Protein AF-A0AAD5LAJ0-F1 (afdb_monomer)

Nearest PDB structures (foldseek):
  7jn3-assembly1_E  TM=5.117E-01  e=6.929E-05  Rous sarcoma virus (strain Schmidt-Ruppin A)
  7q5b-assembly1_D  TM=3.889E-01  e=2.611E-02  Saccharomyces cerevisiae S288C
  2jpi-assembly1_A  TM=5.721E-01  e=4.671E-01  Pseudomonas aeruginosa
  4o0p-assembly1_B  TM=2.926E-01  e=5.808E-01  Deinococcus radiodurans R1 = ATCC 13939 = DSM 20539
  8c7g-assembly1_C  TM=1.826E-01  e=2.144E+00  Drosophila melanogaster

Mean predicted aligned error: 20.93 Å

Structure (mmCIF, N/CA/C/O backbone):
data_AF-A0AAD5LAJ0-F1
#
_entry.id   AF-A0AAD5LAJ0-F1
#
loop_
_atom_site.group_PDB
_atom_site.id
_atom_site.type_symbol
_atom_site.label_atom_id
_atom_site.label_alt_id
_atom_site.label_comp_id
_atom_site.label_asym_id
_atom_site.label_entity_id
_atom_site.label_seq_id
_atom_site.pdbx_PDB_ins_code
_atom_site.Cartn_x
_atom_site.Cartn_y
_atom_site.Cartn_z
_atom_site.occupancy
_atom_site.B_iso_or_equiv
_atom_site.auth_seq_id
_atom_site.auth_comp_id
_atom_site.auth_asym_id
_atom_site.auth_atom_id
_atom_site.pdbx_PDB_model_num
ATOM 1 N N . MET A 1 1 ? -58.783 -52.628 36.958 1.00 34.97 1 MET A N 1
ATOM 2 C CA . MET A 1 1 ? -58.853 -51.197 36.588 1.00 34.97 1 MET A CA 1
ATOM 3 C C . MET A 1 1 ? -57.786 -50.912 35.539 1.00 34.97 1 MET A C 1
ATOM 5 O O . MET A 1 1 ? -56.620 -50.759 35.867 1.00 34.97 1 MET A O 1
ATOM 9 N N . THR A 1 2 ? -58.171 -50.949 34.266 1.00 35.19 2 THR A N 1
ATOM 10 C CA . THR A 1 2 ? -57.314 -50.695 33.100 1.00 35.19 2 THR A CA 1
ATOM 11 C C . THR A 1 2 ? -56.980 -49.207 32.997 1.00 35.19 2 THR A C 1
ATOM 13 O O . THR A 1 2 ? -57.873 -48.382 32.792 1.00 35.19 2 THR A O 1
ATOM 16 N N . SER A 1 3 ? -55.699 -48.862 33.144 1.00 34.69 3 SER A N 1
ATOM 17 C CA . SER A 1 3 ? -55.188 -47.512 32.890 1.00 34.69 3 SER A CA 1
ATOM 18 C C . SER A 1 3 ? -55.395 -47.173 31.412 1.00 34.69 3 SER A C 1
ATOM 20 O O . SER A 1 3 ? -54.756 -47.748 30.533 1.00 34.69 3 SER A O 1
ATOM 22 N N . LYS A 1 4 ? -56.358 -46.289 31.131 1.00 41.12 4 LYS A N 1
ATOM 23 C CA . LYS A 1 4 ? -56.623 -45.746 29.796 1.00 41.12 4 LYS A CA 1
ATOM 24 C C . LYS A 1 4 ? -55.345 -45.081 29.272 1.00 41.12 4 LYS A C 1
ATOM 26 O O . LYS A 1 4 ? -54.860 -44.137 29.894 1.00 41.12 4 LYS A O 1
ATOM 31 N N . ASN A 1 5 ? -54.846 -45.525 28.116 1.00 48.22 5 ASN A N 1
ATOM 32 C CA . ASN A 1 5 ? -53.863 -44.779 27.328 1.00 48.22 5 ASN A CA 1
ATOM 33 C C . ASN A 1 5 ? -54.462 -43.396 27.028 1.00 48.22 5 ASN A C 1
ATOM 35 O O . ASN A 1 5 ? -55.350 -43.263 26.189 1.00 48.22 5 ASN A O 1
ATOM 39 N N . LYS A 1 6 ? -54.043 -42.372 27.780 1.00 55.28 6 LYS A N 1
ATOM 40 C CA . LYS A 1 6 ? -54.433 -40.982 27.534 1.00 55.28 6 LYS A CA 1
ATOM 41 C C . LYS A 1 6 ? -53.866 -40.583 26.176 1.00 55.28 6 LYS A C 1
ATOM 43 O O . LYS A 1 6 ? -52.659 -40.404 26.043 1.00 55.28 6 LYS A O 1
ATOM 48 N N . THR A 1 7 ? -54.732 -40.438 25.184 1.00 62.56 7 THR A N 1
ATOM 49 C CA . THR A 1 7 ? -54.365 -39.880 23.886 1.00 62.56 7 THR A CA 1
ATOM 50 C C . THR A 1 7 ? -53.931 -38.426 24.092 1.00 62.56 7 THR A C 1
ATOM 52 O O . THR A 1 7 ? -54.738 -37.589 24.502 1.00 62.56 7 THR A O 1
ATOM 55 N N . LEU A 1 8 ? -52.646 -38.125 23.884 1.00 76.25 8 LEU A N 1
ATOM 56 C CA . LEU A 1 8 ? -52.121 -36.766 24.026 1.00 76.25 8 LEU A CA 1
ATOM 57 C C . LEU A 1 8 ? -52.516 -35.951 22.789 1.00 76.25 8 LEU A C 1
ATOM 59 O O . LEU A 1 8 ? -52.096 -36.262 21.674 1.00 76.25 8 LEU A O 1
ATOM 63 N N . VAL A 1 9 ? -53.323 -34.911 22.995 1.00 77.50 9 VAL A N 1
ATOM 64 C CA . VAL A 1 9 ? -53.726 -33.961 21.951 1.00 77.50 9 VAL A CA 1
ATOM 65 C C . VAL A 1 9 ? -52.908 -32.683 22.113 1.00 77.50 9 VAL A C 1
ATOM 67 O O . VAL A 1 9 ? -52.998 -32.010 23.138 1.00 77.50 9 VAL A O 1
ATOM 70 N N . ILE A 1 10 ? -52.106 -32.353 21.104 1.00 76.56 10 ILE A N 1
ATOM 71 C CA . ILE A 1 10 ? -51.251 -31.166 21.055 1.00 76.56 10 ILE A CA 1
ATOM 72 C C . ILE A 1 10 ? -51.985 -30.088 20.260 1.00 76.56 10 ILE A C 1
ATOM 74 O O . ILE A 1 10 ? -52.262 -30.273 19.076 1.00 76.56 10 ILE A O 1
ATOM 78 N N . LYS A 1 11 ? -52.293 -28.954 20.892 1.00 77.81 11 LYS A N 1
ATOM 79 C CA . LYS A 1 11 ? -52.810 -27.772 20.190 1.00 77.81 11 LYS A CA 1
ATOM 80 C C . LYS A 1 11 ? -51.637 -26.940 19.679 1.00 77.81 11 LYS A C 1
ATOM 82 O O . LYS A 1 11 ? -50.791 -26.541 20.474 1.00 77.81 11 LYS A O 1
ATOM 87 N N . VAL A 1 12 ? -51.581 -26.689 18.373 1.00 76.06 12 VAL A N 1
ATOM 88 C CA . VAL A 1 12 ? -50.591 -25.781 17.771 1.00 76.06 12 VAL A CA 1
ATOM 89 C C . VAL A 1 12 ? -51.131 -24.351 17.720 1.00 76.06 12 VAL A C 1
ATOM 91 O O . VAL A 1 12 ? -52.342 -24.141 17.780 1.00 76.06 12 VAL A O 1
ATOM 94 N N . ALA A 1 13 ? -50.237 -23.367 17.594 1.00 71.31 13 ALA A N 1
ATOM 95 C CA . ALA A 1 13 ? -50.582 -21.942 17.598 1.00 71.31 13 ALA A CA 1
ATOM 96 C C . ALA A 1 13 ? -51.608 -21.546 16.512 1.00 71.31 13 ALA A C 1
ATOM 98 O O . ALA A 1 13 ? -52.404 -20.642 16.726 1.00 71.31 13 ALA A O 1
ATOM 99 N N . GLU A 1 14 ? -51.661 -22.277 15.394 1.00 74.31 14 GLU A N 1
ATOM 100 C CA . GLU A 1 14 ? -52.659 -22.106 14.322 1.00 74.31 14 GLU A CA 1
ATOM 101 C C . GLU A 1 14 ? -54.072 -22.624 14.686 1.00 74.31 14 GLU A C 1
ATOM 103 O O . GLU A 1 14 ? -54.943 -22.719 13.825 1.00 74.31 14 GLU A O 1
ATOM 108 N N . GLY A 1 15 ? -54.311 -23.049 15.932 1.00 73.25 15 GLY A N 1
ATOM 109 C CA . GLY A 1 15 ? -55.600 -23.581 16.397 1.00 73.25 15 GLY A CA 1
ATOM 110 C C . GLY A 1 15 ? -55.885 -25.034 15.994 1.00 73.25 15 GLY A C 1
ATOM 111 O O . GLY A 1 15 ? -56.878 -25.619 16.432 1.00 73.25 15 GLY A O 1
ATOM 112 N N . ARG A 1 16 ? -55.005 -25.659 15.204 1.00 78.50 16 ARG A N 1
ATOM 113 C CA . ARG A 1 16 ? -55.097 -27.081 14.837 1.00 78.50 16 ARG A CA 1
ATOM 114 C C . ARG A 1 16 ? -54.719 -27.977 16.022 1.00 78.50 16 ARG A C 1
ATOM 116 O O . ARG A 1 16 ? -53.900 -27.614 16.865 1.00 78.50 16 ARG A O 1
ATOM 123 N N . SER A 1 17 ? -55.314 -29.167 16.084 1.00 78.94 17 SER A N 1
ATOM 124 C CA . SER A 1 17 ? -55.014 -30.181 17.102 1.00 78.94 17 SER A CA 1
ATOM 125 C C . SER A 1 17 ? -54.385 -31.408 16.448 1.00 78.94 17 SER A C 1
ATOM 127 O O . SER A 1 17 ? -54.963 -31.972 15.522 1.00 78.94 17 SER A O 1
ATOM 129 N N . VAL A 1 18 ? -53.211 -31.819 16.924 1.00 80.00 18 VAL A N 1
ATOM 130 C CA . VAL A 1 18 ? -52.478 -32.993 16.435 1.00 80.00 18 VAL A CA 1
ATOM 131 C C . VAL A 1 18 ? -52.456 -34.057 17.525 1.00 80.00 18 VAL A C 1
ATOM 133 O O . VAL A 1 18 ? -52.201 -33.761 18.691 1.00 80.00 18 VAL A O 1
ATOM 136 N N . VAL A 1 19 ? -52.747 -35.303 17.160 1.00 80.56 19 VAL A N 1
ATOM 137 C CA . VAL A 1 19 ? -52.863 -36.418 18.106 1.00 80.56 19 VAL A CA 1
ATOM 138 C C . VAL A 1 19 ? -51.583 -37.251 18.079 1.00 80.56 19 VAL A C 1
ATOM 140 O O . VAL A 1 19 ? -51.163 -37.702 17.013 1.00 80.56 19 VAL A O 1
ATOM 143 N N . ALA A 1 20 ? -50.971 -37.476 19.243 1.00 81.12 20 ALA A N 1
ATOM 144 C CA . ALA A 1 20 ? -49.870 -38.427 19.372 1.00 81.12 20 ALA A CA 1
ATOM 145 C C . ALA A 1 20 ? -50.382 -39.854 19.135 1.00 81.12 20 ALA A C 1
ATOM 147 O O . ALA A 1 20 ? -51.321 -40.290 19.805 1.00 81.12 20 ALA A O 1
ATOM 148 N N . ARG A 1 21 ? -49.780 -40.571 18.178 1.00 79.44 21 ARG A N 1
ATOM 149 C CA . ARG A 1 21 ? -50.217 -41.923 17.796 1.00 79.44 21 ARG A CA 1
ATOM 150 C C . ARG A 1 21 ? -49.697 -42.988 18.745 1.00 79.44 21 ARG A C 1
ATOM 152 O O . ARG A 1 21 ? -50.443 -43.882 19.126 1.00 79.44 21 ARG A O 1
ATOM 159 N N . GLU A 1 22 ? -48.429 -42.884 19.120 1.00 81.69 22 GLU A N 1
ATOM 160 C CA . GLU A 1 22 ? -47.735 -43.913 19.889 1.00 81.69 22 GLU A CA 1
ATOM 161 C C . GLU A 1 22 ? -46.836 -43.280 20.949 1.00 81.69 22 GLU A C 1
ATOM 163 O O . GLU A 1 22 ? -46.460 -42.108 20.855 1.00 81.69 22 GLU A O 1
ATOM 168 N N . LYS A 1 23 ? -46.500 -44.067 21.972 1.00 83.94 23 LYS A N 1
ATOM 169 C CA . LYS A 1 23 ? -45.533 -43.708 23.005 1.00 83.94 23 LYS A CA 1
ATOM 170 C C . LYS A 1 23 ? -44.474 -44.802 23.066 1.00 83.94 23 LYS A C 1
ATOM 172 O O . LYS A 1 23 ? -44.827 -45.972 23.180 1.00 83.94 23 LYS A O 1
ATOM 177 N N . GLY A 1 24 ? -43.204 -44.427 22.995 1.00 83.94 24 GLY A N 1
ATOM 178 C CA . GLY A 1 24 ? -42.106 -45.382 22.883 1.00 83.94 24 GLY A CA 1
ATOM 179 C C . GLY A 1 24 ? -40.776 -44.840 23.388 1.00 83.94 24 GLY A C 1
ATOM 180 O O . GLY A 1 24 ? -40.731 -43.910 24.197 1.00 83.94 24 GLY A O 1
ATOM 181 N N . GLN A 1 25 ? -39.701 -45.455 22.906 1.00 83.50 25 GLN A N 1
ATOM 182 C CA . GLN A 1 25 ? -38.318 -45.088 23.185 1.00 83.50 25 GLN A CA 1
ATOM 183 C C . GLN A 1 25 ? -37.665 -44.578 21.895 1.00 83.50 25 GLN A C 1
ATOM 185 O O . GLN A 1 25 ? -37.886 -45.149 20.827 1.00 83.50 25 GLN A O 1
ATOM 190 N N . ILE A 1 26 ? -36.858 -43.520 21.988 1.00 83.88 26 ILE A N 1
ATOM 191 C CA . ILE A 1 26 ? -36.059 -43.016 20.863 1.00 83.88 26 ILE A CA 1
ATOM 192 C C . ILE A 1 26 ? -34.581 -42.985 21.231 1.00 83.88 26 ILE A C 1
ATOM 194 O O . ILE A 1 26 ? -34.198 -42.555 22.320 1.00 83.88 26 ILE A O 1
ATOM 198 N N . LYS A 1 27 ? -33.748 -43.430 20.292 1.00 83.75 27 LYS A N 1
ATOM 199 C CA . LYS A 1 27 ? -32.296 -43.314 20.363 1.00 83.75 27 LYS A CA 1
ATOM 200 C C . LYS A 1 27 ? -31.859 -42.123 19.517 1.00 83.75 27 LYS A C 1
ATOM 202 O O . LYS A 1 27 ? -32.131 -42.092 18.322 1.00 83.75 27 LYS A O 1
ATOM 207 N N . ILE A 1 28 ? -31.185 -41.158 20.134 1.00 80.12 28 ILE A N 1
ATOM 208 C CA . ILE A 1 28 ? -30.676 -39.958 19.466 1.00 80.12 28 ILE A CA 1
ATOM 209 C C . ILE A 1 28 ? -29.155 -40.053 19.394 1.00 80.12 28 ILE A C 1
ATOM 211 O O . ILE A 1 28 ? -28.488 -40.241 20.411 1.00 80.12 28 ILE A O 1
ATOM 215 N N . GLN A 1 29 ? -28.619 -39.918 18.184 1.00 79.81 29 GLN A N 1
ATOM 216 C CA . GLN A 1 29 ? -27.185 -39.939 17.905 1.00 79.81 29 GLN A CA 1
ATOM 217 C C . GLN A 1 29 ? -26.669 -38.509 17.736 1.00 79.81 29 GLN A C 1
ATOM 219 O O . GLN A 1 29 ? -26.621 -37.994 16.619 1.00 79.81 29 GLN A O 1
ATOM 224 N N . ALA A 1 30 ? -26.335 -37.840 18.840 1.00 74.56 30 ALA A N 1
ATOM 225 C CA . ALA A 1 30 ? -25.866 -36.457 18.808 1.00 74.56 30 ALA A CA 1
ATOM 226 C C . ALA A 1 30 ? -24.375 -36.358 18.492 1.00 74.56 30 ALA A C 1
ATOM 228 O O . ALA A 1 30 ? -23.563 -37.159 18.955 1.00 74.56 30 ALA A O 1
ATOM 229 N N . LEU A 1 31 ? -24.015 -35.334 17.728 1.00 66.69 31 LEU A N 1
ATOM 230 C CA . LEU A 1 31 ? -22.635 -34.988 17.437 1.00 66.69 31 LEU A CA 1
ATOM 231 C C . LEU A 1 31 ? -22.074 -34.086 18.528 1.00 66.69 31 LEU A C 1
ATOM 233 O O . LEU A 1 31 ? -22.664 -33.070 18.885 1.00 66.69 31 LEU A O 1
ATOM 237 N N . VAL A 1 32 ? -20.922 -34.474 19.062 1.00 63.59 32 VAL A N 1
ATOM 238 C CA . VAL A 1 32 ? -20.273 -33.784 20.174 1.00 63.59 32 VAL A CA 1
ATOM 239 C C . VAL A 1 32 ? -18.772 -33.734 19.920 1.00 63.59 32 VAL A C 1
ATOM 241 O O . VAL A 1 32 ? -18.209 -34.669 19.354 1.00 63.59 32 VAL A O 1
ATOM 244 N N . ASP A 1 33 ? -18.109 -32.661 20.341 1.00 53.34 33 ASP A N 1
ATOM 245 C CA . ASP A 1 33 ? -16.645 -32.626 20.391 1.00 53.34 33 ASP A CA 1
ATOM 246 C C . ASP A 1 33 ? -16.160 -33.524 21.545 1.00 53.34 33 ASP A C 1
ATOM 248 O O . ASP A 1 33 ? -16.680 -33.460 22.664 1.00 53.34 33 ASP A O 1
ATOM 252 N N . ASP A 1 34 ? -15.168 -34.378 21.290 1.00 55.66 34 ASP A N 1
ATOM 253 C CA . ASP A 1 34 ? -14.528 -35.221 22.306 1.00 55.66 34 ASP A CA 1
ATOM 254 C C . ASP A 1 34 ? -13.624 -34.443 23.285 1.00 55.66 34 ASP A C 1
ATOM 256 O O . ASP A 1 34 ? -12.969 -35.047 24.141 1.00 55.66 34 ASP A O 1
ATOM 260 N N . GLY A 1 35 ? -13.569 -33.114 23.164 1.00 39.00 35 GLY A N 1
ATOM 261 C CA . GLY A 1 35 ? -12.666 -32.231 23.898 1.00 39.00 35 GLY A CA 1
ATOM 262 C C . GLY A 1 35 ? -11.238 -32.255 23.348 1.00 39.00 35 GLY A C 1
ATOM 263 O O . GLY A 1 35 ? -10.343 -31.614 23.906 1.00 39.00 35 GLY A O 1
ATOM 264 N N . LYS A 1 36 ? -10.998 -33.001 22.264 1.00 38.88 36 LYS A N 1
ATOM 265 C CA . LYS A 1 36 ? -9.733 -33.059 21.524 1.00 38.88 36 LYS A CA 1
ATOM 266 C C . LYS A 1 36 ? -9.884 -32.497 20.108 1.00 38.88 36 LYS A C 1
ATOM 268 O O . LYS A 1 36 ? -8.890 -32.503 19.381 1.00 38.88 36 LYS A O 1
ATOM 273 N N . GLY A 1 37 ? -11.057 -31.965 19.749 1.00 36.41 37 GLY A N 1
ATOM 274 C CA . GLY A 1 37 ? -11.352 -31.392 18.437 1.00 36.41 37 GLY A CA 1
ATOM 275 C C . GLY A 1 37 ? -11.896 -32.409 17.432 1.00 36.41 37 GLY A C 1
ATOM 276 O O . GLY A 1 37 ? -12.059 -32.073 16.256 1.00 36.41 37 GLY A O 1
ATOM 277 N N . ASN A 1 38 ? -12.171 -33.649 17.856 1.00 44.78 38 ASN A N 1
ATOM 278 C CA . ASN A 1 38 ? -12.788 -34.648 16.992 1.00 44.78 38 ASN A CA 1
ATOM 279 C C . ASN A 1 38 ? -14.301 -34.637 17.186 1.00 44.78 38 ASN A C 1
ATOM 281 O O . ASN A 1 38 ? -14.809 -34.652 18.305 1.00 44.78 38 ASN A O 1
ATOM 285 N N . ALA A 1 39 ? -15.021 -34.692 16.069 1.00 54.53 39 ALA A N 1
ATOM 286 C CA . ALA A 1 39 ? -16.450 -34.959 16.086 1.00 54.53 39 ALA A CA 1
ATOM 287 C C . ALA A 1 39 ? -16.675 -36.434 16.440 1.00 54.53 39 ALA A C 1
ATOM 289 O O . ALA A 1 39 ? -16.262 -37.313 15.685 1.00 54.53 39 ALA A O 1
ATOM 290 N N . ILE A 1 40 ? -17.336 -36.695 17.563 1.00 61.38 40 ILE A N 1
ATOM 291 C CA . ILE A 1 40 ? -17.767 -38.031 17.967 1.00 61.38 40 ILE A CA 1
ATOM 292 C C . ILE A 1 40 ? -19.287 -38.084 18.071 1.00 61.38 40 ILE A C 1
ATOM 294 O O . ILE A 1 40 ? -19.934 -37.127 18.494 1.00 61.38 40 ILE A O 1
ATOM 298 N N . THR A 1 41 ? -19.857 -39.231 17.721 1.00 71.31 41 THR A N 1
ATOM 299 C CA . THR A 1 41 ? -21.279 -39.494 17.933 1.00 71.31 41 THR A CA 1
ATOM 300 C C . THR A 1 41 ? -21.489 -40.015 19.350 1.00 71.31 41 THR A C 1
ATOM 302 O O . THR A 1 41 ? -20.787 -40.920 19.817 1.00 71.31 41 THR A O 1
ATOM 305 N N . ARG A 1 42 ? -22.460 -39.445 20.058 1.00 74.62 42 ARG A N 1
ATOM 306 C CA . ARG A 1 42 ? -22.907 -39.899 21.369 1.00 74.62 42 ARG A CA 1
ATOM 307 C C . ARG A 1 42 ? -24.375 -40.267 21.304 1.00 74.62 42 ARG A C 1
ATOM 309 O O . ARG A 1 42 ? -25.229 -39.454 20.965 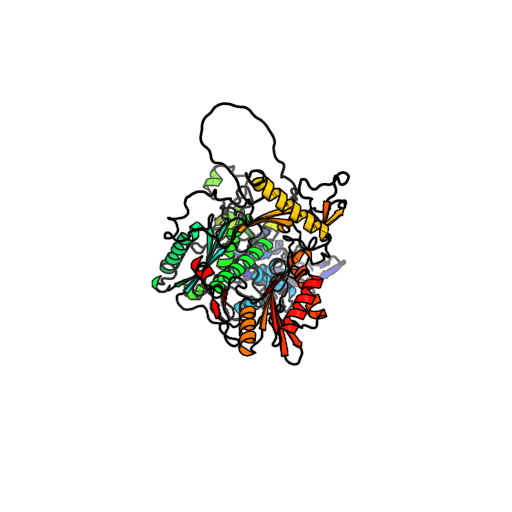1.00 74.62 42 ARG A O 1
ATOM 316 N N . ASP A 1 43 ? -24.636 -41.503 21.694 1.00 78.12 43 ASP A N 1
ATOM 317 C CA . ASP A 1 43 ? -25.986 -42.010 21.825 1.00 78.12 43 ASP A CA 1
ATOM 318 C C . ASP A 1 43 ? -26.564 -41.577 23.172 1.00 78.12 43 ASP A C 1
ATOM 320 O O . ASP A 1 43 ? -25.944 -41.778 24.224 1.00 78.12 43 ASP A O 1
ATOM 324 N N . PHE A 1 44 ? -27.774 -41.034 23.145 1.00 79.56 44 PHE A N 1
ATOM 325 C CA . PHE A 1 44 ? -28.603 -40.920 24.332 1.00 79.56 44 PHE A CA 1
ATOM 326 C C . PHE A 1 44 ? -30.018 -41.405 24.035 1.00 79.56 44 PHE A C 1
ATOM 328 O O . PHE A 1 44 ? -30.519 -41.279 22.917 1.00 79.56 44 PHE A O 1
ATOM 335 N N . VAL A 1 45 ? -30.624 -42.049 25.028 1.00 82.12 45 VAL A N 1
ATOM 336 C CA . VAL A 1 45 ? -31.887 -42.772 24.881 1.00 82.12 45 VAL A CA 1
ATOM 337 C C . VAL A 1 45 ? -32.925 -42.076 25.737 1.00 82.12 45 VAL A C 1
ATOM 339 O O . VAL A 1 45 ? -32.685 -41.823 26.914 1.00 82.12 45 VAL A O 1
ATOM 342 N N . LEU A 1 46 ? -34.059 -41.738 25.135 1.00 82.00 46 LEU A N 1
ATOM 343 C CA . LEU A 1 46 ? -35.174 -41.129 25.841 1.00 82.00 46 LEU A CA 1
ATOM 344 C C . LEU A 1 46 ? -36.331 -42.108 25.884 1.00 82.00 46 LEU A C 1
ATOM 346 O O . LEU A 1 46 ? -36.809 -42.572 24.844 1.00 82.00 46 LEU A O 1
ATOM 350 N N . ASP A 1 47 ? -36.792 -42.370 27.097 1.00 80.31 47 ASP A N 1
ATOM 351 C CA . ASP A 1 47 ? -37.976 -43.170 27.347 1.00 80.31 47 ASP A CA 1
ATOM 352 C C . ASP A 1 47 ? -39.220 -42.287 27.363 1.00 80.31 47 ASP A C 1
ATOM 354 O O . ASP A 1 47 ? -39.164 -41.084 27.623 1.00 80.31 47 ASP A O 1
ATOM 358 N N . ASN A 1 48 ? -40.380 -42.905 27.148 1.00 80.50 48 ASN A N 1
ATOM 359 C CA . ASN A 1 48 ? -41.677 -42.246 27.268 1.00 80.50 48 ASN A CA 1
ATOM 360 C C . ASN A 1 48 ? -41.917 -41.084 26.283 1.00 80.50 48 ASN A C 1
ATOM 362 O O . ASN A 1 48 ? -42.692 -40.175 26.593 1.00 80.50 48 ASN A O 1
ATOM 366 N N . VAL A 1 49 ? -41.317 -41.130 25.092 1.00 83.94 49 VAL A N 1
ATOM 367 C CA . VAL A 1 49 ? -41.499 -40.112 24.047 1.00 83.94 49 VAL A CA 1
ATOM 368 C C . VAL A 1 49 ? -42.739 -40.383 23.198 1.00 83.94 49 VAL A C 1
ATOM 370 O O . VAL A 1 49 ? -43.110 -41.534 22.978 1.00 83.94 49 VAL A O 1
ATOM 373 N N . TYR A 1 50 ? -43.382 -39.322 22.712 1.00 84.31 50 TYR A N 1
ATOM 374 C CA . TYR A 1 50 ? -44.581 -39.416 21.877 1.00 84.31 50 TYR A CA 1
ATOM 375 C C . TYR A 1 50 ? -44.234 -39.315 20.392 1.00 84.31 50 TYR A C 1
ATOM 377 O O . TYR A 1 50 ? -43.545 -38.385 19.977 1.00 84.31 50 TYR A O 1
ATOM 385 N N . TYR A 1 51 ? -44.767 -40.231 19.585 1.00 81.62 51 TYR A N 1
ATOM 386 C CA . TYR A 1 51 ? -44.692 -40.162 18.132 1.00 81.62 51 TYR A CA 1
ATOM 387 C C . TYR A 1 51 ? -45.891 -39.394 17.574 1.00 81.62 51 TYR A C 1
ATOM 389 O O . TYR A 1 51 ? -47.050 -39.794 17.732 1.00 81.62 51 TYR A O 1
ATOM 397 N N . VAL A 1 52 ? -45.598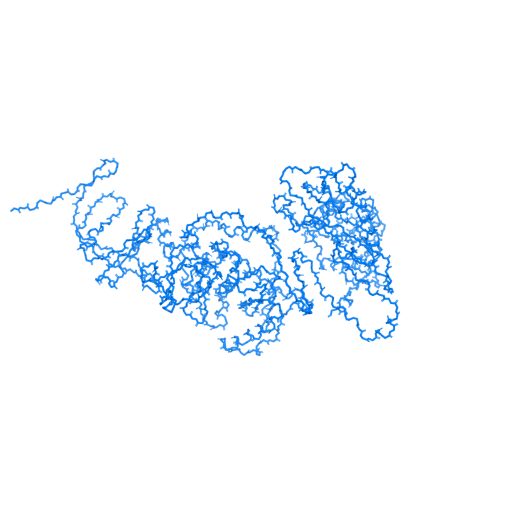 -38.277 16.913 1.00 82.50 52 VAL A N 1
ATOM 398 C CA . VAL A 1 52 ? -46.585 -37.394 16.291 1.00 82.50 52 VAL A CA 1
ATOM 399 C C . VAL A 1 52 ? -46.268 -37.317 14.794 1.00 82.50 52 VAL A C 1
ATOM 401 O O . VAL A 1 52 ? -45.358 -36.586 14.401 1.00 82.50 52 VAL A O 1
ATOM 404 N N . PRO A 1 53 ? -46.960 -38.089 13.941 1.00 70.12 53 PRO A N 1
ATOM 405 C CA . PRO A 1 53 ? -46.690 -38.082 12.509 1.00 70.12 53 PRO A CA 1
ATOM 406 C C . PRO A 1 53 ? -47.031 -36.724 11.893 1.00 70.12 53 PRO A C 1
ATOM 408 O O . PRO A 1 53 ? -47.975 -36.060 12.319 1.00 70.12 53 PRO A O 1
ATOM 411 N N . ASN A 1 54 ? -46.276 -36.342 10.860 1.00 67.81 54 ASN A N 1
ATOM 412 C CA . ASN A 1 54 ? -46.416 -35.083 10.116 1.00 67.81 54 ASN A CA 1
ATOM 413 C C . ASN A 1 54 ? -46.112 -33.806 10.923 1.00 67.81 54 ASN A C 1
ATOM 415 O O . ASN A 1 54 ? -46.484 -32.712 10.500 1.00 67.81 54 ASN A O 1
ATOM 419 N N . PHE A 1 55 ? -45.431 -33.916 12.068 1.00 70.81 55 PHE A N 1
ATOM 420 C CA . PHE A 1 55 ? -44.922 -32.751 12.789 1.00 70.81 55 PHE A CA 1
ATOM 421 C C . PHE A 1 55 ? -43.560 -32.327 12.198 1.00 70.81 55 PHE A C 1
ATOM 423 O O . PHE A 1 55 ? -42.678 -33.175 12.063 1.00 70.81 55 PHE A O 1
ATOM 430 N N . PRO A 1 56 ? -43.357 -31.048 11.825 1.00 63.44 56 PRO A N 1
ATOM 431 C CA . PRO A 1 56 ? -42.221 -30.639 10.990 1.00 63.44 56 PRO A CA 1
ATOM 432 C C . PRO A 1 56 ? -40.865 -30.659 11.708 1.00 63.44 56 PRO A C 1
ATOM 434 O O . PRO A 1 56 ? -39.829 -30.718 11.053 1.00 63.44 56 PRO A O 1
ATOM 437 N N . LYS A 1 57 ? -40.849 -30.580 13.045 1.00 70.19 57 LYS A N 1
ATOM 438 C CA . LYS A 1 57 ? -39.620 -30.571 13.852 1.00 70.19 57 LYS A CA 1
ATOM 439 C C . LYS A 1 57 ? -39.769 -31.449 15.087 1.00 70.19 57 LYS A C 1
ATOM 441 O O . LYS A 1 57 ? -40.761 -31.346 15.799 1.00 70.19 57 LYS A O 1
ATOM 446 N N . THR A 1 58 ? -38.759 -32.250 15.400 1.00 77.25 58 THR A N 1
ATOM 447 C CA . THR A 1 58 ? -38.733 -33.018 16.650 1.00 77.25 58 THR A CA 1
ATOM 448 C C . THR A 1 58 ? -38.516 -32.074 17.831 1.00 77.25 58 THR A C 1
ATOM 450 O O . THR A 1 58 ? -37.506 -31.377 17.895 1.00 77.25 58 THR A O 1
ATOM 453 N N . LEU A 1 59 ? -39.461 -32.047 18.770 1.00 80.94 59 LEU A N 1
ATOM 454 C CA . LEU A 1 59 ? -39.345 -31.267 20.000 1.00 80.94 59 LEU A CA 1
ATOM 455 C C . LEU A 1 59 ? -38.835 -32.149 21.135 1.00 80.94 59 LEU A C 1
ATOM 457 O O . LEU A 1 59 ? -39.348 -33.243 21.368 1.00 80.94 59 LEU A O 1
ATOM 461 N N . LEU A 1 60 ? -37.849 -31.641 21.869 1.00 80.00 60 LEU A N 1
ATOM 462 C CA . LEU A 1 60 ? -37.274 -32.321 23.017 1.00 80.00 60 LEU A CA 1
ATOM 463 C C . LEU A 1 60 ? -37.798 -31.709 24.318 1.00 80.00 60 LEU A C 1
ATOM 465 O O . LEU A 1 60 ? -37.594 -30.531 24.599 1.00 80.00 60 LEU A O 1
ATOM 469 N N . SER A 1 61 ? -38.462 -32.527 25.130 1.00 79.88 61 SER A N 1
ATOM 470 C CA . SER A 1 61 ? -38.930 -32.128 26.457 1.00 79.88 61 SER A CA 1
ATOM 471 C C . SER A 1 61 ? -37.788 -32.207 27.475 1.00 79.88 61 SER A C 1
ATOM 473 O O . SER A 1 61 ? -37.260 -33.290 27.731 1.00 79.88 61 SER A O 1
ATOM 475 N N . ILE A 1 62 ? -37.460 -31.073 28.104 1.00 79.06 62 ILE A N 1
ATOM 476 C CA . ILE A 1 62 ? -36.435 -30.989 29.161 1.00 79.06 62 ILE A CA 1
ATOM 477 C C . ILE A 1 62 ? -36.804 -31.885 30.348 1.00 79.06 62 ILE A C 1
ATOM 479 O O . ILE A 1 62 ? -35.972 -32.634 30.847 1.00 79.06 62 ILE A O 1
ATOM 483 N N . SER A 1 63 ? -38.074 -31.887 30.758 1.00 75.12 63 SER A N 1
ATOM 484 C CA . SER A 1 63 ? -38.536 -32.736 31.861 1.00 75.12 63 SER A CA 1
ATOM 485 C C . SER A 1 63 ? -38.406 -34.230 31.547 1.00 75.12 63 SER A C 1
ATOM 487 O O . SER A 1 63 ? -38.023 -35.011 32.413 1.00 75.12 63 SER A O 1
ATOM 489 N N . THR A 1 64 ? -38.666 -34.639 30.302 1.00 80.31 64 THR A N 1
ATOM 490 C CA . THR A 1 64 ? -38.480 -36.035 29.863 1.00 80.31 64 THR A CA 1
ATOM 491 C C . THR A 1 64 ? -36.999 -36.419 29.839 1.00 80.31 64 THR A C 1
ATOM 493 O O . THR A 1 64 ? -36.633 -37.521 30.248 1.00 80.31 64 THR A O 1
ATOM 496 N N . LEU A 1 65 ? -36.141 -35.489 29.417 1.00 81.25 65 LEU A N 1
ATOM 497 C CA . LEU A 1 65 ? -34.691 -35.650 29.420 1.00 81.25 65 LEU A CA 1
ATOM 498 C C . LEU A 1 65 ? -34.134 -35.818 30.843 1.00 81.25 65 LEU A C 1
ATOM 500 O O . LEU A 1 65 ? -33.385 -36.764 31.089 1.00 81.25 65 LEU A O 1
ATOM 504 N N . MET A 1 66 ? -34.571 -34.985 31.792 1.00 77.12 66 MET A N 1
ATOM 505 C CA . MET A 1 66 ? -34.202 -35.101 33.209 1.00 77.12 66 MET A CA 1
ATOM 506 C C . MET A 1 66 ? -34.655 -36.433 33.823 1.00 77.12 66 MET A C 1
ATOM 508 O O . MET A 1 66 ? -33.875 -37.117 34.485 1.00 77.12 66 MET A O 1
ATOM 512 N N . ASN A 1 67 ? -35.898 -36.847 33.554 1.00 79.94 67 ASN A N 1
ATOM 513 C CA . ASN A 1 67 ? -36.448 -38.110 34.059 1.00 79.94 67 ASN A CA 1
ATOM 514 C C . ASN A 1 67 ? -35.743 -39.352 33.489 1.00 79.94 67 ASN A C 1
ATOM 516 O O . ASN A 1 67 ? -35.782 -40.410 34.111 1.00 79.94 67 ASN A O 1
ATOM 520 N N . SER A 1 68 ? -35.080 -39.220 32.337 1.00 77.81 68 SER A N 1
ATOM 521 C CA . SER A 1 68 ? -34.285 -40.287 31.710 1.00 77.81 68 SER A CA 1
ATOM 522 C C . SER A 1 68 ? -32.844 -40.356 32.253 1.00 77.81 68 SER A C 1
ATOM 524 O O . SER A 1 68 ? -32.005 -41.064 31.704 1.00 77.81 68 SER A O 1
ATOM 526 N N . GLY A 1 69 ? -32.527 -39.621 33.329 1.00 76.50 69 GLY A N 1
ATOM 527 C CA . GLY A 1 69 ? -31.224 -39.675 34.006 1.00 76.50 69 GLY A CA 1
ATOM 528 C C . GLY A 1 69 ? -30.140 -38.779 33.397 1.00 76.50 69 GLY A C 1
ATOM 529 O O . GLY A 1 69 ? -28.960 -38.919 33.741 1.00 76.50 69 GLY A O 1
ATOM 530 N N . TYR A 1 70 ? -30.516 -37.854 32.512 1.00 82.00 70 TYR A N 1
ATOM 531 C CA . TYR A 1 70 ? -29.618 -36.832 31.978 1.00 82.00 70 TYR A CA 1
ATOM 532 C C . TYR A 1 70 ? -29.719 -35.550 32.803 1.00 82.00 70 TYR A C 1
ATOM 534 O O . TYR A 1 70 ? -30.772 -35.209 33.328 1.00 82.00 70 TYR A O 1
ATOM 542 N N . ALA A 1 71 ? -28.609 -34.833 32.924 1.00 75.38 71 ALA A N 1
ATOM 543 C CA . ALA A 1 71 ? -28.574 -33.520 33.552 1.00 75.38 71 ALA A CA 1
ATOM 544 C C . ALA A 1 71 ? -28.333 -32.458 32.486 1.00 75.38 71 ALA A C 1
ATOM 546 O O . ALA A 1 71 ? -27.484 -32.645 31.623 1.00 75.38 71 ALA A O 1
ATOM 547 N N . ASP A 1 72 ? -29.016 -31.332 32.568 1.00 75.62 72 ASP A N 1
ATOM 548 C CA . ASP A 1 72 ? -28.868 -30.205 31.654 1.00 75.62 72 ASP A CA 1
ATOM 549 C C . ASP A 1 72 ? -28.267 -28.974 32.348 1.00 75.62 72 ASP A C 1
ATOM 551 O O . ASP A 1 72 ? -28.355 -28.797 33.565 1.00 75.62 72 ASP A O 1
ATOM 555 N N . ASP A 1 73 ? -27.592 -28.150 31.550 1.00 73.88 73 ASP A N 1
ATOM 556 C CA . ASP A 1 73 ? -27.077 -26.826 31.900 1.00 73.88 73 ASP A CA 1
ATOM 557 C C . ASP A 1 73 ? -27.497 -25.863 30.784 1.00 73.88 73 ASP A C 1
ATOM 559 O O . ASP A 1 73 ? -26.804 -25.734 29.770 1.00 73.88 73 ASP A O 1
ATOM 563 N N . PHE A 1 74 ? -28.681 -25.260 30.929 1.00 70.62 74 PHE A N 1
ATOM 564 C CA . PHE A 1 74 ? -29.187 -24.239 30.011 1.00 70.62 74 PHE A CA 1
ATOM 565 C C . PHE A 1 74 ? -28.666 -22.860 30.406 1.00 70.62 74 PHE A C 1
ATOM 567 O O . PHE A 1 74 ? -28.829 -22.400 31.535 1.00 70.62 74 PHE A O 1
ATOM 574 N N . LYS A 1 75 ? -28.079 -22.176 29.429 1.0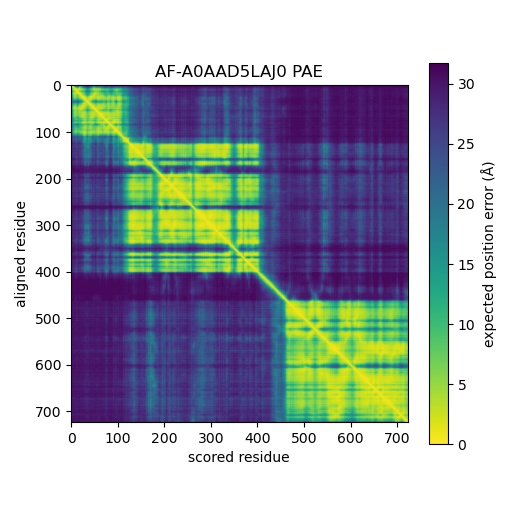0 62.34 75 LYS A N 1
ATOM 575 C CA . LYS A 1 75 ? -27.603 -20.797 29.514 1.00 62.34 75 LYS A CA 1
ATOM 576 C C . LYS A 1 75 ? -28.311 -19.958 28.449 1.00 62.34 75 LYS A C 1
ATOM 578 O O . LYS A 1 75 ? -28.792 -20.514 27.455 1.00 62.34 75 LYS A O 1
ATOM 583 N N . PRO A 1 76 ? -28.328 -18.620 28.594 1.00 49.75 76 PRO A N 1
ATOM 584 C CA . PRO A 1 76 ? -28.956 -17.729 27.614 1.00 49.75 76 PRO A CA 1
ATOM 585 C C . PRO A 1 76 ? -28.451 -17.905 26.171 1.00 49.75 76 PRO A C 1
ATOM 587 O O . PRO A 1 76 ? -29.132 -17.517 25.235 1.00 49.75 76 PRO A O 1
ATOM 590 N N . PHE A 1 77 ? -27.263 -18.488 25.991 1.00 45.62 77 PHE A N 1
ATOM 591 C CA . PHE A 1 77 ? -26.571 -18.624 24.706 1.00 45.62 77 PHE A CA 1
ATOM 592 C C . PHE A 1 77 ? -26.327 -20.079 24.266 1.00 45.62 77 PHE A C 1
ATOM 594 O O . PHE A 1 77 ? -25.850 -20.311 23.159 1.00 45.62 77 PHE A O 1
ATOM 601 N N . GLY A 1 78 ? -26.667 -21.076 25.084 1.00 63.78 78 GLY A N 1
ATOM 602 C CA . GLY A 1 78 ? -26.492 -22.483 24.717 1.00 63.78 78 GLY A CA 1
ATOM 603 C C . GLY A 1 78 ? -26.910 -23.439 25.826 1.00 63.78 78 GLY A C 1
ATOM 604 O O . GLY A 1 78 ? -27.140 -23.020 26.957 1.00 63.78 78 GLY A O 1
ATOM 605 N N . CYS A 1 79 ? -27.021 -24.723 25.515 1.00 71.88 79 CYS A N 1
ATOM 606 C CA . CYS A 1 79 ? -27.296 -25.768 26.484 1.00 71.88 79 CYS A CA 1
ATOM 607 C C . CYS A 1 79 ? -26.295 -26.914 26.349 1.00 71.88 79 CYS A C 1
ATOM 609 O O . CYS A 1 79 ? -25.809 -27.238 25.264 1.00 71.88 79 CYS A O 1
ATOM 611 N N . THR A 1 80 ? -25.955 -27.518 27.483 1.00 72.44 80 THR A N 1
ATOM 612 C CA . THR A 1 80 ? -25.155 -28.742 27.531 1.00 72.44 80 THR A CA 1
ATOM 613 C C . THR A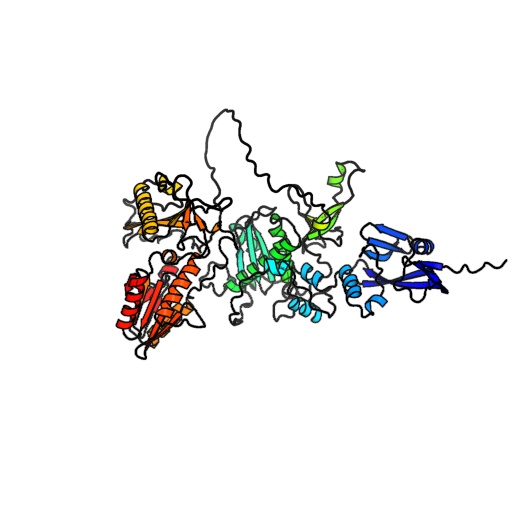 1 80 ? -25.944 -29.821 28.249 1.00 72.44 80 THR A C 1
ATOM 615 O O . THR A 1 80 ? -26.422 -29.606 29.359 1.00 72.44 80 THR A O 1
ATOM 618 N N . VAL A 1 81 ? -26.064 -30.990 27.625 1.00 78.88 81 VAL A N 1
ATOM 619 C CA . VAL A 1 81 ? -26.677 -32.176 28.226 1.00 78.88 81 VAL A CA 1
ATOM 620 C C . VAL A 1 81 ? -25.576 -33.136 28.643 1.00 78.88 81 VAL A C 1
ATOM 622 O O . VAL A 1 81 ? -24.709 -33.499 27.846 1.00 78.88 81 VAL A O 1
ATOM 625 N N . PHE A 1 82 ? -25.637 -33.597 29.883 1.00 76.88 82 PHE A N 1
ATOM 626 C CA . PHE A 1 82 ? -24.710 -34.533 30.488 1.00 76.88 82 PHE A CA 1
ATOM 627 C C . PHE A 1 82 ? -25.386 -35.872 30.796 1.00 76.88 82 PHE A C 1
ATOM 629 O O . PHE A 1 82 ? -26.492 -35.918 31.323 1.00 76.88 82 PHE A O 1
ATOM 636 N N . GLY A 1 83 ? -24.679 -36.969 30.540 1.00 74.81 83 GLY A N 1
ATOM 637 C CA . GLY A 1 83 ? -25.062 -38.330 30.914 1.00 74.81 83 GLY A CA 1
ATOM 638 C C . GLY A 1 83 ? -24.137 -38.907 31.990 1.00 74.81 83 GLY A C 1
ATOM 639 O O . GLY A 1 83 ? -23.020 -38.420 32.201 1.00 74.81 83 GLY A O 1
ATOM 640 N N . GLY A 1 84 ? -24.595 -39.959 32.676 1.00 63.62 84 GLY A N 1
ATOM 641 C CA . GLY A 1 84 ? -23.801 -40.708 33.660 1.00 63.62 84 GLY A CA 1
ATOM 642 C C . GLY A 1 84 ? -23.368 -39.874 34.872 1.00 63.62 84 GLY A C 1
ATOM 643 O O . GLY A 1 84 ? -22.169 -39.731 35.119 1.00 63.62 84 GLY A O 1
ATOM 644 N N . ASN A 1 85 ? -24.324 -39.300 35.614 1.00 62.06 85 ASN A N 1
ATOM 645 C CA . ASN A 1 85 ? -24.081 -38.451 36.793 1.00 62.06 85 ASN A CA 1
ATOM 646 C C . ASN A 1 85 ? -23.170 -37.240 36.510 1.00 62.06 85 ASN A C 1
ATOM 648 O O . ASN A 1 85 ? -22.187 -37.019 37.216 1.00 62.06 85 ASN A O 1
ATOM 652 N N . ARG A 1 86 ? -23.474 -36.458 35.462 1.00 60.69 86 ARG A N 1
ATOM 653 C CA . ARG A 1 86 ? -22.712 -35.260 35.037 1.00 60.69 86 ARG A CA 1
ATOM 654 C C . ARG A 1 86 ? -21.254 -35.499 34.617 1.00 60.69 86 ARG A C 1
ATOM 656 O O . ARG A 1 86 ? -20.525 -34.542 34.379 1.00 60.69 86 ARG A O 1
ATOM 663 N N . LYS A 1 87 ? -20.808 -36.751 34.479 1.00 57.16 87 LYS A N 1
ATOM 664 C CA . LYS A 1 87 ? -19.413 -37.059 34.116 1.00 57.16 87 LYS A CA 1
ATOM 665 C C . LYS A 1 87 ? -19.137 -37.000 32.614 1.00 57.16 87 LYS A C 1
ATOM 667 O O . LYS A 1 87 ? -17.973 -36.991 32.222 1.00 57.16 87 LYS A O 1
ATOM 672 N N . ARG A 1 88 ? -20.168 -37.016 31.762 1.00 67.75 88 ARG A N 1
ATOM 673 C CA . ARG A 1 88 ? -20.004 -37.114 30.303 1.00 67.75 88 ARG A CA 1
ATOM 674 C C . ARG A 1 88 ? -20.915 -36.143 29.571 1.00 67.75 88 ARG A C 1
ATOM 676 O O . ARG A 1 88 ? -22.122 -36.193 29.766 1.00 67.75 88 ARG A O 1
ATOM 683 N N . VAL A 1 89 ? -20.359 -35.332 28.675 1.00 64.50 89 VAL A N 1
ATOM 684 C CA . VAL A 1 89 ? -21.154 -34.520 27.743 1.00 64.50 89 VAL A CA 1
ATOM 685 C C . VAL A 1 89 ? -21.792 -35.442 26.702 1.00 64.50 89 VAL A C 1
ATOM 687 O O . VAL A 1 89 ? -21.108 -36.259 26.085 1.00 64.50 89 VAL A O 1
ATOM 690 N N . SER A 1 90 ? -23.111 -35.351 26.567 1.00 66.31 90 SER A N 1
ATOM 691 C CA . SER A 1 90 ? -23.925 -36.148 25.640 1.00 66.31 90 SER A CA 1
ATOM 692 C C . SER A 1 90 ? -24.464 -35.310 24.480 1.00 66.31 90 SER A C 1
ATOM 694 O O . SER A 1 90 ? -24.671 -35.856 23.405 1.00 66.31 90 SER A O 1
ATOM 696 N N . CYS A 1 91 ? -24.650 -34.001 24.673 1.00 70.88 91 CYS A N 1
ATOM 697 C CA . CYS A 1 91 ? -25.054 -33.066 23.623 1.00 70.88 91 CYS A CA 1
ATOM 698 C C . CYS A 1 91 ? -24.638 -31.632 23.988 1.00 70.88 91 CYS A C 1
ATOM 700 O O . CYS A 1 91 ? -24.649 -31.271 25.166 1.00 70.88 91 CYS A O 1
ATOM 702 N N . ILE A 1 92 ? -24.314 -30.819 22.982 1.00 63.94 92 ILE A N 1
ATOM 703 C CA . ILE A 1 92 ? -24.131 -29.366 23.092 1.00 63.94 92 ILE A CA 1
ATOM 704 C C . ILE A 1 92 ? -24.991 -28.724 22.002 1.00 63.94 92 ILE A C 1
ATOM 706 O O . ILE A 1 92 ? -24.972 -29.192 20.866 1.00 63.94 92 ILE A O 1
ATOM 710 N N . ALA A 1 93 ? -25.743 -27.682 22.344 1.00 65.00 93 ALA A N 1
ATOM 711 C CA . ALA A 1 93 ? -26.517 -26.905 21.383 1.00 65.00 93 ALA A CA 1
ATOM 712 C C . ALA A 1 93 ? -26.376 -25.410 21.679 1.00 65.00 93 ALA A C 1
ATOM 714 O O . ALA A 1 93 ? -26.549 -24.989 22.821 1.00 65.00 93 ALA A O 1
ATOM 715 N N . SER A 1 94 ? -26.087 -24.602 20.663 1.00 54.03 94 SER A N 1
ATOM 716 C CA . SER A 1 94 ? -26.094 -23.136 20.770 1.00 54.03 94 SER A CA 1
ATOM 717 C C . SER A 1 94 ? -27.469 -22.591 20.387 1.00 54.03 94 SER A C 1
ATOM 719 O O . SER A 1 94 ? -28.182 -23.226 19.615 1.00 54.03 94 SER A O 1
ATOM 721 N N . VAL A 1 95 ? -27.865 -21.435 20.925 1.00 56.25 95 VAL A N 1
ATOM 722 C CA . VAL A 1 95 ? -29.169 -20.835 20.588 1.00 56.25 95 VAL A CA 1
ATOM 723 C C . VAL A 1 95 ? -29.172 -20.336 19.141 1.00 56.25 95 VAL A C 1
ATOM 725 O O . VAL A 1 95 ? -28.305 -19.556 18.759 1.00 56.25 95 VAL A O 1
ATOM 728 N N . VAL A 1 96 ? -30.179 -20.735 18.363 1.00 51.00 96 VAL A N 1
ATOM 729 C CA . VAL A 1 96 ? -30.481 -20.227 17.012 1.00 51.00 96 VAL A CA 1
ATOM 730 C C . VAL A 1 96 ? -31.955 -19.881 16.971 1.00 51.00 96 VAL A C 1
ATOM 732 O O . VAL A 1 96 ? -32.775 -20.731 17.304 1.00 51.00 96 VAL A O 1
ATOM 735 N N . ASP A 1 97 ? -32.299 -18.644 16.610 1.00 60.53 97 ASP A N 1
ATOM 736 C CA . ASP A 1 97 ? -33.690 -18.167 16.527 1.00 60.53 97 ASP A CA 1
ATOM 737 C C . ASP A 1 97 ? -34.536 -18.508 17.772 1.00 60.53 97 ASP A C 1
ATOM 739 O O . ASP A 1 97 ? -35.706 -18.878 17.687 1.00 60.53 97 ASP A O 1
ATOM 743 N N . GLY A 1 98 ? -33.917 -18.432 18.956 1.00 61.09 98 GLY A N 1
ATOM 744 C CA . GLY A 1 98 ? -34.568 -18.723 20.236 1.00 61.09 98 GLY A CA 1
ATOM 745 C C . GLY A 1 98 ? -34.759 -20.211 20.562 1.00 61.09 98 GLY A C 1
ATOM 746 O O . GLY A 1 98 ? -35.397 -20.524 21.566 1.00 61.09 98 GLY A O 1
ATOM 747 N N . VAL A 1 99 ? -34.205 -21.137 19.769 1.00 70.69 99 VAL A N 1
ATOM 748 C CA . VAL A 1 99 ? -34.238 -22.588 20.030 1.00 70.69 99 VAL A CA 1
ATOM 749 C C . VAL A 1 99 ? -32.836 -23.193 20.140 1.00 70.69 99 VAL A C 1
ATOM 751 O O . VAL A 1 99 ? -31.862 -22.619 19.668 1.00 70.69 99 VAL A O 1
ATOM 754 N N . TYR A 1 100 ? -32.731 -24.372 20.760 1.00 74.62 100 TYR A N 1
ATOM 755 C CA . TYR A 1 100 ? -31.475 -25.112 20.947 1.00 74.62 100 TYR A CA 1
ATOM 756 C C . TYR A 1 100 ? -31.438 -26.339 20.013 1.00 74.62 100 TYR A C 1
ATOM 758 O O . TYR A 1 100 ? -31.862 -27.424 20.423 1.00 74.62 100 TYR A O 1
ATOM 766 N N . PRO A 1 101 ? -31.010 -26.199 18.743 1.00 70.44 101 PRO A N 1
ATOM 767 C CA . PRO A 1 101 ? -30.948 -27.316 17.807 1.00 70.44 101 PRO A CA 1
ATOM 768 C C . PRO A 1 101 ? -29.897 -28.348 18.228 1.00 70.44 101 PRO A C 1
ATOM 770 O O . PRO A 1 101 ? -28.732 -28.025 18.445 1.00 70.44 101 PRO A O 1
ATOM 773 N N . ILE A 1 102 ? -30.306 -29.615 18.288 1.00 73.25 102 ILE A N 1
ATOM 774 C CA . ILE A 1 102 ? -29.398 -30.746 18.497 1.00 73.25 102 ILE A CA 1
ATOM 775 C C . ILE A 1 102 ? -28.959 -31.274 17.136 1.00 73.25 102 ILE A C 1
ATOM 777 O O . ILE A 1 102 ? -29.788 -31.713 16.339 1.00 73.25 102 ILE A O 1
ATOM 781 N N . ILE A 1 103 ? -27.651 -31.258 16.883 1.00 65.62 103 ILE A N 1
ATOM 782 C CA . ILE A 1 103 ? -27.072 -31.805 15.656 1.00 65.62 103 ILE A CA 1
ATOM 783 C C . ILE A 1 103 ? -27.001 -33.326 15.799 1.00 65.62 103 ILE A C 1
ATOM 785 O O . ILE A 1 103 ? -26.251 -33.842 16.631 1.00 65.62 103 ILE A O 1
ATOM 789 N N . THR A 1 104 ? -27.772 -34.048 14.988 1.00 70.62 104 THR A N 1
ATOM 790 C CA . THR A 1 104 ? -27.713 -35.512 14.911 1.00 70.62 104 THR A CA 1
ATOM 791 C C . THR A 1 104 ? -26.892 -35.972 13.711 1.00 70.62 104 THR A C 1
ATOM 793 O O . THR A 1 104 ? -26.726 -35.241 12.734 1.00 70.62 104 THR A O 1
ATOM 796 N N . GLN A 1 105 ? -26.379 -37.201 13.767 1.00 65.31 105 GLN A N 1
ATOM 797 C CA . GLN A 1 105 ? -25.666 -37.816 12.643 1.00 65.31 105 GLN A CA 1
ATOM 798 C C . GLN A 1 105 ? -26.527 -37.874 11.368 1.00 65.31 105 GLN A C 1
ATOM 800 O O . GLN A 1 105 ? -26.015 -37.629 10.277 1.00 65.31 105 GLN A O 1
ATOM 805 N N . ASP A 1 106 ? -27.832 -38.102 11.512 1.00 62.44 106 ASP A N 1
ATOM 806 C CA . ASP A 1 106 ? -28.783 -38.124 10.395 1.00 62.44 106 ASP A CA 1
ATOM 807 C C . ASP A 1 106 ? -29.000 -36.733 9.773 1.00 62.44 106 ASP A C 1
ATOM 809 O O . ASP A 1 106 ? -29.326 -36.619 8.598 1.00 62.44 106 ASP A O 1
ATOM 813 N N . LEU A 1 107 ? -28.769 -35.650 10.523 1.00 56.69 107 LEU A N 1
ATOM 814 C CA . LEU A 1 107 ? -28.873 -34.284 10.000 1.00 56.69 107 LEU A CA 1
ATOM 815 C C . LEU A 1 107 ? -27.753 -33.959 8.998 1.00 56.69 107 LEU A C 1
ATOM 817 O O . LEU A 1 107 ? -27.951 -33.153 8.096 1.00 56.69 107 LEU A O 1
ATOM 821 N N . LEU A 1 108 ? -26.579 -34.588 9.145 1.00 52.12 108 LEU A N 1
ATOM 822 C CA . LEU A 1 108 ? -25.444 -34.423 8.228 1.00 52.12 108 LEU A CA 1
ATOM 823 C C . LEU A 1 108 ? -25.611 -35.193 6.911 1.00 52.12 108 LEU A C 1
ATOM 825 O O . LEU A 1 108 ? -24.883 -34.914 5.959 1.00 52.12 108 LEU A O 1
ATOM 829 N N . SER A 1 109 ? -26.523 -36.167 6.852 1.00 51.47 109 SER A N 1
ATOM 830 C CA . SER A 1 109 ? -26.827 -36.932 5.636 1.00 51.47 109 SER A CA 1
ATOM 831 C C . SER A 1 109 ? -28.003 -36.355 4.837 1.00 51.47 109 SER A C 1
ATOM 833 O O . SER A 1 109 ? -28.263 -36.814 3.724 1.00 51.47 109 SER A O 1
ATOM 835 N N . MET A 1 110 ? -28.692 -35.331 5.358 1.00 46.97 110 MET A N 1
ATOM 836 C CA . MET A 1 110 ? -29.804 -34.657 4.683 1.00 46.97 110 MET A CA 1
ATOM 837 C C . MET A 1 110 ? -29.337 -33.513 3.769 1.00 46.97 110 MET A C 1
ATOM 839 O O . MET A 1 110 ? -28.399 -32.781 4.068 1.00 46.97 110 MET A O 1
ATOM 843 N N . SER A 1 111 ? -30.033 -33.325 2.643 1.00 43.41 111 SER A N 1
ATOM 844 C CA . SER A 1 111 ? -29.683 -32.377 1.574 1.00 43.41 111 SER A CA 1
ATOM 845 C C . SER A 1 111 ? -30.137 -30.925 1.811 1.00 43.41 111 SER A C 1
ATOM 847 O O . SER A 1 111 ? -30.291 -30.179 0.844 1.00 43.41 111 SER A O 1
ATOM 849 N N . CYS A 1 112 ? -30.410 -30.502 3.051 1.00 48.72 112 CYS A N 1
ATOM 850 C CA . CYS A 1 112 ? -30.767 -29.108 3.334 1.00 48.72 112 CYS A CA 1
ATOM 851 C C . CYS A 1 112 ? -29.505 -28.287 3.645 1.00 48.72 112 CYS A C 1
ATOM 853 O O . CYS A 1 112 ? -28.944 -28.348 4.739 1.00 48.72 112 CYS A O 1
ATOM 855 N N . ALA A 1 113 ? -29.053 -27.512 2.654 1.00 47.00 113 ALA A N 1
ATOM 856 C CA . ALA A 1 113 ? -27.817 -26.733 2.725 1.00 47.00 113 ALA A CA 1
ATOM 857 C C . ALA A 1 113 ? -27.761 -25.795 3.946 1.00 47.00 113 ALA A C 1
ATOM 859 O O . ALA A 1 113 ? -26.728 -25.734 4.607 1.00 47.00 113 ALA A O 1
ATOM 860 N N . ASP A 1 114 ? -28.876 -25.147 4.297 1.00 43.84 114 ASP A N 1
ATOM 861 C CA . ASP A 1 114 ? -28.925 -24.168 5.392 1.00 43.84 114 ASP A CA 1
ATOM 862 C C . ASP A 1 114 ? -28.713 -24.809 6.767 1.00 43.84 114 ASP A C 1
ATOM 864 O O . ASP A 1 114 ? -27.924 -24.326 7.573 1.00 43.84 114 ASP A O 1
ATOM 868 N N . THR A 1 115 ? -29.356 -25.948 7.038 1.00 46.66 115 THR A N 1
ATOM 869 C CA . THR A 1 115 ? -29.252 -26.613 8.348 1.00 46.66 115 THR A CA 1
ATOM 870 C C . THR A 1 115 ? -27.872 -27.238 8.553 1.00 46.66 115 THR A C 1
ATOM 872 O O . THR A 1 115 ? -27.320 -27.180 9.653 1.00 46.66 115 THR A O 1
ATOM 875 N N . VAL A 1 116 ? -27.285 -27.793 7.488 1.00 48.00 116 VAL A N 1
ATOM 876 C CA . VAL A 1 116 ? -25.923 -28.341 7.502 1.00 48.00 116 VAL A CA 1
ATOM 877 C C . VAL A 1 116 ? -24.888 -27.219 7.638 1.00 48.00 116 VAL A C 1
ATOM 879 O O . VAL A 1 116 ? -23.940 -27.363 8.408 1.00 48.00 116 VAL A O 1
ATOM 882 N N . ALA A 1 117 ? -25.085 -26.079 6.967 1.00 46.62 117 ALA A N 1
ATOM 883 C CA . ALA A 1 117 ? -24.224 -24.906 7.105 1.00 46.62 117 ALA A CA 1
ATOM 884 C C . ALA A 1 117 ? -24.248 -24.344 8.535 1.00 46.62 117 ALA A C 1
ATOM 886 O O . ALA A 1 117 ? -23.183 -24.151 9.116 1.00 46.62 117 ALA A O 1
ATOM 887 N N . THR A 1 118 ? -25.426 -24.173 9.146 1.00 48.19 118 THR A N 1
ATOM 888 C CA . THR A 1 118 ? -25.549 -23.720 10.544 1.00 48.19 118 THR A CA 1
ATOM 889 C C . THR A 1 118 ? -24.897 -24.701 11.523 1.00 48.19 118 THR A C 1
ATOM 891 O O . THR A 1 118 ? -24.130 -24.290 12.392 1.00 48.19 118 THR A O 1
ATOM 894 N N . ALA A 1 119 ? -25.132 -26.007 11.359 1.00 48.38 119 ALA A N 1
ATOM 895 C CA . ALA A 1 119 ? -24.532 -27.045 12.199 1.00 48.38 119 ALA A CA 1
ATOM 896 C C . ALA A 1 119 ? -22.996 -27.090 12.086 1.00 48.38 119 ALA A C 1
ATOM 898 O O . ALA A 1 119 ? -22.296 -27.314 13.072 1.00 48.38 119 ALA A O 1
ATOM 899 N N . LEU A 1 120 ? -22.449 -26.859 10.891 1.00 49.72 120 LEU A N 1
ATOM 900 C CA . LEU A 1 120 ? -21.004 -26.820 10.661 1.00 49.72 120 LEU A CA 1
ATOM 901 C C . LEU A 1 120 ? -20.371 -25.505 11.106 1.00 49.72 120 LEU A C 1
ATOM 903 O O . LEU A 1 120 ? -19.223 -25.531 11.542 1.00 49.72 120 LEU A O 1
ATOM 907 N N . SER A 1 121 ? -21.105 -24.395 11.040 1.00 47.44 121 SER A N 1
ATOM 908 C CA . SER A 1 121 ? -20.696 -23.111 11.609 1.00 47.44 121 SER A CA 1
ATOM 909 C C . SER A 1 121 ? -20.468 -23.241 13.116 1.00 47.44 121 SER A C 1
ATOM 911 O O . SER A 1 121 ? -19.382 -22.933 13.600 1.00 47.44 121 SER A O 1
ATOM 913 N N . MET A 1 122 ? -21.400 -23.889 13.828 1.00 47.91 122 MET A N 1
ATOM 914 C CA . MET A 1 122 ? -21.248 -24.224 15.255 1.00 47.91 122 MET A CA 1
ATOM 915 C C . MET A 1 122 ? -20.073 -25.167 15.558 1.00 47.91 122 MET A C 1
ATOM 917 O O . MET A 1 122 ? -19.544 -25.177 16.666 1.00 47.91 122 MET A O 1
ATOM 921 N N . LEU A 1 123 ? -19.656 -25.984 14.586 1.00 50.22 123 LEU A N 1
ATOM 922 C CA . LEU A 1 123 ? -18.469 -26.841 14.692 1.00 50.22 123 LEU A CA 1
ATOM 923 C C . LEU A 1 123 ? -17.186 -26.150 14.192 1.00 50.22 123 LEU A C 1
ATOM 925 O O . LEU A 1 123 ? -16.109 -26.749 14.236 1.00 50.22 123 LEU A O 1
ATOM 929 N N . GLY A 1 124 ? -17.283 -24.920 13.680 1.00 53.47 124 GLY A N 1
ATOM 930 C CA . GLY A 1 124 ? -16.188 -24.168 13.075 1.00 53.47 124 GLY A CA 1
ATOM 931 C C . GLY A 1 124 ? -15.618 -24.790 11.794 1.00 53.47 124 GLY A C 1
ATOM 932 O O . GLY A 1 124 ? -14.401 -24.791 11.602 1.00 53.47 124 GLY A O 1
ATOM 933 N N . ARG A 1 125 ? -16.475 -25.386 10.955 1.00 61.75 125 ARG A N 1
ATOM 934 C CA . ARG A 1 125 ? -16.117 -26.167 9.751 1.00 61.75 125 ARG A CA 1
ATOM 935 C C . ARG A 1 125 ? -16.641 -25.582 8.434 1.00 61.75 125 ARG A C 1
ATOM 937 O O . ARG A 1 125 ? -16.502 -26.224 7.391 1.00 61.75 125 ARG A O 1
ATOM 944 N N . ASP A 1 126 ? -17.237 -24.392 8.451 1.00 72.06 126 ASP A N 1
ATOM 945 C CA . ASP A 1 126 ? -17.640 -23.698 7.224 1.00 72.06 126 ASP A CA 1
ATOM 946 C C . ASP A 1 126 ? -16.465 -22.917 6.587 1.00 72.06 126 ASP A C 1
ATOM 948 O O . ASP A 1 126 ? -15.421 -22.669 7.203 1.00 72.06 126 ASP A O 1
ATOM 952 N N . ALA A 1 127 ? -16.598 -22.577 5.300 1.00 77.75 127 ALA A N 1
ATOM 953 C CA . ALA A 1 127 ? -15.539 -21.893 4.556 1.00 77.75 127 ALA A CA 1
ATOM 954 C C . ALA A 1 127 ? -15.276 -20.463 5.067 1.00 77.75 127 ALA A C 1
ATOM 956 O O . ALA A 1 127 ? -14.153 -19.978 4.932 1.00 77.75 127 ALA A O 1
ATOM 957 N N . GLU A 1 128 ? -16.283 -19.804 5.645 1.00 80.44 128 GLU A N 1
ATOM 958 C CA . GLU A 1 128 ? -16.184 -18.432 6.156 1.00 80.44 128 GLU A CA 1
ATOM 959 C C . GLU A 1 128 ? -15.409 -18.366 7.475 1.00 80.44 128 GLU A C 1
ATOM 961 O O . GLU A 1 128 ? -14.490 -17.569 7.643 1.00 80.44 128 GLU A O 1
ATOM 966 N N . THR A 1 129 ? -15.693 -19.283 8.388 1.00 82.06 129 THR A N 1
ATOM 967 C CA . THR A 1 129 ? -14.985 -19.448 9.653 1.00 82.06 129 THR A CA 1
ATOM 968 C C . THR A 1 129 ? -13.513 -19.725 9.395 1.00 82.06 129 THR A C 1
ATOM 970 O O . THR A 1 129 ? -12.648 -19.090 9.995 1.00 82.06 129 THR A O 1
ATOM 973 N N . TRP A 1 130 ? -13.194 -20.621 8.458 1.00 86.56 130 TRP A N 1
ATOM 974 C CA . TRP A 1 130 ? -11.804 -20.876 8.079 1.00 86.56 130 TRP A CA 1
ATOM 975 C C . TRP A 1 130 ? -11.144 -19.696 7.362 1.00 86.56 130 TRP A C 1
ATOM 977 O O . TRP A 1 130 ? -9.952 -19.457 7.563 1.00 86.56 130 TRP A O 1
ATOM 987 N N . HIS A 1 131 ? -11.901 -18.945 6.559 1.00 89.06 131 HIS A N 1
ATOM 988 C CA . HIS A 1 131 ? -11.436 -17.698 5.961 1.00 89.06 131 HIS A CA 1
ATOM 989 C C . HIS A 1 131 ? -10.996 -16.701 7.041 1.00 89.06 131 HIS A C 1
ATOM 991 O O . HIS A 1 131 ? -9.873 -16.202 6.965 1.00 89.06 131 HIS A O 1
ATOM 997 N N . ARG A 1 132 ? -11.813 -16.493 8.082 1.00 88.94 132 ARG A N 1
ATOM 998 C CA . ARG A 1 132 ? -11.511 -15.611 9.224 1.00 88.94 132 ARG A CA 1
ATOM 999 C C . ARG A 1 132 ? -10.368 -16.145 10.098 1.00 88.94 132 ARG A C 1
ATOM 1001 O O . ARG A 1 132 ? -9.401 -15.427 10.345 1.00 88.94 132 ARG A O 1
ATOM 1008 N N . ARG A 1 133 ? -10.391 -17.434 10.474 1.00 89.06 133 ARG A N 1
ATOM 1009 C CA . ARG A 1 133 ? -9.328 -18.104 11.265 1.00 89.06 133 ARG A CA 1
ATOM 1010 C C . ARG A 1 133 ? -7.945 -18.024 10.618 1.00 89.06 133 ARG A C 1
ATOM 1012 O O . ARG A 1 133 ? -6.943 -17.957 11.320 1.00 89.06 133 ARG A O 1
ATOM 1019 N N . LEU A 1 134 ? -7.875 -18.051 9.285 1.00 91.00 134 LEU A N 1
ATOM 1020 C CA . LEU A 1 134 ? -6.618 -17.986 8.530 1.00 91.00 134 LEU A CA 1
ATOM 1021 C C . LEU A 1 134 ? -6.302 -16.577 8.000 1.00 91.00 134 LEU A C 1
ATOM 1023 O O . LEU A 1 134 ? -5.573 -16.443 7.015 1.00 91.00 134 LEU A O 1
ATOM 1027 N N . GLY A 1 135 ? -6.817 -15.529 8.653 1.00 89.62 135 GLY A N 1
ATOM 1028 C CA . GLY A 1 135 ? -6.451 -14.140 8.364 1.00 89.62 135 GLY A CA 1
ATOM 1029 C C . GLY A 1 135 ? -6.978 -13.644 7.024 1.00 89.62 135 GLY A C 1
ATOM 1030 O O . GLY A 1 135 ? -6.250 -13.032 6.243 1.00 89.62 135 GLY A O 1
ATOM 1031 N N . HIS A 1 136 ? -8.243 -13.943 6.735 1.00 89.12 136 HIS A N 1
ATOM 1032 C CA . HIS A 1 136 ? -8.930 -13.567 5.501 1.00 89.12 136 HIS A CA 1
ATOM 1033 C C . HIS A 1 136 ? -8.251 -14.104 4.230 1.00 89.12 136 HIS A C 1
ATOM 1035 O O . HIS A 1 136 ? -8.095 -13.418 3.204 1.00 89.12 136 HIS A O 1
ATOM 1041 N N . LEU A 1 137 ? -7.840 -15.375 4.294 1.00 88.88 137 LEU A N 1
ATOM 1042 C CA . LEU A 1 137 ? -7.209 -16.092 3.189 1.00 88.88 137 LEU A CA 1
ATOM 1043 C C . LEU A 1 137 ? -8.177 -16.265 2.011 1.00 88.88 137 LEU A C 1
ATOM 1045 O O . LEU A 1 137 ? -9.336 -16.620 2.188 1.00 88.88 137 LEU A O 1
ATOM 1049 N N . ASN A 1 138 ? -7.696 -16.084 0.779 1.00 85.56 138 ASN A N 1
ATOM 1050 C CA . ASN A 1 138 ? -8.515 -16.277 -0.420 1.00 85.56 138 ASN A CA 1
ATOM 1051 C C . ASN A 1 138 ? -9.187 -17.668 -0.432 1.00 85.56 138 ASN A C 1
ATOM 1053 O O . ASN A 1 138 ? -8.496 -18.685 -0.348 1.00 85.56 138 ASN A O 1
ATOM 1057 N N . TYR A 1 139 ? -10.513 -17.712 -0.620 1.00 85.25 139 TYR A N 1
ATOM 1058 C CA . TYR A 1 139 ? -11.292 -18.955 -0.659 1.00 85.25 139 TYR A CA 1
ATOM 1059 C C . TYR A 1 139 ? -10.772 -19.981 -1.668 1.00 85.25 139 TYR A C 1
ATOM 1061 O O . TYR A 1 139 ? -10.897 -21.179 -1.430 1.00 85.25 139 TYR A O 1
ATOM 1069 N N . LYS A 1 140 ? -10.170 -19.548 -2.786 1.00 84.62 140 LYS A N 1
ATOM 1070 C CA . LYS A 1 140 ? -9.550 -20.469 -3.749 1.00 84.62 140 LYS A CA 1
ATOM 1071 C C . LYS A 1 140 ? -8.391 -21.232 -3.106 1.00 84.62 140 LYS A C 1
ATOM 1073 O O . LYS A 1 140 ? -8.387 -22.457 -3.124 1.00 84.62 140 LYS A O 1
ATOM 1078 N N . THR A 1 141 ? -7.452 -20.509 -2.496 1.00 86.94 141 THR A N 1
ATOM 1079 C CA . THR A 1 141 ? -6.312 -21.103 -1.783 1.00 86.94 141 THR A CA 1
ATOM 1080 C C . THR A 1 141 ? -6.790 -21.957 -0.616 1.00 86.94 141 THR A C 1
ATOM 1082 O O . THR A 1 141 ? -6.282 -23.052 -0.409 1.00 86.94 141 THR A O 1
ATOM 1085 N N . LEU A 1 142 ? -7.815 -21.500 0.101 1.00 87.62 142 LEU A N 1
ATOM 1086 C CA . LEU A 1 142 ? -8.407 -22.235 1.208 1.00 87.62 142 LEU A CA 1
ATOM 1087 C C . LEU A 1 142 ? -8.994 -23.592 0.765 1.00 87.62 142 LEU A C 1
ATOM 1089 O O . LEU A 1 142 ? -8.701 -24.623 1.370 1.00 87.62 142 LEU A O 1
ATOM 1093 N N . LYS A 1 143 ? -9.773 -23.611 -0.326 1.00 85.00 143 LYS A N 1
ATOM 1094 C CA . LYS A 1 143 ? -10.333 -24.843 -0.909 1.00 85.00 143 LYS A CA 1
ATOM 1095 C C . LYS A 1 143 ? -9.234 -25.778 -1.425 1.00 85.00 143 LYS A C 1
ATOM 1097 O O . LYS A 1 143 ? -9.323 -26.985 -1.218 1.00 85.00 143 LYS A O 1
ATOM 1102 N N . GLU A 1 144 ? -8.188 -25.238 -2.052 1.00 85.75 144 GLU A N 1
ATOM 1103 C CA . GLU A 1 144 ? -7.019 -26.014 -2.494 1.00 85.75 144 GLU A CA 1
ATOM 1104 C C . GLU A 1 144 ? -6.271 -26.646 -1.308 1.00 85.75 144 GLU A C 1
ATOM 1106 O O . GLU A 1 144 ? -5.935 -27.828 -1.359 1.00 85.75 144 GLU A O 1
ATOM 1111 N N . MET A 1 145 ? -6.068 -25.902 -0.215 1.00 87.31 145 MET A N 1
ATOM 1112 C CA . MET A 1 145 ? -5.434 -26.410 1.008 1.00 87.31 145 MET A CA 1
ATOM 1113 C C . MET A 1 145 ? -6.230 -27.546 1.650 1.00 87.31 145 MET A C 1
ATOM 1115 O O . MET A 1 145 ? -5.633 -28.537 2.075 1.00 87.31 145 MET A O 1
ATOM 1119 N N . ALA A 1 146 ? -7.558 -27.405 1.713 1.00 84.38 146 ALA A N 1
ATOM 1120 C CA . ALA A 1 146 ? -8.448 -28.429 2.250 1.00 84.38 146 ALA A CA 1
ATOM 1121 C C . ALA A 1 146 ? -8.437 -29.685 1.365 1.00 84.38 146 ALA A C 1
ATOM 1123 O O . ALA A 1 146 ? -8.225 -30.789 1.861 1.00 84.38 146 ALA A O 1
ATOM 1124 N N . LYS A 1 147 ? -8.579 -29.514 0.042 1.00 83.69 147 LYS A N 1
ATOM 1125 C CA . LYS A 1 147 ? -8.569 -30.615 -0.934 1.00 83.69 147 LYS A CA 1
ATOM 1126 C C . LYS A 1 147 ? -7.263 -31.406 -0.904 1.00 83.69 147 LYS A C 1
ATOM 1128 O O . LYS A 1 147 ? -7.288 -32.631 -0.924 1.00 83.69 147 LYS A O 1
ATOM 1133 N N . ASN A 1 148 ? -6.131 -30.708 -0.858 1.00 84.19 148 ASN A N 1
ATOM 1134 C CA . ASN A 1 148 ? -4.811 -31.334 -0.894 1.00 84.19 148 ASN A CA 1
ATOM 1135 C C . ASN A 1 148 ? -4.325 -31.776 0.489 1.00 84.19 148 ASN A C 1
ATOM 1137 O O . ASN A 1 148 ? -3.204 -32.264 0.596 1.00 84.19 148 ASN A O 1
ATOM 1141 N N . ASN A 1 149 ? -5.141 -31.599 1.537 1.00 83.88 149 ASN A N 1
ATOM 1142 C CA . ASN A 1 149 ? -4.787 -31.939 2.907 1.00 83.88 149 ASN A CA 1
ATOM 1143 C C . ASN A 1 149 ? -3.398 -31.366 3.259 1.00 83.88 149 ASN A C 1
ATOM 1145 O O . ASN A 1 149 ? -2.493 -32.106 3.632 1.00 83.88 149 ASN A O 1
ATOM 1149 N N . VAL A 1 150 ? -3.200 -30.053 3.081 1.00 85.25 150 VAL A N 1
ATOM 1150 C CA . VAL A 1 150 ? -1.894 -29.398 3.321 1.00 85.25 150 VAL A CA 1
ATOM 1151 C C . VAL A 1 150 ? -1.629 -29.227 4.819 1.00 85.25 150 VAL A C 1
ATOM 1153 O O . VAL A 1 150 ? -0.515 -29.408 5.297 1.00 85.25 150 VAL A O 1
ATOM 1156 N N . VAL A 1 151 ? -2.668 -28.964 5.611 1.00 82.50 151 VAL A N 1
ATOM 1157 C CA . VAL A 1 151 ? -2.589 -28.749 7.070 1.00 82.50 151 VAL A CA 1
ATOM 1158 C C . VAL A 1 151 ? -3.558 -29.676 7.792 1.00 82.50 151 VAL A C 1
ATOM 1160 O O . VAL A 1 151 ? -4.545 -30.099 7.194 1.00 82.50 151 VAL A O 1
ATOM 1163 N N . ARG A 1 152 ? -3.263 -30.080 9.030 1.00 79.94 152 ARG A N 1
ATOM 1164 C CA . ARG A 1 152 ? -4.168 -30.943 9.810 1.00 79.94 152 ARG A CA 1
ATOM 1165 C C . ARG A 1 152 ? -5.319 -30.112 10.382 1.00 79.94 152 ARG A C 1
ATOM 1167 O O . ARG A 1 152 ? -5.129 -28.942 10.705 1.00 79.94 152 ARG A O 1
ATOM 1174 N N . GLY A 1 153 ? -6.504 -30.715 10.483 1.00 73.25 153 GLY A N 1
ATOM 1175 C CA . GLY A 1 153 ? -7.684 -30.088 11.085 1.00 73.25 153 GLY A CA 1
ATOM 1176 C C . GLY A 1 153 ? -8.496 -29.165 10.173 1.00 73.25 153 GLY A C 1
ATOM 1177 O O . GLY A 1 153 ? -9.575 -28.743 10.575 1.00 73.25 153 GLY A O 1
ATOM 1178 N N . LEU A 1 154 ? -8.023 -28.870 8.956 1.00 79.62 154 LEU A N 1
ATOM 1179 C CA . LEU A 1 154 ? -8.758 -28.065 7.977 1.00 79.62 154 LEU A CA 1
ATOM 1180 C C . LEU A 1 154 ? -9.767 -28.935 7.221 1.00 79.62 154 LEU A C 1
ATOM 1182 O O . LEU A 1 154 ? -9.396 -29.710 6.340 1.00 79.62 154 LEU A O 1
ATOM 1186 N N . HIS A 1 155 ? -11.048 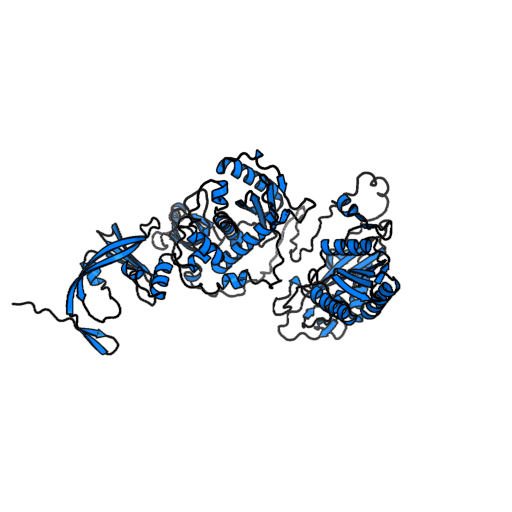-28.766 7.539 1.00 73.50 155 HIS A N 1
ATOM 1187 C CA . HIS A 1 155 ? -12.152 -29.465 6.886 1.00 73.50 155 HIS A CA 1
ATOM 1188 C C . HIS A 1 155 ? -13.160 -28.448 6.354 1.00 73.50 155 HIS A C 1
ATOM 1190 O O . HIS A 1 155 ? -13.653 -27.625 7.120 1.00 73.50 155 HIS A O 1
ATOM 1196 N N . ILE A 1 156 ? -13.446 -28.514 5.049 1.00 72.38 156 ILE A N 1
ATOM 1197 C CA . ILE A 1 156 ? -14.421 -27.662 4.356 1.00 72.38 156 ILE A CA 1
ATOM 1198 C C . ILE A 1 156 ? -15.293 -28.565 3.493 1.00 72.38 156 ILE A C 1
ATOM 1200 O O . ILE A 1 156 ? -14.774 -29.373 2.721 1.00 72.38 156 ILE A O 1
ATOM 1204 N N . VAL A 1 157 ? -16.611 -28.423 3.612 1.00 60.41 157 VAL A N 1
ATOM 1205 C CA . VAL A 1 157 ? -17.555 -29.174 2.780 1.00 60.41 157 VAL A CA 1
ATOM 1206 C C . VAL A 1 157 ? -17.582 -28.589 1.359 1.00 60.41 157 VAL A C 1
ATOM 1208 O O . VAL A 1 157 ? -17.574 -27.364 1.200 1.00 60.41 157 VAL A O 1
ATOM 1211 N N . PRO A 1 158 ? -17.603 -29.425 0.306 1.00 52.25 158 PRO A N 1
ATOM 1212 C CA . PRO A 1 158 ? -17.845 -28.964 -1.056 1.00 52.25 158 PRO A CA 1
ATOM 1213 C C . PRO A 1 158 ? -19.229 -28.307 -1.150 1.00 52.25 158 PRO A C 1
ATOM 1215 O O . PRO A 1 158 ? -20.244 -28.958 -0.938 1.00 52.25 158 PRO A O 1
ATOM 1218 N N . GLY A 1 159 ? -19.267 -27.013 -1.452 1.00 59.62 159 GLY A N 1
ATOM 1219 C CA . GLY A 1 159 ? -20.501 -26.231 -1.497 1.00 59.62 159 GLY A CA 1
ATOM 1220 C C . GLY A 1 159 ? -20.263 -24.807 -1.989 1.00 59.62 159 GLY A C 1
ATOM 1221 O O . GLY A 1 159 ? -19.116 -24.432 -2.293 1.00 59.62 159 GLY A O 1
ATOM 1222 N N . GLU A 1 160 ? -21.362 -24.059 -2.115 1.00 50.84 160 GLU A N 1
ATOM 1223 C CA . GLU A 1 160 ? -21.452 -22.748 -2.766 1.00 50.84 160 GLU A CA 1
ATOM 1224 C C . GLU A 1 160 ? -20.376 -21.743 -2.337 1.00 50.84 160 GLU A C 1
ATOM 1226 O O . GLU A 1 160 ? -19.703 -21.845 -1.309 1.00 50.84 160 GLU A O 1
ATOM 1231 N N . LYS A 1 161 ? -20.141 -20.777 -3.225 1.00 55.06 161 LYS A N 1
ATOM 1232 C CA . LYS A 1 161 ? -19.148 -19.730 -3.027 1.00 55.06 161 LYS A CA 1
ATOM 1233 C C . LYS A 1 161 ? -19.635 -18.826 -1.883 1.00 55.06 161 LYS A C 1
ATOM 1235 O O . LYS A 1 161 ? -20.712 -18.256 -2.029 1.00 55.06 161 LYS A O 1
ATOM 1240 N N . PRO A 1 162 ? -18.873 -18.679 -0.786 1.00 63.53 162 PRO A N 1
ATOM 1241 C CA . PRO A 1 162 ? -19.262 -17.774 0.289 1.00 63.53 162 PRO A CA 1
ATOM 1242 C C . PRO A 1 162 ? -19.419 -16.342 -0.249 1.00 63.53 162 PRO A C 1
ATOM 1244 O O . PRO A 1 162 ? -18.780 -15.997 -1.259 1.00 63.53 162 PRO A O 1
ATOM 1247 N N . PRO A 1 163 ? -20.277 -15.523 0.386 1.00 63.31 163 PRO A N 1
ATOM 1248 C CA . PRO A 1 163 ? -20.481 -14.135 -0.006 1.00 63.31 163 PRO A CA 1
ATOM 1249 C C . PRO A 1 163 ? -19.164 -13.351 0.037 1.00 63.31 163 PRO A C 1
ATOM 1251 O O . PRO A 1 163 ? -18.163 -13.779 0.613 1.00 63.31 163 PRO A O 1
ATOM 1254 N N . MET A 1 164 ? -19.138 -12.187 -0.613 1.00 66.56 164 MET A N 1
ATOM 1255 C CA . MET A 1 164 ? -17.964 -11.320 -0.558 1.00 66.56 164 MET A CA 1
ATOM 1256 C C . MET A 1 164 ? -17.701 -10.905 0.894 1.00 66.56 164 MET A C 1
ATOM 1258 O O . MET A 1 164 ? -18.523 -10.225 1.502 1.00 66.56 164 MET A O 1
ATOM 1262 N N . CYS A 1 165 ? -16.543 -11.284 1.434 1.00 75.62 165 CYS A N 1
ATOM 1263 C CA . CYS A 1 165 ? -16.119 -10.833 2.753 1.00 75.62 165 CYS A CA 1
ATOM 1264 C C . CYS A 1 165 ? -15.924 -9.307 2.752 1.00 75.62 165 CYS A C 1
ATOM 1266 O O . CYS A 1 165 ? -15.063 -8.784 2.035 1.00 75.62 165 CYS A O 1
ATOM 1268 N N . VAL A 1 166 ? -16.702 -8.603 3.578 1.00 68.94 166 VAL A N 1
ATOM 1269 C CA . VAL A 1 166 ? -16.663 -7.137 3.708 1.00 68.94 166 VAL A CA 1
ATOM 1270 C C . VAL A 1 166 ? -15.284 -6.665 4.166 1.00 68.94 166 VAL A C 1
ATOM 1272 O O . VAL A 1 166 ? -14.732 -5.736 3.587 1.00 68.94 166 VAL A O 1
ATOM 1275 N N . VAL A 1 167 ? -14.665 -7.360 5.125 1.00 73.12 167 VAL A N 1
ATOM 1276 C CA . VAL A 1 167 ? -13.311 -7.041 5.609 1.00 73.12 167 VAL A CA 1
ATOM 1277 C C . VAL A 1 167 ? -12.287 -7.118 4.476 1.00 73.12 167 VAL A C 1
ATOM 1279 O O . VAL A 1 167 ? -11.475 -6.210 4.308 1.00 73.12 167 VAL A O 1
ATOM 1282 N N . CYS A 1 168 ? -12.351 -8.160 3.638 1.00 78.19 168 CYS A N 1
ATOM 1283 C CA . CYS A 1 168 ? -11.498 -8.246 2.452 1.00 78.19 168 CYS A CA 1
ATOM 1284 C C . CYS A 1 168 ? -11.743 -7.093 1.482 1.00 78.19 168 CYS A C 1
ATOM 1286 O O . CYS A 1 168 ? -10.781 -6.584 0.917 1.00 78.19 168 CYS A O 1
ATOM 1288 N N . ALA A 1 169 ? -13.002 -6.711 1.264 1.00 66.56 169 ALA A N 1
ATOM 1289 C CA . ALA A 1 169 ? -13.343 -5.612 0.370 1.00 66.56 169 ALA A CA 1
ATOM 1290 C C . ALA A 1 169 ? -12.792 -4.273 0.882 1.00 66.56 169 ALA A C 1
ATOM 1292 O O . ALA A 1 169 ? -12.291 -3.496 0.079 1.00 66.56 169 ALA A O 1
ATOM 1293 N N . LEU A 1 170 ? -12.818 -4.040 2.199 1.00 59.84 170 LEU A N 1
ATOM 1294 C CA . LEU A 1 170 ? -12.290 -2.830 2.835 1.00 59.84 170 LEU A CA 1
ATOM 1295 C C . LEU A 1 170 ? -10.755 -2.786 2.834 1.00 59.84 170 LEU A C 1
ATOM 1297 O O . LEU A 1 170 ? -10.169 -1.768 2.483 1.00 59.84 170 LEU A O 1
ATOM 1301 N N . VAL A 1 171 ? -10.093 -3.888 3.201 1.00 65.69 171 VAL A N 1
ATOM 1302 C CA . VAL A 1 171 ? -8.627 -3.923 3.366 1.00 65.69 171 VAL A CA 1
ATOM 1303 C C . VAL A 1 171 ? -7.888 -4.116 2.041 1.00 65.69 171 VAL A C 1
ATOM 1305 O O . VAL A 1 171 ? -6.783 -3.609 1.877 1.00 65.69 171 VAL A O 1
ATOM 1308 N N . LYS A 1 172 ? -8.483 -4.833 1.080 1.00 66.88 172 LYS A N 1
ATOM 1309 C CA . LYS A 1 172 ? -7.896 -5.099 -0.248 1.00 66.88 172 LYS A CA 1
ATOM 1310 C C . LYS A 1 172 ? -8.536 -4.242 -1.344 1.00 66.88 172 LYS A C 1
ATOM 1312 O O . LYS A 1 172 ? -8.486 -4.619 -2.517 1.00 66.88 172 LYS A O 1
ATOM 1317 N N . ALA A 1 173 ? -9.157 -3.119 -0.979 1.00 53.31 173 ALA A N 1
ATOM 1318 C CA . ALA A 1 173 ? -9.587 -2.112 -1.939 1.00 53.31 173 ALA A CA 1
ATOM 1319 C C . ALA A 1 173 ? -8.342 -1.544 -2.638 1.00 53.31 173 ALA A C 1
ATOM 1321 O O . ALA A 1 173 ? -7.571 -0.792 -2.050 1.00 53.31 173 ALA A O 1
ATOM 1322 N N . VAL A 1 174 ? -8.120 -1.950 -3.887 1.00 52.72 174 VAL A N 1
ATOM 1323 C CA . VAL A 1 174 ? -7.016 -1.467 -4.722 1.00 52.72 174 VAL A CA 1
ATOM 1324 C C . VAL A 1 174 ? -7.597 -1.021 -6.058 1.00 52.72 174 VAL A C 1
ATOM 1326 O O . VAL A 1 174 ? -8.403 -1.750 -6.648 1.00 52.72 174 VAL A O 1
ATOM 1329 N N . ASP A 1 175 ? -7.160 0.136 -6.559 1.00 37.25 175 ASP A N 1
ATOM 1330 C CA . ASP A 1 175 ? -7.403 0.535 -7.945 1.00 37.25 175 ASP A CA 1
ATOM 1331 C C . ASP A 1 175 ? -6.790 -0.512 -8.877 1.00 37.25 175 ASP A C 1
ATOM 1333 O O . ASP A 1 175 ? -5.576 -0.740 -8.897 1.00 37.25 175 ASP A O 1
ATOM 1337 N N . ARG A 1 176 ? -7.649 -1.218 -9.619 1.00 33.78 176 ARG A N 1
ATOM 1338 C CA . ARG A 1 176 ? -7.246 -2.327 -10.487 1.00 33.78 176 ARG A CA 1
ATOM 1339 C C . ARG A 1 176 ? -6.416 -1.801 -11.657 1.00 33.78 176 ARG A C 1
ATOM 1341 O O . ARG A 1 176 ? -6.941 -1.552 -12.736 1.00 33.78 176 ARG A O 1
ATOM 1348 N N . SER A 1 177 ? -5.107 -1.693 -11.468 1.00 33.50 177 SER A N 1
ATOM 1349 C CA . SER A 1 177 ? -4.176 -1.653 -12.595 1.00 33.50 177 SER A CA 1
ATOM 1350 C C . SER A 1 177 ? -4.180 -3.022 -13.295 1.00 33.50 177 SER A C 1
ATOM 1352 O O . SER A 1 177 ? -4.285 -4.050 -12.613 1.00 33.50 177 SER A O 1
ATOM 1354 N N . PRO A 1 178 ? -4.101 -3.077 -14.638 1.00 31.30 178 PRO A N 1
ATOM 1355 C CA . PRO A 1 178 ? -4.114 -4.337 -15.372 1.00 31.30 178 PRO A CA 1
ATOM 1356 C C . PRO A 1 178 ? -2.946 -5.241 -14.939 1.00 31.30 178 PRO A C 1
ATOM 1358 O O . PRO A 1 178 ? -1.875 -4.743 -14.583 1.00 31.30 178 PRO A O 1
ATOM 1361 N N . PRO A 1 179 ? -3.136 -6.573 -14.939 1.00 34.19 179 PRO A N 1
ATOM 1362 C CA . PRO A 1 179 ? -2.111 -7.503 -14.493 1.00 34.19 179 PRO A CA 1
ATOM 1363 C C . PRO A 1 179 ? -0.900 -7.424 -15.424 1.00 34.19 179 PRO A C 1
ATOM 1365 O O . PRO A 1 179 ? -0.959 -7.869 -16.567 1.00 34.19 179 PRO A O 1
ATOM 1368 N N . THR A 1 180 ? 0.217 -6.895 -14.929 1.00 32.12 180 THR A N 1
ATOM 1369 C CA . THR A 1 180 ? 1.508 -7.049 -15.596 1.00 32.12 180 THR A CA 1
ATOM 1370 C C . THR A 1 180 ? 1.902 -8.521 -15.564 1.00 32.12 180 THR A C 1
ATOM 1372 O O . THR A 1 180 ? 1.878 -9.179 -14.517 1.00 32.12 180 THR A O 1
ATOM 1375 N N . THR A 1 181 ? 2.231 -9.061 -16.735 1.00 29.14 181 THR A N 1
ATOM 1376 C CA . THR A 1 181 ? 2.777 -10.404 -16.928 1.00 29.14 181 THR A CA 1
ATOM 1377 C C . THR A 1 181 ? 4.042 -10.533 -16.088 1.00 29.14 181 THR A C 1
ATOM 1379 O O . THR A 1 181 ? 5.103 -10.021 -16.429 1.00 29.14 181 THR A O 1
ATOM 1382 N N . ARG A 1 182 ? 3.919 -11.178 -14.927 1.00 37.62 182 ARG A N 1
ATOM 1383 C CA . ARG A 1 182 ? 5.053 -11.450 -14.048 1.00 37.62 182 ARG A CA 1
ATOM 1384 C C . ARG A 1 182 ? 5.823 -12.636 -14.606 1.00 37.62 182 ARG A C 1
ATOM 1386 O O . ARG A 1 182 ? 5.333 -13.762 -14.554 1.00 37.62 182 ARG A O 1
ATOM 1393 N N . THR A 1 183 ? 7.033 -12.390 -15.084 1.00 30.17 183 THR A N 1
ATOM 1394 C CA . THR A 1 183 ? 8.060 -13.423 -15.190 1.00 30.17 183 THR A CA 1
ATOM 1395 C C . THR A 1 183 ? 8.351 -13.931 -13.780 1.00 30.17 183 THR A C 1
ATOM 1397 O O . THR A 1 183 ? 8.843 -13.208 -12.917 1.00 30.17 183 THR A O 1
ATOM 1400 N N . SER A 1 184 ? 7.971 -15.178 -13.504 1.00 35.97 184 SER A N 1
ATOM 1401 C CA . SER A 1 184 ? 8.468 -15.904 -12.342 1.00 35.97 184 SER A CA 1
ATOM 1402 C C . SER A 1 184 ? 9.928 -16.251 -12.608 1.00 35.97 184 SER A C 1
ATOM 1404 O O . SER A 1 184 ? 10.228 -17.331 -13.107 1.00 35.97 184 SER A O 1
ATOM 1406 N N . THR A 1 185 ? 10.834 -15.321 -12.343 1.00 36.59 185 THR A N 1
ATOM 1407 C CA . THR A 1 185 ? 12.247 -15.663 -12.213 1.00 36.59 185 THR A CA 1
ATOM 1408 C C . THR A 1 185 ? 12.497 -16.117 -10.783 1.00 36.59 185 THR A C 1
ATOM 1410 O O . THR A 1 185 ? 12.171 -15.423 -9.818 1.00 36.59 185 THR A O 1
ATOM 1413 N N . ASP A 1 186 ? 12.999 -17.342 -10.681 1.00 44.75 186 ASP A N 1
ATOM 1414 C CA . ASP A 1 186 ? 13.494 -17.997 -9.481 1.00 44.75 186 ASP A CA 1
ATOM 1415 C C . ASP A 1 186 ? 14.351 -17.064 -8.617 1.00 44.75 186 ASP A C 1
ATOM 1417 O O . ASP A 1 186 ? 15.440 -16.669 -9.013 1.00 44.75 186 ASP A O 1
ATOM 1421 N N . GLU A 1 187 ? 13.904 -16.755 -7.399 1.00 47.56 187 GLU A N 1
ATOM 1422 C CA . GLU A 1 187 ? 14.742 -16.080 -6.396 1.00 47.56 187 GLU A CA 1
ATOM 1423 C C . GLU A 1 187 ? 14.486 -16.623 -4.982 1.00 47.56 187 GLU A C 1
ATOM 1425 O O . GLU A 1 187 ? 14.316 -15.898 -4.006 1.00 47.56 187 GLU A O 1
ATOM 1430 N N . PHE A 1 188 ? 14.473 -17.946 -4.848 1.00 51.91 188 PHE A N 1
ATOM 1431 C CA . PHE A 1 188 ? 14.763 -18.594 -3.568 1.00 51.91 188 PHE A CA 1
ATOM 1432 C C . PHE A 1 188 ? 16.024 -19.434 -3.737 1.00 51.91 188 PHE A C 1
ATOM 1434 O O . PHE A 1 188 ? 16.007 -20.649 -3.560 1.00 51.91 188 PHE A O 1
ATOM 1441 N N . ALA A 1 189 ? 17.115 -18.775 -4.137 1.00 52.06 189 ALA A N 1
ATOM 1442 C CA . ALA A 1 189 ? 18.425 -19.402 -4.180 1.00 52.06 189 ALA A CA 1
ATOM 1443 C C . ALA A 1 189 ? 18.750 -19.995 -2.798 1.00 52.06 189 ALA A C 1
ATOM 1445 O O . ALA A 1 189 ? 18.551 -19.351 -1.761 1.00 52.06 189 ALA A O 1
ATOM 1446 N N . ALA A 1 190 ? 19.221 -21.243 -2.780 1.00 59.81 190 ALA A N 1
ATOM 1447 C CA . ALA A 1 190 ? 19.613 -21.916 -1.551 1.00 59.81 190 ALA A CA 1
ATOM 1448 C C . ALA A 1 190 ? 20.664 -21.073 -0.803 1.00 59.81 190 ALA A C 1
ATOM 1450 O O . ALA A 1 190 ? 21.741 -20.794 -1.330 1.00 59.81 190 ALA A O 1
ATOM 1451 N N . GLY A 1 191 ? 20.330 -20.660 0.423 1.00 67.38 191 GLY A N 1
ATOM 1452 C CA . GLY A 1 191 ? 21.231 -19.916 1.305 1.00 67.38 191 GLY A CA 1
ATOM 1453 C C . GLY A 1 191 ? 21.115 -18.389 1.285 1.00 67.38 191 GLY A C 1
ATOM 1454 O O . GLY A 1 191 ? 21.959 -17.734 1.886 1.00 67.38 191 GLY A O 1
ATOM 1455 N N . VAL A 1 192 ? 20.091 -17.800 0.657 1.00 79.06 192 VAL A N 1
ATOM 1456 C CA . VAL A 1 192 ? 19.849 -16.343 0.719 1.00 79.06 192 VAL A CA 1
ATOM 1457 C C . VAL A 1 192 ? 18.758 -16.003 1.735 1.00 79.06 192 VAL A C 1
ATOM 1459 O O . VAL A 1 192 ? 17.634 -16.494 1.624 1.00 79.06 192 VAL A O 1
ATOM 1462 N N . VAL A 1 193 ? 19.076 -15.140 2.701 1.00 83.50 193 VAL A N 1
ATOM 1463 C CA . VAL A 1 193 ? 18.119 -14.510 3.624 1.00 83.50 193 VAL A CA 1
ATOM 1464 C C . VAL A 1 193 ? 17.786 -13.117 3.103 1.00 83.50 193 VAL A C 1
ATOM 1466 O O . VAL A 1 193 ? 18.691 -12.324 2.868 1.00 83.50 193 VAL A O 1
ATOM 1469 N N . SER A 1 194 ? 16.504 -12.798 2.950 1.00 85.38 194 SER A N 1
ATOM 1470 C CA . SER A 1 194 ? 16.045 -11.453 2.578 1.00 85.38 194 SER A CA 1
ATOM 1471 C C . SER A 1 194 ? 15.394 -10.789 3.780 1.00 85.38 194 SER A C 1
ATOM 1473 O O . SER A 1 194 ? 14.566 -11.414 4.444 1.00 85.38 194 SER A O 1
ATOM 1475 N N . THR A 1 195 ? 15.740 -9.537 4.067 1.00 86.31 195 THR A N 1
ATOM 1476 C CA . THR A 1 195 ? 15.158 -8.799 5.189 1.00 86.31 195 THR A CA 1
ATOM 1477 C C . THR A 1 195 ? 14.789 -7.374 4.804 1.00 86.31 195 THR A C 1
ATOM 1479 O O . THR A 1 195 ? 15.484 -6.738 4.019 1.00 86.31 195 THR A O 1
ATOM 1482 N N . ASP A 1 196 ? 13.704 -6.873 5.389 1.00 86.69 196 ASP A N 1
ATOM 1483 C CA . ASP A 1 196 ? 13.215 -5.512 5.162 1.00 86.69 196 ASP A CA 1
ATOM 1484 C C . ASP A 1 196 ? 12.646 -4.895 6.451 1.00 86.69 196 ASP A C 1
ATOM 1486 O O . ASP A 1 196 ? 12.184 -5.606 7.353 1.00 86.69 196 ASP A O 1
ATOM 1490 N N . LEU A 1 197 ? 12.722 -3.567 6.552 1.00 86.38 197 LEU A N 1
ATOM 1491 C CA . LEU A 1 197 ? 12.332 -2.767 7.709 1.00 86.38 197 LEU A CA 1
ATOM 1492 C C . LEU A 1 197 ? 11.124 -1.888 7.382 1.00 86.38 197 LEU A C 1
ATOM 1494 O O . LEU A 1 197 ? 11.215 -0.932 6.619 1.00 86.38 197 LEU A O 1
ATOM 1498 N N . SER A 1 198 ? 10.013 -2.120 8.078 1.00 81.81 198 SER A N 1
ATOM 1499 C CA . SER A 1 198 ? 8.786 -1.337 7.928 1.00 81.81 198 SER A CA 1
ATOM 1500 C C . SER A 1 198 ? 8.571 -0.364 9.092 1.00 81.81 198 SER A C 1
ATOM 1502 O O . SER A 1 198 ? 8.775 -0.699 10.265 1.00 81.81 198 SER A O 1
ATOM 1504 N N . GLY A 1 199 ? 8.161 0.866 8.773 1.00 79.00 199 GLY A N 1
ATOM 1505 C CA . GLY A 1 199 ? 7.820 1.923 9.732 1.00 79.00 199 GLY A CA 1
ATOM 1506 C C . GLY A 1 199 ? 8.328 3.319 9.332 1.00 79.00 199 GLY A C 1
ATOM 1507 O O . GLY A 1 199 ? 9.139 3.445 8.407 1.00 79.00 199 GLY A O 1
ATOM 1508 N N . PRO A 1 200 ? 7.926 4.376 10.066 1.00 75.31 200 PRO A N 1
ATOM 1509 C CA . PRO A 1 200 ? 7.300 4.328 11.391 1.00 75.31 200 PRO A CA 1
ATOM 1510 C C . PRO A 1 200 ? 5.777 4.105 11.369 1.00 75.31 200 PRO A C 1
ATOM 1512 O O . PRO A 1 200 ? 5.069 4.661 10.539 1.00 75.31 200 PRO A O 1
ATOM 1515 N N . LEU A 1 201 ? 5.291 3.313 12.321 1.00 77.06 201 LEU A N 1
ATOM 1516 C CA . LEU A 1 201 ? 3.881 3.040 12.602 1.00 77.06 201 LEU A CA 1
ATOM 1517 C C . LEU A 1 201 ? 3.444 3.750 13.888 1.00 77.06 201 LEU A C 1
ATOM 1519 O O . LEU A 1 201 ? 4.278 4.153 14.710 1.00 77.06 201 LEU A O 1
ATOM 1523 N N . ALA A 1 202 ? 2.126 3.845 14.090 1.00 74.56 202 ALA A N 1
ATOM 1524 C CA . ALA A 1 202 ? 1.553 4.242 15.371 1.00 74.56 202 ALA A CA 1
ATOM 1525 C C . ALA A 1 202 ? 2.108 3.367 16.507 1.00 74.56 202 ALA A C 1
ATOM 1527 O O . ALA A 1 202 ? 2.416 2.186 16.325 1.00 74.56 202 ALA A O 1
ATOM 1528 N N . LYS A 1 203 ? 2.263 3.956 17.693 1.00 83.31 203 LYS A N 1
ATOM 1529 C CA . LYS A 1 203 ? 2.846 3.261 18.842 1.00 83.31 203 LYS A CA 1
ATOM 1530 C C . LYS A 1 203 ? 1.944 2.081 19.239 1.00 83.31 203 LYS A C 1
ATOM 1532 O O . LYS A 1 203 ? 0.766 2.285 19.506 1.00 83.31 203 LYS A O 1
ATOM 1537 N N . SER A 1 204 ? 2.490 0.864 19.279 1.00 85.88 204 SER A N 1
ATOM 1538 C CA . SER A 1 204 ? 1.779 -0.295 19.852 1.00 85.88 204 SER A CA 1
ATOM 1539 C C . SER A 1 204 ? 1.690 -0.201 21.377 1.00 85.88 204 SER A C 1
ATOM 1541 O O . SER A 1 204 ? 2.389 0.612 21.994 1.00 85.88 204 SER A O 1
ATOM 1543 N N . ARG A 1 205 ? 0.914 -1.097 22.002 1.00 83.38 205 ARG A N 1
ATOM 1544 C CA . ARG A 1 205 ? 0.830 -1.228 23.471 1.00 83.38 205 ARG A CA 1
ATOM 1545 C C . ARG A 1 205 ? 2.204 -1.338 24.153 1.00 83.38 205 ARG A C 1
ATOM 1547 O O . ARG A 1 205 ? 2.431 -0.721 25.185 1.00 83.38 205 ARG A O 1
ATOM 1554 N N . GLU A 1 206 ? 3.159 -2.051 23.544 1.00 81.31 206 GLU A N 1
ATOM 1555 C CA . GLU A 1 206 ? 4.512 -2.269 24.100 1.00 81.31 206 GLU A CA 1
ATOM 1556 C C . GLU A 1 206 ? 5.508 -1.163 23.712 1.00 81.31 206 GLU A C 1
ATOM 1558 O O . GLU A 1 206 ? 6.689 -1.185 24.075 1.00 81.31 206 GLU A O 1
ATOM 1563 N N . GLY A 1 207 ? 5.041 -0.158 22.969 1.00 85.62 207 GLY A N 1
ATOM 1564 C CA . GLY A 1 207 ? 5.843 0.973 22.531 1.00 85.62 207 GLY A CA 1
ATOM 1565 C C . GLY A 1 207 ? 6.600 0.766 21.223 1.00 85.62 207 GLY A C 1
ATOM 1566 O O . GLY A 1 207 ? 7.413 1.621 20.870 1.00 85.62 207 GLY A O 1
ATOM 1567 N N . TYR A 1 208 ? 6.346 -0.325 20.496 1.00 90.31 208 TYR A N 1
ATOM 1568 C CA . TYR A 1 208 ? 6.932 -0.536 19.172 1.00 90.31 208 TYR A CA 1
ATOM 1569 C C . TYR A 1 208 ? 6.430 0.499 18.170 1.00 90.31 208 TYR A C 1
ATOM 1571 O O . TYR A 1 208 ? 5.270 0.909 18.215 1.00 90.31 208 TYR A O 1
ATOM 1579 N N . ARG A 1 209 ? 7.318 0.898 17.258 1.00 87.69 209 ARG A N 1
ATOM 1580 C CA . ARG A 1 209 ? 7.058 1.878 16.190 1.00 87.69 209 ARG A CA 1
ATOM 1581 C C . ARG A 1 209 ? 7.492 1.390 14.813 1.00 87.69 209 ARG A C 1
ATOM 1583 O O . ARG A 1 209 ? 7.256 2.066 13.822 1.00 87.69 209 ARG A O 1
ATOM 1590 N N . CYS A 1 210 ? 8.169 0.256 14.734 1.00 90.19 210 CYS A N 1
ATOM 1591 C CA . CYS A 1 210 ? 8.626 -0.336 13.485 1.00 90.19 210 CYS A CA 1
ATOM 1592 C C . CYS A 1 210 ? 8.700 -1.852 13.647 1.00 90.19 210 CYS A C 1
ATOM 1594 O O . CYS A 1 210 ? 8.618 -2.362 14.767 1.00 90.19 210 CYS A O 1
ATOM 1596 N N . PHE A 1 211 ? 8.851 -2.571 12.545 1.00 92.50 211 PHE A N 1
ATOM 1597 C CA . PHE A 1 211 ? 9.126 -3.999 12.576 1.00 92.50 211 PHE A CA 1
ATOM 1598 C C . PHE A 1 211 ? 10.065 -4.396 11.439 1.00 92.50 211 PHE A C 1
ATOM 1600 O O . PHE A 1 211 ? 10.157 -3.706 10.428 1.00 92.50 211 PHE A O 1
ATOM 1607 N N . MET A 1 212 ? 10.766 -5.509 11.618 1.00 92.62 212 MET A N 1
ATOM 1608 C CA . MET A 1 212 ? 11.588 -6.136 10.584 1.00 92.62 212 MET A CA 1
ATOM 1609 C C . MET A 1 212 ? 10.952 -7.454 10.170 1.00 92.62 212 MET A C 1
ATOM 1611 O O . MET A 1 212 ? 10.503 -8.191 11.047 1.00 92.62 212 MET A O 1
ATOM 1615 N N . VAL A 1 213 ? 10.946 -7.770 8.878 1.00 91.69 213 VAL A N 1
ATOM 1616 C CA . VAL A 1 213 ? 10.586 -9.102 8.370 1.00 91.69 213 VAL A CA 1
ATOM 1617 C C . VAL A 1 213 ? 11.826 -9.757 7.799 1.00 91.69 213 VAL A C 1
ATOM 1619 O O . VAL A 1 213 ? 12.501 -9.168 6.965 1.00 91.69 213 VAL A O 1
ATOM 1622 N N . VAL A 1 214 ? 12.087 -10.988 8.226 1.00 90.62 214 VAL A N 1
ATOM 1623 C CA . VAL A 1 214 ? 13.149 -11.848 7.707 1.00 90.62 214 VAL A CA 1
ATOM 1624 C C . VAL A 1 214 ? 12.506 -13.015 6.971 1.00 90.62 214 VAL A C 1
ATOM 1626 O O . VAL A 1 214 ? 11.612 -13.673 7.505 1.00 90.62 214 VAL A O 1
ATOM 1629 N N . VAL A 1 215 ? 12.958 -13.273 5.746 1.00 88.94 215 VAL A N 1
ATOM 1630 C CA . VAL A 1 215 ? 12.473 -14.349 4.882 1.00 88.94 215 VAL A CA 1
ATOM 1631 C C . VAL A 1 215 ? 13.626 -15.279 4.532 1.00 88.94 215 VAL A C 1
ATOM 1633 O O . VAL A 1 215 ? 14.635 -14.847 3.977 1.00 88.94 215 VAL A O 1
ATOM 1636 N N . TRP A 1 216 ? 13.458 -16.575 4.792 1.00 85.94 216 TRP A N 1
ATOM 1637 C CA . TRP A 1 216 ? 14.423 -17.599 4.390 1.00 85.94 216 TRP A CA 1
ATOM 1638 C C . TRP A 1 216 ? 13.724 -18.893 3.993 1.00 85.94 216 TRP A C 1
ATOM 1640 O O . TRP A 1 216 ? 12.881 -19.391 4.731 1.00 85.94 216 TRP A O 1
ATOM 1650 N N . ARG A 1 217 ? 14.024 -19.431 2.801 1.00 79.31 217 ARG A N 1
ATOM 1651 C CA . ARG A 1 217 ? 13.344 -20.625 2.240 1.00 79.31 217 ARG A CA 1
ATOM 1652 C C . ARG A 1 217 ? 11.805 -20.529 2.256 1.00 79.31 217 ARG A C 1
ATOM 1654 O O . ARG A 1 217 ? 11.100 -21.534 2.247 1.00 79.31 217 ARG A O 1
ATOM 1661 N N . GLY A 1 218 ? 11.276 -19.305 2.256 1.00 80.25 218 GLY A N 1
ATOM 1662 C CA . GLY A 1 218 ? 9.847 -19.025 2.370 1.00 80.25 218 GLY A CA 1
ATOM 1663 C C . GLY A 1 218 ? 9.278 -19.004 3.782 1.00 80.25 218 GLY A C 1
ATOM 1664 O O . GLY A 1 218 ? 8.109 -18.657 3.909 1.00 80.25 218 GLY A O 1
ATOM 1665 N N . PHE A 1 219 ? 10.063 -19.336 4.809 1.00 88.06 219 PHE A N 1
ATOM 1666 C CA . PHE A 1 219 ? 9.715 -19.112 6.209 1.00 88.06 219 PHE A CA 1
ATOM 1667 C C . PHE A 1 219 ? 9.868 -17.626 6.541 1.00 88.06 219 PHE A C 1
ATOM 1669 O O . PHE A 1 219 ? 10.871 -17.010 6.173 1.00 88.06 219 PHE A O 1
ATOM 1676 N N . LEU A 1 220 ? 8.860 -17.055 7.196 1.00 90.94 220 LEU A N 1
ATOM 1677 C CA . LEU A 1 220 ? 8.814 -15.655 7.601 1.00 90.94 220 LEU A CA 1
ATOM 1678 C C . LEU A 1 220 ? 8.986 -15.544 9.113 1.00 90.94 220 LEU A C 1
ATOM 1680 O O . LEU A 1 220 ? 8.343 -16.264 9.869 1.00 90.94 220 LEU A O 1
ATOM 1684 N N . GLN A 1 221 ? 9.762 -14.562 9.550 1.00 92.44 221 GLN A N 1
ATOM 1685 C CA . GLN A 1 221 ? 9.819 -14.145 10.943 1.00 92.44 221 GLN A CA 1
ATOM 1686 C C . GLN A 1 221 ? 9.700 -12.625 11.015 1.00 92.44 221 GLN A C 1
ATOM 1688 O O . GLN A 1 221 ? 10.436 -11.926 10.319 1.00 92.44 221 GLN A O 1
ATOM 1693 N N . ALA A 1 222 ? 8.799 -12.106 11.853 1.00 93.62 222 ALA A N 1
ATOM 1694 C CA . ALA A 1 222 ? 8.726 -10.673 12.129 1.00 93.62 222 ALA A CA 1
ATOM 1695 C C . ALA A 1 222 ? 9.248 -10.338 13.524 1.00 93.62 222 ALA A C 1
ATOM 1697 O O . ALA A 1 222 ? 9.092 -11.109 14.473 1.00 93.62 222 ALA A O 1
ATOM 1698 N N . TYR A 1 223 ? 9.831 -9.150 13.640 1.00 94.44 223 TYR A N 1
ATOM 1699 C CA . TYR A 1 223 ? 10.330 -8.595 14.888 1.00 94.44 223 TYR A CA 1
ATOM 1700 C C . TYR A 1 223 ? 9.814 -7.164 15.063 1.00 94.44 223 TYR A C 1
ATOM 1702 O O . TYR A 1 223 ? 10.368 -6.251 14.448 1.00 94.44 223 TYR A O 1
ATOM 1710 N N . PRO A 1 224 ? 8.778 -6.943 15.890 1.00 93.94 224 PRO A N 1
ATOM 1711 C CA . PRO A 1 224 ? 8.408 -5.611 16.359 1.00 93.94 224 PRO A CA 1
ATOM 1712 C C . PRO A 1 224 ? 9.552 -4.966 17.159 1.00 93.94 224 PRO A C 1
ATOM 1714 O O . PRO A 1 224 ? 10.237 -5.635 17.937 1.00 93.94 224 PRO A O 1
ATOM 1717 N N . MET A 1 225 ? 9.795 -3.671 16.943 1.00 93.25 225 MET A N 1
ATOM 1718 C CA . MET A 1 225 ? 10.937 -2.927 17.490 1.00 93.25 225 MET A CA 1
ATOM 1719 C C . MET A 1 225 ? 10.560 -1.484 17.845 1.00 93.25 225 MET A C 1
ATOM 1721 O O . MET A 1 225 ? 9.699 -0.859 17.209 1.00 93.25 225 MET A O 1
ATOM 1725 N N . LYS A 1 226 ? 11.217 -0.923 18.869 1.00 91.19 226 LYS A N 1
ATOM 1726 C CA . LYS A 1 226 ? 11.028 0.482 19.268 1.00 91.19 226 LYS A CA 1
ATOM 1727 C C . LYS A 1 226 ? 11.861 1.406 18.384 1.00 91.19 226 LYS A C 1
ATOM 1729 O O . LYS A 1 226 ? 11.398 2.492 18.037 1.00 91.19 226 LYS A O 1
ATOM 1734 N N . LYS A 1 227 ? 13.064 0.965 17.997 1.00 86.44 227 LYS A N 1
ATOM 1735 C CA . LYS A 1 227 ? 13.991 1.694 17.119 1.00 86.44 227 LYS A CA 1
ATOM 1736 C C . LYS A 1 227 ? 14.493 0.803 15.980 1.00 86.44 227 LYS A C 1
ATOM 1738 O O . LYS A 1 227 ? 14.750 -0.380 16.181 1.00 86.44 227 LYS A O 1
ATOM 1743 N N . LYS A 1 228 ? 14.736 1.394 14.801 1.00 82.06 228 LYS A N 1
ATOM 1744 C CA . LYS A 1 228 ? 15.322 0.683 13.645 1.00 82.06 228 LYS A CA 1
ATOM 1745 C C . LYS A 1 228 ? 16.727 0.124 13.933 1.00 82.06 228 LYS A C 1
ATOM 1747 O O . LYS A 1 228 ? 17.114 -0.870 13.335 1.00 82.06 228 LYS A O 1
ATOM 1752 N N . SER A 1 229 ? 17.463 0.704 14.887 1.00 84.00 229 SER A N 1
ATOM 1753 C CA . SER A 1 229 ? 18.792 0.229 15.304 1.00 84.00 229 SER A CA 1
ATOM 1754 C C . SER A 1 229 ? 18.788 -1.151 15.978 1.00 84.00 229 SER A C 1
ATOM 1756 O O . SER A 1 229 ? 19.837 -1.779 16.083 1.00 84.00 229 SER A O 1
ATOM 1758 N N . GLU A 1 230 ? 17.630 -1.657 16.416 1.00 84.88 230 GLU A N 1
ATOM 1759 C CA . GLU A 1 230 ? 17.506 -3.003 16.992 1.00 84.88 230 GLU A CA 1
ATOM 1760 C C . GLU A 1 230 ? 17.625 -4.120 15.935 1.00 84.88 230 GLU A C 1
ATOM 1762 O O . GLU A 1 230 ? 17.864 -5.277 16.296 1.00 84.88 230 GLU A O 1
ATOM 1767 N N . ALA A 1 231 ? 17.502 -3.787 14.642 1.00 85.12 231 ALA A N 1
ATOM 1768 C CA . ALA A 1 231 ? 17.455 -4.732 13.525 1.00 85.12 231 ALA A CA 1
ATOM 1769 C C . ALA A 1 231 ? 18.627 -5.726 13.529 1.00 85.12 231 ALA A C 1
ATOM 1771 O O . ALA A 1 231 ? 18.420 -6.939 13.483 1.00 85.12 231 ALA A O 1
ATOM 1772 N N . THR A 1 232 ? 19.857 -5.233 13.699 1.00 83.12 232 THR A N 1
ATOM 1773 C CA . THR A 1 232 ? 21.071 -6.065 13.739 1.00 83.12 232 THR A CA 1
ATOM 1774 C C . THR A 1 232 ? 21.015 -7.117 14.849 1.00 83.12 232 THR A C 1
ATOM 1776 O O . THR A 1 232 ? 21.424 -8.263 14.658 1.00 83.12 232 THR A O 1
ATOM 1779 N N . GLY A 1 233 ? 20.474 -6.756 16.017 1.00 86.94 233 GLY A N 1
ATOM 1780 C CA . GLY A 1 233 ? 20.283 -7.691 17.126 1.00 86.94 233 GLY A CA 1
ATOM 1781 C C . GLY A 1 233 ? 19.257 -8.774 16.793 1.00 86.94 233 GLY A C 1
ATOM 1782 O O . GLY A 1 233 ? 19.477 -9.946 17.096 1.00 86.94 233 GLY A O 1
ATOM 1783 N N . LYS A 1 234 ? 18.170 -8.405 16.107 1.00 91.00 234 LYS A N 1
ATOM 1784 C CA . LYS A 1 234 ? 17.113 -9.339 15.698 1.00 91.00 234 LYS A CA 1
ATOM 1785 C C . LYS A 1 234 ? 17.568 -10.316 14.613 1.00 91.00 234 LYS A C 1
ATOM 1787 O O . LYS A 1 234 ? 17.186 -11.481 14.675 1.00 91.00 234 LYS A O 1
ATOM 1792 N N . ILE A 1 235 ? 18.450 -9.905 13.698 1.00 87.50 235 ILE A N 1
ATOM 1793 C CA . ILE A 1 235 ? 19.088 -10.828 12.741 1.00 87.50 235 ILE A CA 1
ATOM 1794 C C . ILE A 1 235 ? 19.879 -11.908 13.495 1.00 87.50 235 ILE A C 1
ATOM 1796 O O . ILE A 1 235 ? 19.733 -13.092 13.208 1.00 87.50 235 ILE A O 1
ATOM 1800 N N . LYS A 1 236 ? 20.650 -11.540 14.528 1.00 87.19 236 LYS A N 1
ATOM 1801 C CA . LYS A 1 236 ? 21.355 -12.528 15.369 1.00 87.19 236 LYS A CA 1
ATOM 1802 C C . LYS A 1 236 ? 20.385 -13.470 16.089 1.00 87.19 236 LYS A C 1
ATOM 1804 O O . LYS A 1 236 ? 20.673 -14.656 16.222 1.00 87.19 236 LYS A O 1
ATOM 1809 N N . THR A 1 237 ? 19.239 -12.965 16.551 1.00 88.38 237 THR A N 1
ATOM 1810 C CA . THR A 1 237 ? 18.176 -13.803 17.130 1.00 88.38 237 THR A CA 1
ATOM 1811 C C . THR A 1 237 ? 17.616 -14.791 16.108 1.00 88.38 237 THR A C 1
ATOM 1813 O O . THR A 1 237 ? 17.421 -15.954 16.450 1.00 88.38 237 THR A O 1
ATOM 1816 N N . PHE A 1 238 ? 17.409 -14.360 14.863 1.00 88.56 238 PHE A N 1
ATOM 1817 C CA . PHE A 1 238 ? 16.957 -15.228 13.777 1.00 88.56 238 PHE A CA 1
ATOM 1818 C C . PHE A 1 238 ? 17.958 -16.350 13.482 1.00 88.56 238 PHE A C 1
ATOM 1820 O O . PHE A 1 238 ? 17.573 -17.514 13.436 1.00 88.56 238 PHE A O 1
ATOM 1827 N N . LEU A 1 239 ? 19.251 -16.030 13.369 1.00 85.69 239 LEU A N 1
ATOM 1828 C CA . LEU A 1 239 ? 20.294 -17.038 13.142 1.00 85.69 239 LEU A CA 1
ATOM 1829 C C . LEU A 1 239 ? 20.310 -18.097 14.254 1.00 85.69 239 LEU A C 1
ATOM 1831 O O . LEU A 1 239 ? 20.314 -19.291 13.969 1.00 85.69 239 LEU A O 1
ATOM 1835 N N . LYS A 1 240 ? 20.199 -17.669 15.520 1.00 86.00 240 LYS A N 1
ATOM 1836 C CA . LYS A 1 240 ? 20.094 -18.587 16.667 1.00 86.00 240 LYS A CA 1
ATOM 1837 C C . LYS A 1 240 ? 18.838 -19.459 16.619 1.00 86.00 240 LYS A C 1
ATOM 1839 O O . LYS A 1 240 ? 18.885 -20.602 17.069 1.00 86.00 240 LYS A O 1
ATOM 1844 N N . LEU A 1 241 ? 17.717 -18.927 16.126 1.00 83.94 241 LEU A N 1
ATOM 1845 C CA . LEU A 1 241 ? 16.475 -19.684 15.957 1.00 83.94 241 LEU A CA 1
ATOM 1846 C C . LEU A 1 241 ? 16.676 -20.812 14.942 1.00 83.94 241 LEU A C 1
ATOM 1848 O O . LEU A 1 241 ? 16.335 -21.954 15.238 1.00 83.94 241 LEU A O 1
ATOM 1852 N N . ILE A 1 242 ? 17.285 -20.514 13.793 1.00 82.38 242 ILE A N 1
ATOM 1853 C CA . ILE A 1 242 ? 17.577 -21.511 12.756 1.00 82.38 242 ILE A CA 1
ATOM 1854 C C . ILE A 1 242 ? 18.523 -22.603 13.277 1.00 82.38 242 ILE A C 1
ATOM 1856 O O . ILE A 1 242 ? 18.215 -23.788 13.152 1.00 82.38 242 ILE A O 1
ATOM 1860 N N . GLU A 1 243 ? 19.613 -22.217 13.941 1.00 82.19 243 GLU A N 1
ATOM 1861 C CA . GLU A 1 243 ? 20.584 -23.170 14.495 1.00 82.19 243 GLU A CA 1
ATOM 1862 C C . GLU A 1 243 ? 19.964 -24.091 15.550 1.00 82.19 243 GLU A C 1
ATOM 1864 O O . GLU A 1 243 ? 20.168 -25.304 15.525 1.00 82.19 243 GLU A O 1
ATOM 1869 N N . ARG A 1 244 ? 19.200 -23.524 16.492 1.00 81.19 244 ARG A N 1
ATOM 1870 C CA . ARG A 1 244 ? 18.697 -24.267 17.656 1.00 81.19 244 ARG A CA 1
ATOM 1871 C C . ARG A 1 244 ? 17.410 -25.025 17.374 1.00 81.19 244 ARG A C 1
ATOM 1873 O O . ARG A 1 244 ? 17.287 -26.171 17.790 1.00 81.19 244 ARG A O 1
ATOM 1880 N N . GLN A 1 245 ? 16.435 -24.379 16.737 1.00 73.62 245 GLN A N 1
ATOM 1881 C CA . GLN A 1 245 ? 15.087 -24.935 16.588 1.00 73.62 245 GLN A CA 1
ATOM 1882 C C . GLN A 1 245 ? 14.924 -25.732 15.295 1.00 73.62 245 GLN A C 1
ATOM 1884 O O . GLN A 1 245 ? 14.228 -26.745 15.304 1.00 73.62 245 GLN A O 1
ATOM 1889 N N . ALA A 1 246 ? 15.543 -25.293 14.194 1.00 70.19 246 ALA A N 1
ATOM 1890 C CA . ALA A 1 246 ? 15.482 -26.023 12.926 1.00 70.19 246 ALA A CA 1
ATOM 1891 C C . ALA A 1 246 ? 16.605 -27.067 12.796 1.00 70.19 246 ALA A C 1
ATOM 1893 O O . ALA A 1 246 ? 16.551 -27.901 11.898 1.00 70.19 246 ALA A O 1
ATOM 1894 N N . SER A 1 247 ? 17.603 -27.042 13.691 1.00 78.06 247 SER A N 1
ATOM 1895 C CA . SER A 1 247 ? 18.803 -27.890 13.620 1.00 78.06 247 SER A CA 1
ATOM 1896 C C . SER A 1 247 ? 19.546 -27.753 12.284 1.00 78.06 247 SER A C 1
ATOM 1898 O O . SER A 1 247 ? 20.162 -28.706 11.812 1.00 78.06 247 SER A O 1
ATOM 1900 N N . ILE A 1 248 ? 19.488 -26.561 11.674 1.00 77.31 248 ILE A N 1
ATOM 1901 C CA . ILE A 1 248 ? 20.176 -26.244 10.420 1.00 77.31 248 ILE A CA 1
ATOM 1902 C C . ILE A 1 248 ? 21.356 -25.325 10.748 1.00 77.31 248 ILE A C 1
ATOM 1904 O O . ILE A 1 248 ? 21.146 -24.290 11.385 1.00 77.31 248 ILE A O 1
ATOM 1908 N N . PRO A 1 249 ? 22.592 -25.656 10.341 1.00 74.31 249 PRO A N 1
ATOM 1909 C CA . PRO A 1 249 ? 23.735 -24.811 10.643 1.00 74.31 249 PRO A CA 1
ATOM 1910 C C . PRO A 1 249 ? 23.613 -23.467 9.915 1.00 74.31 249 PRO A C 1
ATOM 1912 O O . PRO A 1 249 ? 23.259 -23.407 8.735 1.00 74.31 249 PRO A O 1
ATOM 1915 N N . SER A 1 250 ? 23.942 -22.371 10.606 1.00 69.94 250 SER A N 1
ATOM 1916 C CA . SER A 1 250 ? 23.913 -21.019 10.024 1.00 69.94 250 SER A CA 1
ATOM 1917 C C . SER A 1 250 ? 24.849 -20.858 8.823 1.00 69.94 250 SER A C 1
ATOM 1919 O O . SER A 1 250 ? 24.642 -19.955 8.019 1.00 69.94 250 SER A O 1
ATOM 1921 N N . THR A 1 251 ? 25.813 -21.767 8.642 1.00 71.94 251 THR A N 1
ATOM 1922 C CA . THR A 1 251 ? 26.688 -21.852 7.462 1.00 71.94 251 THR A CA 1
ATOM 1923 C C . THR A 1 251 ? 25.938 -22.138 6.158 1.00 71.94 251 THR A C 1
ATOM 1925 O O . THR A 1 251 ? 26.473 -21.875 5.083 1.00 71.94 251 THR A O 1
ATOM 1928 N N . GLU A 1 252 ? 24.694 -22.629 6.213 1.00 76.19 252 GLU A N 1
ATOM 1929 C CA . GLU A 1 252 ? 23.843 -22.723 5.022 1.00 76.19 252 GLU A CA 1
ATOM 1930 C C . GLU A 1 252 ? 23.384 -21.352 4.509 1.00 76.19 252 GLU A C 1
ATOM 1932 O O . GLU A 1 252 ? 22.995 -21.234 3.345 1.00 76.19 252 GLU A O 1
ATOM 1937 N N . ILE A 1 253 ? 23.423 -20.315 5.350 1.00 77.81 253 ILE A N 1
ATOM 1938 C CA . ILE A 1 253 ? 23.138 -18.938 4.955 1.00 77.81 253 ILE A CA 1
ATOM 1939 C C . ILE A 1 253 ? 24.417 -18.350 4.362 1.00 77.81 253 ILE A C 1
ATOM 1941 O O . ILE A 1 253 ? 25.375 -18.037 5.060 1.00 77.81 253 ILE A O 1
ATOM 1945 N N . LYS A 1 254 ? 24.413 -18.197 3.041 1.00 73.88 254 LYS A N 1
ATOM 1946 C CA . LYS A 1 254 ? 25.522 -17.656 2.253 1.00 73.88 254 LYS A CA 1
ATOM 1947 C C . LYS A 1 254 ? 25.455 -16.136 2.139 1.00 73.88 254 LYS A C 1
ATOM 1949 O O . LYS A 1 254 ? 26.491 -15.489 2.059 1.00 73.88 254 LYS A O 1
ATOM 1954 N N . VAL A 1 255 ? 24.245 -15.571 2.090 1.00 76.12 255 VAL A N 1
ATOM 1955 C CA . VAL A 1 255 ? 24.025 -14.140 1.829 1.00 76.12 255 VAL A CA 1
ATOM 1956 C C . VAL A 1 255 ? 22.843 -13.625 2.647 1.00 76.12 255 VAL A C 1
ATOM 1958 O O . VAL A 1 255 ? 21.787 -14.257 2.672 1.00 76.12 255 VAL A O 1
ATOM 1961 N N . ILE A 1 256 ? 22.999 -12.451 3.265 1.00 77.62 256 ILE A N 1
ATOM 1962 C CA . ILE A 1 256 ? 21.898 -11.666 3.838 1.00 77.62 256 ILE A CA 1
ATOM 1963 C C . ILE A 1 256 ? 21.704 -10.433 2.953 1.00 77.62 256 ILE A C 1
ATOM 1965 O O . ILE A 1 256 ? 22.616 -9.625 2.810 1.00 77.62 256 ILE A O 1
ATOM 1969 N N . ARG A 1 257 ? 20.523 -10.299 2.350 1.00 74.62 257 ARG A N 1
ATOM 1970 C CA . ARG A 1 257 ? 20.127 -9.148 1.536 1.00 74.62 257 ARG A CA 1
ATOM 1971 C C . ARG A 1 257 ? 19.369 -8.149 2.405 1.00 74.62 257 ARG A C 1
ATOM 1973 O O . ARG A 1 257 ? 18.340 -8.502 2.984 1.00 74.62 257 ARG A O 1
ATOM 1980 N N . THR A 1 258 ? 19.883 -6.928 2.471 1.00 71.06 258 THR A N 1
ATOM 1981 C CA . THR A 1 258 ? 19.266 -5.758 3.111 1.00 71.06 258 THR A CA 1
ATOM 1982 C C . THR A 1 258 ? 19.056 -4.660 2.065 1.00 71.06 258 THR A C 1
ATOM 1984 O O . THR A 1 258 ? 19.661 -4.688 0.994 1.00 71.06 258 THR A O 1
ATOM 1987 N N . ASP A 1 259 ? 18.231 -3.666 2.382 1.00 60.69 259 ASP A N 1
ATOM 1988 C CA . ASP A 1 259 ? 17.861 -2.521 1.532 1.00 60.69 259 ASP A CA 1
ATOM 1989 C C . ASP A 1 259 ? 19.009 -1.529 1.215 1.00 60.69 259 ASP A C 1
ATOM 1991 O O . ASP A 1 259 ? 18.761 -0.451 0.682 1.00 60.69 259 ASP A O 1
ATOM 1995 N N . GLY A 1 260 ? 20.265 -1.892 1.503 1.00 49.69 260 GLY A N 1
ATOM 1996 C CA . GLY A 1 260 ? 21.454 -1.055 1.289 1.00 49.69 260 GLY A CA 1
ATOM 1997 C C . GLY A 1 260 ? 22.320 -1.422 0.078 1.00 49.69 260 GLY A C 1
ATOM 1998 O O . GLY A 1 260 ? 23.339 -0.776 -0.133 1.00 49.69 260 GLY A O 1
ATOM 1999 N N . GLY A 1 261 ? 21.965 -2.457 -0.694 1.00 36.19 261 GLY A N 1
ATOM 2000 C CA . GLY A 1 261 ? 22.679 -2.862 -1.913 1.00 36.19 261 GLY A CA 1
ATOM 2001 C C . GLY A 1 261 ? 21.969 -2.385 -3.183 1.00 36.19 261 GLY A C 1
ATOM 2002 O O . GLY A 1 261 ? 20.746 -2.436 -3.263 1.00 36.19 261 GLY A O 1
ATOM 2003 N N . SER A 1 262 ? 22.742 -1.958 -4.177 1.00 37.28 262 SER A N 1
ATOM 2004 C CA . SER A 1 262 ? 22.395 -1.304 -5.453 1.00 37.28 262 SER A CA 1
ATOM 2005 C C . SER A 1 262 ? 21.313 -1.937 -6.358 1.00 37.28 262 SER A C 1
ATOM 2007 O O . SER A 1 262 ? 20.990 -1.351 -7.389 1.00 37.28 262 SER A O 1
ATOM 2009 N N . ASP A 1 263 ? 20.672 -3.049 -5.983 1.00 37.41 263 ASP A N 1
ATOM 2010 C CA . ASP A 1 263 ? 19.690 -3.761 -6.812 1.00 37.41 263 ASP A CA 1
ATOM 2011 C C . ASP A 1 263 ? 18.308 -3.876 -6.143 1.00 37.41 263 ASP A C 1
ATOM 2013 O O . ASP A 1 263 ? 17.907 -4.910 -5.602 1.00 37.41 263 ASP A O 1
ATOM 2017 N N . SER A 1 264 ? 17.513 -2.810 -6.269 1.00 41.47 264 SER A N 1
ATOM 2018 C CA . SER A 1 264 ? 16.090 -2.757 -5.868 1.00 41.47 264 SER A CA 1
ATOM 2019 C C . SER A 1 264 ? 15.203 -3.843 -6.509 1.00 41.47 264 SER A C 1
ATOM 2021 O O . SER A 1 264 ? 14.134 -4.155 -5.991 1.00 41.47 264 SER A O 1
ATOM 2023 N N . PHE A 1 265 ? 15.656 -4.487 -7.590 1.00 40.50 265 PHE A N 1
ATOM 2024 C CA . PHE A 1 265 ? 14.955 -5.604 -8.229 1.00 40.50 265 PHE A CA 1
ATOM 2025 C C . PHE A 1 265 ? 15.048 -6.927 -7.441 1.00 40.50 265 PHE A C 1
ATOM 2027 O O . PHE A 1 265 ? 14.167 -7.771 -7.594 1.00 40.50 265 PHE A O 1
ATOM 2034 N N . GLN A 1 266 ? 16.052 -7.100 -6.567 1.00 47.66 266 GLN A N 1
ATOM 2035 C CA . GLN A 1 266 ? 16.307 -8.354 -5.834 1.00 47.66 266 GLN A CA 1
ATOM 2036 C C . GLN A 1 266 ? 15.739 -8.382 -4.400 1.00 47.66 266 GLN A C 1
ATOM 2038 O O . GLN A 1 266 ? 15.659 -9.453 -3.787 1.00 47.66 266 GLN A O 1
ATOM 2043 N N . ASN A 1 267 ? 15.323 -7.233 -3.842 1.00 61.50 267 ASN A N 1
ATOM 2044 C CA . ASN A 1 267 ? 14.702 -7.167 -2.506 1.00 61.50 267 ASN A CA 1
ATOM 2045 C C . ASN A 1 267 ? 13.179 -7.408 -2.523 1.00 61.50 267 ASN A C 1
ATOM 2047 O O . ASN A 1 267 ? 12.522 -7.458 -1.481 1.00 61.50 267 ASN A O 1
ATOM 2051 N N . GLY A 1 268 ? 12.605 -7.657 -3.705 1.00 66.44 268 GLY A N 1
ATOM 2052 C CA . GLY A 1 268 ? 11.167 -7.854 -3.869 1.00 66.44 268 GLY A CA 1
ATOM 2053 C C . GLY A 1 268 ? 10.601 -9.038 -3.074 1.00 66.44 268 GLY A C 1
ATOM 2054 O O . GLY A 1 268 ? 9.389 -9.125 -2.898 1.00 66.44 268 GLY A O 1
ATOM 2055 N N . VAL A 1 269 ? 11.423 -9.983 -2.597 1.00 75.19 269 VAL A N 1
ATOM 2056 C CA . VAL A 1 269 ? 10.974 -11.074 -1.709 1.00 75.19 269 VAL A CA 1
ATOM 2057 C C . VAL A 1 269 ? 10.567 -10.547 -0.330 1.00 75.19 269 VAL A C 1
ATOM 2059 O O . VAL A 1 269 ? 9.485 -10.898 0.146 1.00 75.19 269 VAL A O 1
ATOM 2062 N N . ALA A 1 270 ? 11.403 -9.716 0.298 1.00 79.12 270 ALA A N 1
ATOM 2063 C CA . ALA A 1 270 ? 11.127 -9.173 1.625 1.00 79.12 270 ALA A CA 1
ATOM 2064 C C . ALA A 1 270 ? 10.034 -8.094 1.568 1.00 79.12 270 ALA A C 1
ATOM 2066 O O . ALA A 1 270 ? 9.102 -8.156 2.365 1.00 79.12 270 ALA A O 1
ATOM 2067 N N . GLU A 1 271 ? 10.044 -7.222 0.554 1.00 79.50 271 GLU A N 1
ATOM 2068 C CA . GLU A 1 271 ? 8.983 -6.221 0.350 1.00 79.50 271 GLU A CA 1
ATOM 2069 C C . GLU A 1 271 ? 7.599 -6.873 0.177 1.00 79.50 271 GLU A C 1
ATOM 2071 O O . GLU A 1 271 ? 6.615 -6.486 0.814 1.00 79.50 271 GLU A O 1
ATOM 2076 N N . ARG A 1 272 ? 7.508 -7.938 -0.638 1.00 79.69 272 ARG A N 1
ATOM 2077 C CA . ARG A 1 272 ? 6.262 -8.713 -0.790 1.00 79.69 272 ARG A CA 1
ATOM 2078 C C . ARG A 1 272 ? 5.840 -9.371 0.517 1.00 79.69 272 ARG A C 1
ATOM 2080 O O . ARG A 1 272 ? 4.641 -9.479 0.778 1.00 79.69 272 ARG A O 1
ATOM 2087 N N . ALA A 1 273 ? 6.796 -9.848 1.311 1.00 86.38 273 ALA A N 1
ATOM 2088 C CA . ALA A 1 273 ? 6.508 -10.439 2.608 1.00 86.38 273 ALA A CA 1
ATOM 2089 C C . ALA A 1 273 ? 5.940 -9.394 3.574 1.00 86.38 273 ALA A C 1
ATOM 2091 O O . ALA A 1 273 ? 4.906 -9.676 4.175 1.00 86.38 273 ALA A O 1
ATOM 2092 N N . VAL A 1 274 ? 6.538 -8.197 3.645 1.00 87.00 274 VAL A N 1
ATOM 2093 C CA . VAL A 1 274 ? 6.033 -7.051 4.421 1.00 87.00 274 VAL A CA 1
ATOM 2094 C C . VAL A 1 274 ? 4.600 -6.724 4.014 1.00 87.00 274 VAL A C 1
ATOM 2096 O O . VAL A 1 274 ? 3.718 -6.750 4.868 1.00 87.00 274 VAL A O 1
ATOM 2099 N N . LEU A 1 275 ? 4.334 -6.525 2.718 1.00 86.06 275 LEU A N 1
ATOM 2100 C CA . LEU A 1 275 ? 2.982 -6.235 2.231 1.00 86.06 275 LEU A CA 1
ATOM 2101 C C . LEU A 1 275 ? 1.985 -7.334 2.628 1.00 86.06 275 LEU A C 1
ATOM 2103 O O . LEU A 1 275 ? 0.928 -7.046 3.180 1.00 86.06 275 LEU A O 1
ATOM 2107 N N . THR A 1 276 ? 2.353 -8.603 2.419 1.00 87.31 276 THR A N 1
ATOM 2108 C CA . THR A 1 276 ? 1.482 -9.750 2.720 1.00 87.31 276 THR A CA 1
ATOM 2109 C C . THR A 1 276 ? 1.096 -9.805 4.200 1.00 87.31 276 THR A C 1
ATOM 2111 O O . THR A 1 276 ? -0.067 -10.046 4.523 1.00 87.31 276 THR A O 1
ATOM 2114 N N . VAL A 1 277 ? 2.060 -9.623 5.111 1.00 91.00 277 VAL A N 1
ATOM 2115 C CA . VAL A 1 277 ? 1.781 -9.704 6.554 1.00 91.00 277 VAL A CA 1
ATOM 2116 C C . VAL A 1 277 ? 1.073 -8.457 7.067 1.00 91.00 277 VAL A C 1
ATOM 2118 O O . VAL A 1 277 ? 0.247 -8.577 7.965 1.00 91.00 277 VAL A O 1
ATOM 2121 N N . THR A 1 278 ? 1.335 -7.282 6.488 1.00 89.38 278 THR A N 1
ATOM 2122 C CA . THR A 1 278 ? 0.634 -6.044 6.847 1.00 89.38 278 THR A CA 1
ATOM 2123 C C . THR A 1 278 ? -0.824 -6.078 6.404 1.00 89.38 278 THR A C 1
ATOM 2125 O O . THR A 1 278 ? -1.689 -5.810 7.228 1.00 89.38 278 THR A O 1
ATOM 2128 N N . GLU A 1 279 ? -1.126 -6.489 5.168 1.00 87.50 279 GLU A N 1
ATOM 2129 C CA . GLU A 1 279 ? -2.513 -6.653 4.701 1.00 87.50 279 GLU A CA 1
ATOM 2130 C C . GLU A 1 279 ? -3.287 -7.660 5.563 1.00 87.50 279 GLU A C 1
ATOM 2132 O O . GLU A 1 279 ? -4.436 -7.421 5.935 1.00 87.50 279 GLU A O 1
ATOM 2137 N N . MET A 1 280 ? -2.652 -8.782 5.918 1.00 92.69 280 MET A N 1
ATOM 2138 C CA . MET A 1 280 ? -3.260 -9.789 6.787 1.00 92.69 280 MET A CA 1
ATOM 2139 C C . MET A 1 280 ? -3.487 -9.251 8.205 1.00 92.69 280 MET A C 1
ATOM 2141 O O . MET A 1 280 ? -4.576 -9.420 8.743 1.00 92.69 280 MET A O 1
ATOM 2145 N N . ALA A 1 281 ? -2.505 -8.564 8.797 1.00 91.25 281 ALA A N 1
ATOM 2146 C CA . ALA A 1 281 ? -2.645 -7.947 10.116 1.00 91.25 281 ALA A CA 1
ATOM 2147 C C . ALA A 1 281 ? -3.751 -6.880 10.141 1.00 91.25 281 ALA A C 1
ATOM 2149 O O . ALA A 1 281 ? -4.533 -6.836 11.087 1.00 91.25 281 ALA A O 1
ATOM 2150 N N . SER A 1 282 ? -3.861 -6.066 9.088 1.00 82.00 282 SER A N 1
ATOM 2151 C CA . SER A 1 282 ? -4.952 -5.102 8.929 1.00 82.00 282 SER A CA 1
ATOM 2152 C C . SER A 1 282 ? -6.312 -5.795 8.878 1.00 82.00 282 SER A C 1
ATOM 2154 O O . SER A 1 282 ? -7.215 -5.383 9.595 1.00 82.00 282 SER A O 1
ATOM 2156 N N . ALA A 1 283 ? -6.448 -6.881 8.110 1.00 82.44 283 ALA A N 1
ATOM 2157 C CA . ALA A 1 283 ? -7.692 -7.648 8.050 1.00 82.44 283 ALA A CA 1
ATOM 2158 C C . ALA A 1 283 ? -8.074 -8.258 9.409 1.00 82.44 283 ALA A C 1
ATOM 2160 O O . ALA A 1 283 ? -9.225 -8.148 9.817 1.00 82.44 283 ALA A O 1
ATOM 2161 N N . LEU A 1 284 ? -7.107 -8.825 10.140 1.00 90.06 284 LEU A N 1
ATOM 2162 C CA . LEU A 1 284 ? -7.323 -9.355 11.492 1.00 90.06 284 LEU A CA 1
ATOM 2163 C C . LEU A 1 284 ? -7.816 -8.269 12.464 1.00 90.06 284 LEU A C 1
ATOM 2165 O O . LEU A 1 284 ? -8.751 -8.501 13.227 1.00 90.06 284 LEU A O 1
ATOM 2169 N N . LEU A 1 285 ? -7.215 -7.074 12.433 1.00 81.31 285 LEU A N 1
ATOM 2170 C CA . LEU A 1 285 ? -7.637 -5.958 13.286 1.00 81.31 285 LEU A CA 1
ATOM 2171 C C . LEU A 1 285 ? -9.044 -5.478 12.923 1.00 81.31 285 LEU A C 1
ATOM 2173 O O . LEU A 1 285 ? -9.880 -5.355 13.815 1.00 81.31 285 LEU A O 1
ATOM 2177 N N . THR A 1 286 ? -9.324 -5.278 11.633 1.00 73.94 286 THR A N 1
ATOM 2178 C CA . THR A 1 286 ? -10.639 -4.836 11.154 1.00 73.94 286 THR A CA 1
ATOM 2179 C C . THR A 1 286 ? -11.747 -5.834 11.501 1.00 73.94 286 THR A C 1
ATOM 2181 O O . THR A 1 286 ? -12.802 -5.408 11.953 1.00 73.94 286 THR A O 1
ATOM 2184 N N . ASP A 1 287 ? -11.516 -7.142 11.348 1.00 80.50 287 ASP A N 1
ATOM 2185 C CA . ASP A 1 287 ? -12.499 -8.181 11.703 1.00 80.50 287 ASP A CA 1
ATOM 2186 C C . ASP A 1 287 ? -12.721 -8.297 13.217 1.00 80.50 287 ASP A C 1
ATOM 2188 O O . ASP A 1 287 ? -13.830 -8.550 13.685 1.00 80.50 287 ASP A O 1
ATOM 2192 N N . SER A 1 288 ? -11.662 -8.092 14.005 1.00 81.00 288 SER A N 1
ATOM 2193 C CA . SER A 1 288 ? -11.735 -8.220 15.462 1.00 81.00 288 SER A CA 1
ATOM 2194 C C . SER A 1 288 ? -12.431 -7.058 16.171 1.00 81.00 288 SER A C 1
ATOM 2196 O O . SER A 1 288 ? -12.939 -7.249 17.279 1.00 81.00 288 SER A O 1
ATOM 2198 N N . GLY A 1 289 ? -12.432 -5.863 15.571 1.00 74.56 289 GLY A N 1
ATOM 2199 C CA . GLY A 1 289 ? -12.871 -4.627 16.226 1.00 74.56 289 GLY A CA 1
ATOM 2200 C C . GLY A 1 289 ? -11.947 -4.167 17.363 1.00 74.56 289 GLY A C 1
ATOM 2201 O O . GLY A 1 289 ? -12.334 -3.328 18.172 1.00 74.56 289 GLY A O 1
ATOM 2202 N N . LEU A 1 290 ? -10.737 -4.728 17.468 1.00 79.50 290 LEU A N 1
ATOM 2203 C CA . LEU A 1 290 ? -9.766 -4.361 18.498 1.00 79.50 290 LEU A CA 1
ATOM 2204 C C . LEU A 1 290 ? -9.024 -3.066 18.143 1.00 79.50 290 LEU A C 1
ATOM 2206 O O . LEU A 1 290 ? -8.826 -2.724 16.979 1.00 79.50 290 LEU A O 1
ATOM 2210 N N . LEU A 1 291 ? -8.542 -2.371 19.176 1.00 74.06 291 LEU A N 1
ATOM 2211 C CA . LEU A 1 291 ? -7.795 -1.122 19.033 1.00 74.06 291 LEU A CA 1
ATOM 2212 C C . LEU A 1 291 ? -6.516 -1.301 18.199 1.00 74.06 291 LEU A C 1
ATOM 2214 O O . LEU A 1 291 ? -5.760 -2.260 18.378 1.00 74.06 291 LEU A O 1
ATOM 2218 N N . HIS A 1 292 ? -6.195 -0.300 17.372 1.00 78.62 292 HIS A N 1
ATOM 2219 C CA . HIS A 1 292 ? -4.997 -0.304 16.521 1.00 78.62 292 HIS A CA 1
ATOM 2220 C C . HIS A 1 292 ? -3.677 -0.488 17.287 1.00 78.62 292 HIS A C 1
ATOM 2222 O O . HIS A 1 292 ? -2.700 -0.956 16.709 1.00 78.62 292 HIS A O 1
ATOM 2228 N N . LEU A 1 293 ? -3.626 -0.186 18.587 1.00 81.81 293 LEU A N 1
ATOM 2229 C CA . LEU A 1 293 ? -2.460 -0.434 19.448 1.00 81.81 293 LEU A CA 1
ATOM 2230 C C . LEU A 1 293 ? -2.054 -1.921 19.553 1.00 81.81 293 LEU A C 1
ATOM 2232 O O . LEU A 1 293 ? -0.921 -2.205 19.951 1.00 81.81 293 LEU A O 1
ATOM 2236 N N . ILE A 1 294 ? -2.944 -2.848 19.170 1.00 85.81 294 ILE A N 1
ATOM 2237 C CA . ILE A 1 294 ? -2.736 -4.309 19.123 1.00 85.81 294 ILE A CA 1
ATOM 2238 C C . ILE A 1 294 ? -2.069 -4.755 17.803 1.00 85.81 294 ILE A C 1
ATOM 2240 O O . ILE A 1 294 ? -1.857 -5.943 17.564 1.00 85.81 294 ILE A O 1
ATOM 2244 N N . TRP A 1 295 ? -1.660 -3.821 16.932 1.00 90.81 295 TRP A N 1
ATOM 2245 C CA . TRP A 1 295 ? -1.079 -4.158 15.624 1.00 90.81 295 TRP A CA 1
ATOM 2246 C C . TRP A 1 295 ? 0.140 -5.085 15.691 1.00 90.81 295 TRP A C 1
ATOM 2248 O O . TRP A 1 295 ? 0.353 -5.869 14.770 1.00 90.81 295 TRP A O 1
ATOM 2258 N N . ALA A 1 296 ? 0.940 -5.014 16.760 1.00 92.81 296 ALA A N 1
ATOM 2259 C CA . ALA A 1 296 ? 2.114 -5.868 16.916 1.00 92.81 296 ALA A CA 1
ATOM 2260 C C . ALA A 1 296 ? 1.715 -7.338 17.128 1.00 92.81 296 ALA A C 1
ATOM 2262 O O . ALA A 1 296 ? 2.302 -8.221 16.506 1.00 92.81 296 ALA A O 1
ATOM 2263 N N . ASP A 1 297 ? 0.684 -7.595 17.936 1.00 93.62 297 ASP A N 1
ATOM 2264 C CA . ASP A 1 297 ? 0.146 -8.938 18.163 1.00 93.62 297 ASP A CA 1
ATOM 2265 C C . ASP A 1 297 ? -0.535 -9.471 16.885 1.00 93.62 297 ASP A C 1
ATOM 2267 O O . ASP A 1 297 ? -0.294 -10.609 16.477 1.00 93.62 297 ASP A O 1
ATOM 2271 N N . ALA A 1 298 ? -1.282 -8.617 16.172 1.00 93.88 298 ALA A N 1
ATOM 2272 C CA . ALA A 1 298 ? -1.873 -8.957 14.874 1.00 93.88 298 ALA A CA 1
ATOM 2273 C C . ALA A 1 298 ? -0.813 -9.297 13.811 1.00 93.88 298 ALA A C 1
ATOM 2275 O O . ALA A 1 298 ? -0.975 -10.259 13.062 1.00 93.88 298 ALA A O 1
ATOM 2276 N N . LEU A 1 299 ? 0.302 -8.557 13.768 1.00 94.94 299 LEU A N 1
ATOM 2277 C CA . LEU A 1 299 ? 1.435 -8.830 12.881 1.00 94.94 299 LEU A CA 1
ATOM 2278 C C . LEU A 1 299 ? 2.081 -10.186 13.190 1.00 94.94 299 LEU A C 1
ATOM 2280 O O . LEU A 1 299 ? 2.345 -10.970 12.277 1.00 94.94 299 LEU A O 1
ATOM 2284 N N . LEU A 1 300 ? 2.336 -10.476 14.468 1.00 94.31 300 LEU A N 1
ATOM 2285 C CA . LEU A 1 300 ? 2.907 -11.757 14.886 1.00 94.31 300 LEU A CA 1
ATOM 2286 C C . LEU A 1 300 ? 1.959 -12.918 14.560 1.00 94.31 300 LEU A C 1
ATOM 2288 O O . LEU A 1 300 ? 2.404 -13.951 14.055 1.00 94.31 300 LEU A O 1
ATOM 2292 N N . HIS A 1 301 ? 0.650 -12.735 14.758 1.00 94.81 301 HIS A N 1
ATOM 2293 C CA . HIS A 1 301 ? -0.343 -13.731 14.368 1.00 94.81 301 HIS A CA 1
ATOM 2294 C C . HIS A 1 301 ? -0.419 -13.913 12.843 1.00 94.81 301 HIS A C 1
ATOM 2296 O O . HIS A 1 301 ? -0.468 -15.044 12.361 1.00 94.81 301 HIS A O 1
ATOM 2302 N N . ALA A 1 302 ? -0.328 -12.836 12.059 1.00 94.81 302 ALA A N 1
ATOM 2303 C CA . ALA A 1 302 ? -0.266 -12.913 10.601 1.00 94.81 302 ALA A CA 1
ATOM 2304 C C . ALA A 1 302 ? 0.950 -13.722 10.114 1.00 94.81 302 ALA A C 1
ATOM 2306 O O . ALA A 1 302 ? 0.825 -14.559 9.219 1.00 94.81 302 ALA A O 1
ATOM 2307 N N . VAL A 1 303 ? 2.122 -13.544 10.732 1.00 94.00 303 VAL A N 1
ATOM 2308 C CA . VAL A 1 303 ? 3.320 -14.354 10.437 1.00 94.00 303 VAL A CA 1
ATOM 2309 C C . VAL A 1 303 ? 3.114 -15.820 10.822 1.00 94.00 303 VAL A C 1
ATOM 2311 O O . VAL A 1 303 ? 3.417 -16.714 10.026 1.00 94.00 303 VAL A O 1
ATOM 2314 N N . PHE A 1 304 ? 2.540 -16.076 12.002 1.00 92.62 304 PHE A N 1
ATOM 2315 C CA . PHE A 1 304 ? 2.181 -17.420 12.460 1.00 92.62 304 PHE A CA 1
ATOM 2316 C C . PHE A 1 304 ? 1.284 -18.144 11.443 1.00 92.62 304 PHE A C 1
ATOM 2318 O O . PHE A 1 304 ? 1.542 -19.306 11.107 1.00 92.62 304 PHE A O 1
ATOM 2325 N N . LEU A 1 305 ? 0.263 -17.458 10.921 1.00 93.31 305 LEU A N 1
ATOM 2326 C CA . LEU A 1 305 ? -0.636 -17.986 9.898 1.00 93.31 305 LEU A CA 1
ATOM 2327 C C . LEU A 1 305 ? 0.091 -18.170 8.565 1.00 93.31 305 LEU A C 1
ATOM 2329 O O . LEU A 1 305 ? -0.017 -19.228 7.943 1.00 93.31 305 LEU A O 1
ATOM 2333 N N . ARG A 1 306 ? 0.890 -17.186 8.135 1.00 92.88 306 ARG A N 1
ATOM 2334 C CA . ARG A 1 306 ? 1.576 -17.221 6.839 1.00 92.88 306 ARG A CA 1
ATOM 2335 C C . ARG A 1 306 ? 2.547 -18.391 6.717 1.00 92.88 306 ARG A C 1
ATOM 2337 O O . ARG A 1 306 ? 2.612 -18.998 5.651 1.00 92.88 306 ARG A O 1
ATOM 2344 N N . ASN A 1 307 ? 3.223 -18.764 7.801 1.00 91.88 307 ASN A N 1
ATOM 2345 C CA . ASN A 1 307 ? 4.092 -19.943 7.837 1.00 91.88 307 ASN A CA 1
ATOM 2346 C C . ASN A 1 307 ? 3.330 -21.277 7.735 1.00 91.88 307 ASN A C 1
ATOM 2348 O O . ASN A 1 307 ? 3.927 -22.294 7.384 1.00 91.88 307 ASN A O 1
ATOM 2352 N N . ARG A 1 308 ? 2.018 -21.283 8.001 1.00 91.88 308 ARG A N 1
ATOM 2353 C CA . ARG A 1 308 ? 1.120 -22.452 7.926 1.00 91.88 308 ARG A CA 1
ATOM 2354 C C . ARG A 1 308 ? 0.296 -22.485 6.633 1.00 91.88 308 ARG A C 1
ATOM 2356 O O . ARG A 1 308 ? -0.487 -23.407 6.429 1.00 91.88 308 ARG A O 1
ATOM 2363 N N . ILE A 1 309 ? 0.482 -21.509 5.744 1.00 90.94 309 ILE A N 1
ATOM 2364 C CA . ILE A 1 309 ? -0.200 -21.413 4.450 1.00 90.94 309 ILE A CA 1
ATOM 2365 C C . ILE A 1 309 ? 0.833 -21.680 3.343 1.00 90.94 309 ILE A C 1
ATOM 2367 O O . ILE A 1 309 ? 1.866 -21.008 3.306 1.00 90.94 309 ILE A O 1
ATOM 2371 N N . PRO A 1 310 ? 0.593 -22.633 2.421 1.00 88.31 310 PRO A N 1
ATOM 2372 C CA . PRO A 1 310 ? 1.506 -22.891 1.316 1.00 88.31 310 PRO A CA 1
ATOM 2373 C C . PRO A 1 310 ? 1.588 -21.682 0.380 1.00 88.31 310 PRO A C 1
ATOM 2375 O O . PRO A 1 310 ? 0.662 -20.869 0.257 1.00 88.31 310 PRO A O 1
ATOM 2378 N N . ARG A 1 311 ? 2.715 -21.554 -0.317 1.00 81.94 311 ARG A N 1
ATOM 2379 C CA . ARG A 1 311 ? 2.849 -20.547 -1.373 1.00 81.94 311 ARG A CA 1
ATOM 2380 C C . ARG A 1 311 ? 2.187 -21.042 -2.653 1.00 81.94 311 ARG A C 1
ATOM 2382 O O . ARG A 1 311 ? 1.914 -22.226 -2.826 1.00 81.94 311 ARG A O 1
ATOM 2389 N N . ARG A 1 312 ? 1.912 -20.109 -3.566 1.00 75.06 312 ARG A N 1
ATOM 2390 C CA . ARG A 1 312 ? 1.304 -20.434 -4.859 1.00 75.06 312 ARG A CA 1
ATOM 2391 C C . ARG A 1 312 ? 2.196 -21.435 -5.603 1.00 75.06 312 ARG A C 1
ATOM 2393 O O . ARG A 1 312 ? 3.366 -21.144 -5.817 1.00 75.06 312 ARG A O 1
ATOM 2400 N N . GLY A 1 313 ? 1.627 -22.574 -5.995 1.00 73.69 313 GLY A N 1
ATOM 2401 C CA . GLY A 1 313 ? 2.342 -23.645 -6.696 1.00 73.69 313 GLY A CA 1
ATOM 2402 C C . GLY A 1 313 ? 3.089 -24.629 -5.788 1.00 73.69 313 GLY A C 1
ATOM 2403 O O . GLY A 1 313 ? 3.657 -25.587 -6.297 1.00 73.69 313 GLY A O 1
ATOM 2404 N N . GLU A 1 314 ? 3.075 -24.440 -4.466 1.00 81.19 314 GLU A N 1
ATOM 2405 C CA . GLU A 1 314 ? 3.718 -25.353 -3.517 1.00 81.19 314 GLU A CA 1
ATOM 2406 C C . GLU A 1 314 ? 2.682 -26.239 -2.810 1.00 81.19 314 GLU A C 1
ATOM 2408 O O . GLU A 1 314 ? 1.594 -25.784 -2.460 1.00 81.19 314 GLU A O 1
ATOM 2413 N N . SER A 1 315 ? 3.031 -27.504 -2.566 1.00 80.94 315 SER A N 1
ATOM 2414 C CA . SER A 1 315 ? 2.199 -28.468 -1.826 1.00 80.94 315 SER A CA 1
ATOM 2415 C C . SER A 1 315 ? 2.510 -28.530 -0.326 1.00 80.94 315 SER A C 1
ATOM 2417 O O . SER A 1 315 ? 1.760 -29.145 0.427 1.00 80.94 315 SER A O 1
ATOM 2419 N N . VAL A 1 316 ? 3.596 -27.884 0.113 1.00 86.38 316 VAL A N 1
ATOM 2420 C CA . VAL A 1 316 ? 4.129 -27.954 1.483 1.00 86.38 316 VAL A CA 1
ATOM 2421 C C . VAL A 1 316 ? 4.209 -26.551 2.084 1.00 86.38 316 VAL A C 1
ATOM 2423 O O . VAL A 1 316 ? 4.577 -25.594 1.399 1.00 86.38 316 VAL A O 1
ATOM 2426 N N . THR A 1 317 ? 3.870 -26.420 3.369 1.00 89.25 317 THR A N 1
ATOM 2427 C CA . THR A 1 317 ? 3.925 -25.132 4.082 1.00 89.25 317 THR A CA 1
ATOM 2428 C C . THR A 1 317 ? 5.367 -24.703 4.381 1.00 89.25 317 THR A C 1
ATOM 2430 O O . THR A 1 317 ? 6.232 -25.563 4.562 1.00 89.25 317 THR A O 1
ATOM 2433 N N . PRO A 1 318 ? 5.657 -23.394 4.493 1.00 89.31 318 PRO A N 1
ATOM 2434 C CA . PRO A 1 318 ? 6.970 -22.927 4.934 1.00 89.31 318 PRO A CA 1
ATOM 2435 C C . PRO A 1 318 ? 7.434 -23.518 6.270 1.00 89.31 318 PRO A C 1
ATOM 2437 O O . PRO A 1 318 ? 8.604 -23.865 6.411 1.00 89.31 318 PRO A O 1
ATOM 2440 N N . LEU A 1 319 ? 6.517 -23.677 7.231 1.00 87.56 319 LEU A N 1
ATOM 2441 C CA . LEU A 1 319 ? 6.811 -24.298 8.523 1.00 87.56 319 LEU A CA 1
ATOM 2442 C C . LEU A 1 319 ? 7.260 -25.756 8.353 1.00 87.56 319 LEU A C 1
ATOM 2444 O O . LEU A 1 319 ? 8.259 -26.173 8.931 1.00 87.56 319 LEU A O 1
ATOM 2448 N N . GLU A 1 320 ? 6.543 -26.528 7.540 1.00 87.31 320 GLU A N 1
ATOM 2449 C CA . GLU A 1 320 ? 6.871 -27.933 7.293 1.00 87.31 320 GLU A CA 1
ATOM 2450 C C . GLU A 1 320 ? 8.175 -28.089 6.508 1.00 87.31 320 GLU A C 1
ATOM 2452 O O . GLU A 1 320 ? 8.965 -28.972 6.824 1.00 87.31 320 GLU A O 1
ATOM 2457 N N . LYS A 1 321 ? 8.459 -27.192 5.557 1.00 85.81 321 LYS A N 1
ATOM 2458 C CA . LYS A 1 321 ? 9.750 -27.161 4.852 1.00 85.81 321 LYS A CA 1
ATOM 2459 C C . LYS A 1 321 ? 10.931 -26.932 5.787 1.00 85.81 321 LYS A C 1
ATOM 2461 O O . LYS A 1 321 ? 12.005 -27.466 5.531 1.00 85.81 321 LYS A O 1
ATOM 2466 N N . LEU A 1 322 ? 10.748 -26.113 6.822 1.00 82.75 322 LEU A N 1
ATOM 2467 C CA . LEU A 1 322 ? 11.829 -25.743 7.729 1.00 82.75 322 LEU A CA 1
ATOM 2468 C C . LEU A 1 322 ? 12.010 -26.746 8.875 1.00 82.75 322 LEU A C 1
ATOM 2470 O O . LEU A 1 322 ? 13.138 -27.065 9.225 1.00 82.75 322 LEU A O 1
ATOM 2474 N N . PHE A 1 323 ? 10.914 -27.254 9.444 1.00 82.06 323 PHE A N 1
ATOM 2475 C CA . PHE A 1 323 ? 10.946 -28.093 10.650 1.00 82.06 323 PHE A CA 1
ATOM 2476 C C . PHE A 1 323 ? 10.562 -29.559 10.404 1.00 82.06 323 PHE A C 1
ATOM 2478 O O . PHE A 1 323 ? 10.521 -30.347 11.349 1.00 82.06 323 PHE A O 1
ATOM 2485 N N . GLY A 1 324 ? 10.201 -29.935 9.173 1.00 80.31 324 GLY A N 1
ATOM 2486 C CA . GLY A 1 324 ? 9.770 -31.294 8.815 1.00 80.31 324 GLY A CA 1
ATOM 2487 C C . GLY A 1 324 ? 8.444 -31.726 9.452 1.00 80.31 324 GLY A C 1
ATOM 2488 O O . GLY A 1 324 ? 8.085 -32.902 9.414 1.00 80.31 324 GLY A O 1
ATOM 2489 N N . ARG A 1 325 ? 7.714 -30.799 10.087 1.00 80.69 325 ARG A N 1
ATOM 2490 C CA . ARG A 1 325 ? 6.473 -31.079 10.815 1.00 80.69 325 ARG A CA 1
ATOM 2491 C C . ARG A 1 325 ? 5.300 -30.395 10.141 1.00 80.69 325 ARG A C 1
ATOM 2493 O O . ARG A 1 325 ? 5.234 -29.169 10.080 1.00 80.69 325 ARG A O 1
ATOM 2500 N N . ARG A 1 326 ? 4.337 -31.202 9.705 1.00 81.94 326 ARG A N 1
ATOM 2501 C CA . ARG A 1 326 ? 3.086 -30.707 9.139 1.00 81.94 326 ARG A CA 1
ATOM 2502 C C . ARG A 1 326 ? 2.267 -29.946 10.195 1.00 81.94 326 ARG A C 1
ATOM 2504 O O . ARG A 1 326 ? 1.970 -30.532 11.243 1.00 81.94 326 ARG A O 1
ATOM 2511 N N . PRO A 1 327 ? 1.883 -28.681 9.946 1.00 85.69 327 PRO A N 1
ATOM 2512 C CA . PRO A 1 327 ? 1.155 -27.880 10.921 1.00 85.69 327 PRO A CA 1
ATOM 2513 C C . PRO A 1 327 ? -0.274 -28.377 11.141 1.00 85.69 327 PRO A C 1
ATOM 2515 O O . PRO A 1 327 ? -0.925 -28.913 10.240 1.00 85.69 327 PRO A O 1
ATOM 2518 N N . ASP A 1 328 ? -0.765 -28.135 12.353 1.00 80.25 328 ASP A N 1
ATOM 2519 C CA . ASP A 1 328 ? -2.151 -28.343 12.757 1.00 80.25 328 ASP A CA 1
ATOM 2520 C C . ASP A 1 328 ? -2.806 -26.985 13.018 1.00 80.25 328 ASP A C 1
ATOM 2522 O O . ASP A 1 328 ? -2.283 -26.176 13.787 1.00 80.25 328 ASP A O 1
ATOM 2526 N N . VAL A 1 329 ? -3.924 -26.733 12.339 1.00 84.88 329 VAL A N 1
ATOM 2527 C CA . VAL A 1 329 ? -4.703 -25.493 12.456 1.00 84.88 329 VAL A CA 1
ATOM 2528 C C . VAL A 1 329 ? -6.052 -25.712 13.146 1.00 84.88 329 VAL A C 1
ATOM 2530 O O . VAL A 1 329 ? -6.804 -24.756 13.303 1.00 84.88 329 VAL A O 1
ATOM 2533 N N . SER A 1 330 ? -6.359 -26.935 13.604 1.00 77.06 330 SER A N 1
ATOM 2534 C CA . SER A 1 330 ? -7.637 -27.281 14.259 1.00 77.06 330 SER A CA 1
ATOM 2535 C C . SER A 1 330 ? -7.984 -26.384 15.450 1.00 77.06 330 SER A C 1
ATOM 2537 O O . SER A 1 330 ? -9.154 -26.111 15.698 1.00 77.06 330 SER A O 1
ATOM 2539 N N . LYS A 1 331 ? -6.964 -25.921 16.180 1.00 78.06 331 LYS A N 1
ATOM 2540 C CA . LYS A 1 331 ? -7.100 -25.151 17.425 1.00 78.06 331 LYS A CA 1
ATOM 2541 C C . LYS A 1 331 ? -6.855 -23.656 17.260 1.00 78.06 331 LYS A C 1
ATOM 2543 O O . LYS A 1 331 ? -6.660 -22.982 18.270 1.00 78.06 331 LYS A O 1
ATOM 2548 N N . VAL A 1 332 ? -6.797 -23.154 16.026 1.00 85.94 332 VAL A N 1
ATOM 2549 C CA . VAL A 1 332 ? -6.597 -21.727 15.749 1.00 85.94 332 VAL A CA 1
ATOM 2550 C C . VAL A 1 332 ? -7.953 -21.013 15.839 1.00 85.94 332 VAL A C 1
ATOM 2552 O O . VAL A 1 332 ? -8.814 -21.272 14.996 1.00 85.94 332 VAL A O 1
ATOM 2555 N N . PRO A 1 333 ? -8.175 -20.152 16.851 1.00 87.38 333 PRO A N 1
ATOM 2556 C CA . PRO A 1 333 ? -9.402 -19.368 16.988 1.00 87.38 333 PRO A CA 1
ATOM 2557 C C . PRO A 1 333 ? -9.445 -18.214 15.978 1.00 87.38 333 PRO A C 1
ATOM 2559 O O . PRO A 1 333 ? -8.441 -17.897 15.337 1.00 87.38 333 PRO A O 1
ATOM 2562 N N . ILE A 1 334 ? -10.600 -17.557 15.849 1.00 90.06 334 ILE A N 1
ATOM 2563 C CA . ILE A 1 334 ? -10.683 -16.293 15.101 1.00 90.06 334 ILE A CA 1
ATOM 2564 C C . ILE A 1 334 ? -9.966 -15.209 15.919 1.00 90.06 334 ILE A C 1
ATOM 2566 O O . ILE A 1 334 ? -10.146 -15.119 17.132 1.00 90.06 334 ILE A O 1
ATOM 2570 N N . PHE A 1 335 ? -9.135 -14.385 15.282 1.00 93.44 335 PHE A N 1
ATOM 2571 C CA . PHE A 1 335 ? -8.489 -13.256 15.958 1.00 93.44 335 PHE A CA 1
ATOM 2572 C C . PHE A 1 335 ? -9.542 -12.267 16.466 1.00 93.44 335 PHE A C 1
ATOM 2574 O O . PHE A 1 335 ? -10.398 -11.839 15.702 1.00 93.44 335 PHE A O 1
ATOM 2581 N N . GLY A 1 336 ? -9.515 -11.924 17.754 1.00 86.12 336 GLY A N 1
ATOM 2582 C CA . GLY A 1 336 ? -10.590 -11.162 18.400 1.00 86.12 336 GLY A CA 1
ATOM 2583 C C . GLY A 1 336 ? -11.690 -12.006 19.048 1.00 86.12 336 GLY A C 1
ATOM 2584 O O . GLY A 1 336 ? -12.542 -11.450 19.746 1.00 86.12 336 GLY A O 1
ATOM 2585 N N . GLN A 1 337 ? -11.682 -13.331 18.858 1.00 88.12 337 GLN A N 1
ATOM 2586 C CA . GLN A 1 337 ? -12.656 -14.228 19.478 1.00 88.12 337 GLN A CA 1
ATOM 2587 C C . GLN A 1 337 ? -12.594 -14.113 20.999 1.00 88.12 337 GLN A C 1
ATOM 2589 O O . GLN A 1 337 ? -11.508 -14.056 21.583 1.00 88.12 337 GLN A O 1
ATOM 2594 N N . ALA A 1 338 ? -13.759 -14.086 21.638 1.00 81.69 338 ALA A N 1
ATOM 2595 C CA . ALA A 1 338 ? -13.857 -13.962 23.076 1.00 81.69 338 ALA A CA 1
ATOM 2596 C C . ALA A 1 338 ? -13.274 -15.192 23.786 1.00 81.69 338 ALA A C 1
ATOM 2598 O O . ALA A 1 338 ? -13.505 -16.343 23.409 1.00 81.69 338 ALA A O 1
ATOM 2599 N N . VAL A 1 339 ? -12.524 -14.943 24.853 1.00 81.38 339 VAL A N 1
ATOM 2600 C CA . VAL A 1 339 ? -11.859 -15.957 25.665 1.00 81.38 339 VAL A CA 1
ATOM 2601 C C . VAL A 1 339 ? -12.102 -15.651 27.131 1.00 81.38 339 VAL A C 1
ATOM 2603 O O . VAL A 1 339 ? -11.882 -14.530 27.581 1.00 81.38 339 VAL A O 1
ATOM 2606 N N . SER A 1 340 ? -12.505 -16.658 27.902 1.00 78.44 340 SER A N 1
ATOM 2607 C CA . SER A 1 340 ? -12.468 -16.576 29.360 1.00 78.44 340 SER A CA 1
ATOM 2608 C C . SER A 1 340 ? -11.154 -17.155 29.869 1.00 78.44 340 SER A C 1
ATOM 2610 O O . SER A 1 340 ? -10.852 -18.327 29.625 1.00 78.44 340 SER A O 1
ATOM 2612 N N . SER A 1 341 ? -10.367 -16.347 30.578 1.00 70.06 341 SER A N 1
ATOM 2613 C CA . SER A 1 341 ? -9.131 -16.798 31.220 1.00 70.06 341 SER A CA 1
ATOM 2614 C C . SER A 1 341 ? -9.253 -16.765 32.739 1.00 70.06 341 SER A C 1
ATOM 2616 O O . SER A 1 341 ? -9.817 -15.836 33.318 1.00 70.06 341 SER A O 1
ATOM 2618 N N . ARG A 1 342 ? -8.695 -17.780 33.407 1.00 61.47 342 ARG A N 1
ATOM 2619 C CA . ARG A 1 342 ? -8.610 -17.826 34.870 1.00 61.47 342 ARG A CA 1
ATOM 2620 C C . ARG A 1 342 ? -7.583 -16.802 35.353 1.00 61.47 342 ARG A C 1
ATOM 2622 O O . ARG A 1 342 ? -6.421 -16.866 34.963 1.00 61.47 342 ARG A O 1
ATOM 2629 N N . VAL A 1 343 ? -8.006 -15.908 36.242 1.00 54.75 343 VAL A N 1
ATOM 2630 C CA . VAL A 1 343 ? -7.108 -14.957 36.911 1.00 54.75 343 VAL A CA 1
ATOM 2631 C C . VAL A 1 343 ? -6.230 -15.720 37.925 1.00 54.75 343 VAL A C 1
ATOM 2633 O O . VAL A 1 343 ? -6.779 -16.527 38.687 1.00 54.75 343 VAL A O 1
ATOM 2636 N N . PRO A 1 344 ? -4.895 -15.515 37.949 1.00 50.75 344 PRO A N 1
ATOM 2637 C CA . PRO A 1 344 ? -3.995 -16.139 38.923 1.00 50.75 344 PRO A CA 1
ATOM 2638 C C . PRO A 1 344 ? -4.403 -15.873 40.380 1.00 50.75 344 PRO A C 1
ATOM 2640 O O . PRO A 1 344 ? -4.879 -14.788 40.723 1.00 50.75 344 PRO A O 1
ATOM 2643 N N . ASP A 1 345 ? -4.196 -16.859 41.260 1.00 47.25 345 ASP A N 1
ATOM 2644 C CA . ASP A 1 345 ? -4.670 -16.799 42.652 1.00 47.25 345 ASP A CA 1
ATOM 2645 C C . ASP A 1 345 ? -3.952 -15.706 43.495 1.00 47.25 345 ASP A C 1
ATOM 2647 O O . ASP A 1 345 ? -4.515 -15.223 44.477 1.00 47.25 345 ASP A O 1
ATOM 2651 N N . GLU A 1 346 ? -2.779 -15.222 43.065 1.00 45.81 346 GLU A N 1
ATOM 2652 C CA . GLU A 1 346 ? -2.022 -14.115 43.688 1.00 45.81 346 GLU A CA 1
ATOM 2653 C C . GLU A 1 346 ? -2.751 -12.760 43.609 1.00 45.81 346 GLU A C 1
ATOM 2655 O O . GLU A 1 346 ? -2.780 -12.003 44.580 1.00 45.81 346 GLU A O 1
ATOM 2660 N N . ILE A 1 347 ? -3.410 -12.474 42.480 1.00 45.19 347 ILE A N 1
ATOM 2661 C CA . ILE A 1 347 ? -4.236 -11.266 42.287 1.00 45.19 347 ILE A CA 1
ATOM 2662 C C . ILE A 1 347 ? -5.568 -11.413 43.044 1.00 45.19 347 ILE A C 1
ATOM 2664 O O . ILE A 1 347 ? -6.136 -10.445 43.553 1.00 45.19 347 ILE A O 1
ATOM 2668 N N . ARG A 1 348 ? -6.044 -12.653 43.185 1.00 46.69 348 ARG A N 1
ATOM 2669 C CA . ARG A 1 348 ? -7.300 -13.016 43.850 1.00 46.69 348 ARG A CA 1
ATOM 2670 C C . ARG A 1 348 ? -7.260 -12.855 45.371 1.00 46.69 348 ARG A C 1
ATOM 2672 O O . ARG A 1 348 ? -8.288 -12.557 45.970 1.00 46.69 348 ARG A O 1
ATOM 2679 N N . ALA A 1 349 ? -6.095 -13.039 45.994 1.00 48.75 349 ALA A N 1
ATOM 2680 C CA . ALA A 1 349 ? -5.935 -12.994 47.450 1.00 48.75 349 ALA A CA 1
ATOM 2681 C C . ALA A 1 349 ? -6.190 -11.602 48.068 1.00 48.75 349 ALA A C 1
ATOM 2683 O O . ALA A 1 349 ? -6.425 -11.508 49.270 1.00 48.75 349 ALA A O 1
ATOM 2684 N N . LYS A 1 350 ? -6.196 -10.527 47.263 1.00 46.84 350 LYS A N 1
ATOM 2685 C CA . LYS A 1 350 ? -6.397 -9.146 47.737 1.00 46.84 350 LYS A CA 1
ATOM 2686 C C . LYS A 1 350 ? -7.853 -8.649 47.730 1.00 46.84 350 LYS A C 1
ATOM 2688 O O . LYS A 1 350 ? -8.106 -7.597 48.307 1.00 46.84 350 LYS A O 1
ATOM 2693 N N . LEU A 1 351 ? -8.821 -9.357 47.130 1.00 43.94 351 LEU A N 1
ATOM 2694 C CA . LEU A 1 351 ? -10.193 -8.847 46.930 1.00 43.94 351 LEU A CA 1
ATOM 2695 C C . LEU A 1 351 ? -11.287 -9.909 47.198 1.00 43.94 351 LEU A C 1
ATOM 2697 O O . LEU A 1 351 ? -11.120 -11.099 46.947 1.00 43.94 351 LEU A O 1
ATOM 2701 N N . LYS A 1 352 ? -12.416 -9.455 47.765 1.00 44.78 352 LYS A N 1
ATOM 2702 C CA . LYS A 1 352 ? -13.475 -10.240 48.441 1.00 44.78 352 LYS A CA 1
ATOM 2703 C C . LYS A 1 352 ? -14.095 -11.374 47.587 1.00 44.78 352 LYS A C 1
ATOM 2705 O O . LYS A 1 352 ? -14.435 -11.195 46.424 1.00 44.78 352 LYS A O 1
ATOM 2710 N N . ARG A 1 353 ? -14.344 -12.527 48.233 1.00 45.88 353 ARG A N 1
ATOM 2711 C CA . ARG A 1 353 ? -14.796 -13.832 47.676 1.00 45.88 353 ARG A CA 1
ATOM 2712 C C . ARG A 1 353 ? -16.130 -13.863 46.900 1.00 45.88 353 ARG A C 1
ATOM 2714 O O . ARG A 1 353 ? -16.391 -14.882 46.266 1.00 45.88 353 ARG A O 1
ATOM 2721 N N . PHE A 1 354 ? -16.960 -12.818 46.955 1.00 44.62 354 PHE A N 1
ATOM 2722 C CA . PHE A 1 354 ? -18.356 -12.859 46.482 1.00 44.62 354 PHE A CA 1
ATOM 2723 C C . PHE A 1 354 ? -18.708 -11.860 45.364 1.00 44.62 354 PHE A C 1
ATOM 2725 O O . PHE A 1 354 ? -19.817 -11.925 44.850 1.00 44.62 354 PHE A O 1
ATOM 2732 N N . THR A 1 355 ? -17.799 -10.967 44.952 1.00 39.09 355 THR A N 1
ATOM 2733 C CA . THR A 1 355 ? -18.126 -9.857 44.028 1.00 39.09 355 THR A CA 1
ATOM 2734 C C . THR A 1 355 ? -17.477 -9.923 42.638 1.00 39.09 355 THR A C 1
ATOM 2736 O O . THR A 1 355 ? -17.775 -9.067 41.812 1.00 39.09 355 THR A O 1
ATOM 2739 N N . LYS A 1 356 ? -16.645 -10.927 42.314 1.00 48.56 356 LYS A N 1
ATOM 2740 C CA . LYS A 1 356 ? -16.122 -11.126 40.942 1.00 48.56 356 LYS A CA 1
ATOM 2741 C C . LYS A 1 356 ? -16.071 -12.602 40.527 1.00 48.56 356 LYS A C 1
ATOM 2743 O O . LYS A 1 356 ? -15.733 -13.481 41.322 1.00 48.56 356 LYS A O 1
ATOM 2748 N N . THR A 1 357 ? -16.412 -12.859 39.263 1.00 51.97 357 THR A N 1
ATOM 2749 C CA . THR A 1 357 ? -16.334 -14.161 38.581 1.00 51.97 357 THR A CA 1
ATOM 2750 C C . THR A 1 357 ? -14.910 -14.728 38.605 1.00 51.97 357 THR A C 1
ATOM 2752 O O . THR A 1 357 ? -13.929 -13.995 38.675 1.00 51.97 357 THR A O 1
ATOM 2755 N N . ARG A 1 358 ? -14.766 -16.062 38.546 1.00 52.78 358 ARG A N 1
ATOM 2756 C CA . ARG A 1 358 ? -13.451 -16.748 38.594 1.00 52.78 358 ARG A CA 1
ATOM 2757 C C . ARG A 1 358 ? -12.600 -16.581 37.324 1.00 52.78 358 ARG A C 1
ATOM 2759 O O . ARG A 1 358 ? -11.474 -17.075 37.291 1.00 52.78 358 ARG A O 1
ATOM 2766 N N . GLY A 1 359 ? -13.150 -15.948 36.294 1.00 59.03 359 GLY A N 1
ATOM 2767 C CA . GLY A 1 359 ? -12.496 -15.704 35.019 1.00 59.03 359 GLY A CA 1
ATOM 2768 C C . GLY A 1 359 ? -12.805 -14.301 34.516 1.00 59.03 359 GLY A C 1
ATOM 2769 O O . GLY A 1 359 ? -13.856 -13.739 34.842 1.00 59.03 359 GLY A O 1
ATOM 2770 N N . GLU A 1 360 ? -11.867 -13.770 33.745 1.00 67.56 360 GLU A N 1
ATOM 2771 C CA . GLU A 1 360 ? -11.948 -12.473 33.082 1.00 67.56 360 GLU A CA 1
ATOM 2772 C C . GLU A 1 360 ? -12.143 -12.687 31.581 1.00 67.56 360 GLU A C 1
ATOM 2774 O O . GLU A 1 360 ? -11.623 -13.654 31.010 1.00 67.56 360 GLU A O 1
ATOM 2779 N N . LEU A 1 361 ? -12.966 -11.832 30.973 1.00 75.31 361 LEU A N 1
ATOM 2780 C CA . LEU A 1 361 ? -13.277 -11.879 29.552 1.00 75.31 361 LEU A CA 1
ATOM 2781 C C . LEU A 1 361 ? -12.219 -11.087 28.779 1.00 75.31 361 LEU A C 1
ATOM 2783 O O . LEU A 1 361 ? -11.939 -9.938 29.108 1.00 75.31 361 LEU A O 1
ATOM 2787 N N . GLY A 1 362 ? -11.652 -11.702 27.750 1.00 80.00 362 GLY A N 1
ATOM 2788 C CA . GLY A 1 362 ? -10.666 -11.095 26.867 1.00 80.00 362 GLY A CA 1
ATOM 2789 C C . GLY A 1 362 ? -10.830 -11.554 25.420 1.00 80.00 362 GLY A C 1
ATOM 2790 O O . GLY A 1 362 ? -11.769 -12.279 25.102 1.00 80.00 362 GLY A O 1
ATOM 2791 N N . ALA A 1 363 ? -9.916 -11.151 24.543 1.00 85.19 363 ALA A N 1
ATOM 2792 C CA . ALA A 1 363 ? -9.856 -11.574 23.148 1.00 85.19 363 ALA A CA 1
ATOM 2793 C C . ALA A 1 363 ? -8.614 -12.417 22.867 1.00 85.19 363 ALA A C 1
ATOM 2795 O O . ALA A 1 363 ? -7.525 -12.139 23.368 1.00 85.19 363 ALA A O 1
ATOM 2796 N N . PHE A 1 364 ? -8.756 -13.411 21.999 1.00 91.88 364 PHE A N 1
ATOM 2797 C CA . PHE A 1 364 ? -7.628 -14.118 21.413 1.00 91.88 364 PHE A CA 1
ATOM 2798 C C . PHE A 1 364 ? -6.841 -13.190 20.474 1.00 91.88 364 PHE A C 1
ATOM 2800 O O . PHE A 1 364 ? -7.407 -12.647 19.526 1.00 91.88 364 PHE A O 1
ATOM 2807 N N . VAL A 1 365 ? -5.535 -13.041 20.712 1.00 91.06 365 VAL A N 1
ATOM 2808 C CA . VAL A 1 365 ? -4.634 -12.199 19.896 1.00 91.06 365 VAL A CA 1
ATOM 2809 C C . VAL A 1 365 ? -3.374 -12.931 19.420 1.00 91.06 365 VAL A C 1
ATOM 2811 O O . VAL A 1 365 ? -2.429 -12.312 18.939 1.00 91.06 365 VAL A O 1
ATOM 2814 N N . GLY A 1 366 ? -3.331 -14.262 19.528 1.00 88.75 366 GLY A N 1
ATOM 2815 C CA . GLY A 1 366 ? -2.254 -15.064 18.948 1.00 88.75 366 GLY A CA 1
ATOM 2816 C C . GLY A 1 366 ? -1.931 -16.350 19.703 1.00 88.75 366 GLY A C 1
ATOM 2817 O O . GLY A 1 366 ? -2.404 -16.593 20.810 1.00 88.75 366 GLY A O 1
ATOM 2818 N N . CYS A 1 367 ? -1.096 -17.184 19.090 1.00 79.75 367 CYS A N 1
ATOM 2819 C CA . CYS A 1 367 ? -0.562 -18.412 19.679 1.00 79.75 367 CYS A CA 1
ATOM 2820 C C . CYS A 1 367 ? 0.936 -18.232 19.946 1.00 79.75 367 CYS A C 1
ATOM 2822 O O . CYS A 1 367 ? 1.619 -17.600 19.138 1.00 79.75 367 CYS A O 1
ATOM 2824 N N . THR A 1 368 ? 1.456 -18.818 21.025 1.00 62.28 368 THR A N 1
ATOM 2825 C CA . THR A 1 368 ? 2.904 -18.926 21.252 1.00 62.28 368 THR A CA 1
ATOM 2826 C C . THR A 1 368 ? 3.400 -20.293 20.775 1.00 62.28 368 THR A C 1
ATOM 2828 O O . THR A 1 368 ? 2.743 -21.311 20.977 1.00 62.28 368 THR A O 1
ATOM 2831 N N . ASP A 1 369 ? 4.547 -20.334 20.089 1.00 53.16 369 ASP A N 1
ATOM 2832 C CA . ASP A 1 369 ? 5.102 -21.591 19.556 1.00 53.16 369 ASP A CA 1
ATOM 2833 C C . ASP A 1 369 ? 5.771 -22.452 20.657 1.00 53.16 369 ASP A C 1
ATOM 2835 O O . ASP A 1 369 ? 5.985 -23.649 20.466 1.00 53.16 369 ASP A O 1
ATOM 2839 N N . GLU A 1 370 ? 6.070 -21.871 21.827 1.00 45.19 370 GLU A N 1
ATOM 2840 C CA . GLU A 1 370 ? 6.811 -22.524 22.921 1.00 45.19 370 GLU A CA 1
ATOM 2841 C C . GLU A 1 370 ? 5.907 -23.240 23.943 1.00 45.19 370 GLU A C 1
ATOM 2843 O O . GLU A 1 370 ? 6.371 -24.098 24.698 1.00 45.19 370 GLU A O 1
ATOM 2848 N N . VAL A 1 371 ? 4.602 -22.941 23.963 1.00 46.44 371 VAL A N 1
ATOM 2849 C CA . VAL A 1 371 ? 3.663 -23.442 24.973 1.00 46.44 371 VAL A CA 1
ATOM 2850 C C . VAL A 1 371 ? 2.291 -23.726 24.353 1.00 46.44 371 VAL A C 1
ATOM 2852 O O . VAL A 1 371 ? 1.807 -22.990 23.504 1.00 46.44 371 VAL A O 1
ATOM 2855 N N . LYS A 1 372 ? 1.603 -24.788 24.801 1.00 62.91 372 LYS A N 1
ATOM 2856 C CA . LYS A 1 372 ? 0.188 -25.045 24.458 1.00 62.91 372 LYS A CA 1
ATOM 2857 C C . LYS A 1 372 ? -0.732 -24.018 25.149 1.00 62.91 372 LYS A C 1
ATOM 2859 O O . LYS A 1 372 ? -1.411 -24.368 26.113 1.00 62.91 372 LYS A O 1
ATOM 2864 N N . GLY A 1 373 ? -0.715 -22.764 24.702 1.00 71.25 373 GLY A N 1
ATOM 2865 C CA . GLY A 1 373 ? -1.496 -21.659 25.262 1.00 71.25 373 GLY A CA 1
ATOM 2866 C C . GLY A 1 373 ? -1.886 -20.606 24.220 1.00 71.25 373 GLY A C 1
ATOM 2867 O O . GLY A 1 373 ? -1.439 -20.640 23.073 1.00 71.25 373 GLY A O 1
ATOM 2868 N N . TYR A 1 374 ? -2.753 -19.684 24.630 1.00 83.31 374 TYR A N 1
ATOM 2869 C CA . TYR A 1 374 ? -3.221 -18.558 23.824 1.00 83.31 374 TYR A CA 1
ATOM 2870 C C . TYR A 1 374 ? -2.759 -17.236 24.431 1.00 83.31 374 TYR A C 1
ATOM 2872 O O . TYR A 1 374 ? -2.796 -17.075 25.650 1.00 83.31 374 TYR A O 1
ATOM 2880 N N . ASN A 1 375 ? -2.393 -16.273 23.589 1.00 86.56 375 ASN A N 1
ATOM 2881 C CA . ASN A 1 375 ? -2.250 -14.882 23.996 1.00 86.56 375 ASN A CA 1
ATOM 2882 C C . ASN A 1 375 ? -3.644 -14.269 24.109 1.00 86.56 375 ASN A C 1
ATOM 2884 O O . ASN A 1 375 ? -4.395 -14.230 23.129 1.00 86.56 375 ASN A O 1
ATOM 2888 N N . VAL A 1 376 ? -3.986 -13.821 25.314 1.00 82.81 376 VAL A N 1
ATOM 2889 C CA . VAL A 1 376 ? -5.288 -13.247 25.647 1.00 82.81 376 VAL A CA 1
ATOM 2890 C C . VAL A 1 376 ? -5.110 -11.769 25.963 1.00 82.81 376 VAL A C 1
ATOM 2892 O O . VAL A 1 376 ? -4.383 -11.407 26.885 1.00 82.81 376 VAL A O 1
ATOM 2895 N N . TYR A 1 377 ? -5.781 -10.927 25.187 1.00 83.62 377 TYR A N 1
ATOM 2896 C CA . TYR A 1 377 ? -5.925 -9.495 25.413 1.00 83.62 377 TYR A CA 1
ATOM 2897 C C . TYR A 1 377 ? -7.088 -9.224 26.364 1.00 83.62 377 TYR A C 1
ATOM 2899 O O . TYR A 1 377 ? -8.179 -9.734 26.130 1.00 83.62 377 TYR A O 1
ATOM 2907 N N . ILE A 1 378 ? -6.898 -8.397 27.391 1.00 76.06 378 ILE A N 1
ATOM 2908 C CA . ILE A 1 378 ? -8.001 -7.911 28.233 1.00 76.06 378 ILE A CA 1
ATOM 2909 C C . ILE A 1 378 ? -8.219 -6.415 27.960 1.00 76.06 378 ILE A C 1
ATOM 2911 O O . ILE A 1 378 ? -7.278 -5.628 28.113 1.00 76.06 378 ILE A O 1
ATOM 2915 N N . PRO A 1 379 ? -9.439 -5.994 27.574 1.00 68.50 379 PRO A N 1
ATOM 2916 C CA . PRO A 1 379 ? -9.791 -4.581 27.492 1.00 68.50 379 PRO A CA 1
ATOM 2917 C C . PRO A 1 379 ? -9.703 -3.907 28.859 1.00 68.50 379 PRO A C 1
ATOM 2919 O O . PRO A 1 379 ? -10.223 -4.417 29.848 1.00 68.50 379 PRO A O 1
ATOM 2922 N N . GLY A 1 380 ? -9.071 -2.741 28.910 1.00 61.62 380 GLY A N 1
ATOM 2923 C CA . GLY A 1 380 ? -8.933 -1.961 30.133 1.00 61.62 380 GLY A CA 1
ATOM 2924 C C . GLY A 1 380 ? -7.642 -1.144 30.163 1.00 61.62 380 GLY A C 1
ATOM 2925 O O . GLY A 1 380 ? -6.869 -1.169 29.196 1.00 61.62 380 GLY A O 1
ATOM 2926 N N . PRO A 1 381 ? -7.392 -0.426 31.272 1.00 52.28 381 PRO A N 1
ATOM 2927 C CA . PRO A 1 381 ? -6.210 0.410 31.437 1.00 52.28 381 PRO A CA 1
ATOM 2928 C C . PRO A 1 381 ? -4.919 -0.371 31.167 1.00 52.28 381 PRO A C 1
ATOM 2930 O O . PRO A 1 381 ? -4.684 -1.434 31.739 1.00 52.28 381 PRO A O 1
ATOM 2933 N N . GLY A 1 382 ? -4.079 0.153 30.274 1.00 57.81 382 GLY A N 1
ATOM 2934 C CA . GLY A 1 382 ? -2.790 -0.452 29.923 1.00 57.81 382 GLY A CA 1
ATOM 2935 C C . GLY A 1 382 ? -2.846 -1.594 28.901 1.00 57.81 382 GLY A C 1
ATOM 2936 O O . GLY A 1 382 ? -1.786 -2.031 28.461 1.00 57.81 382 GLY A O 1
ATOM 2937 N N . HIS A 1 383 ? -4.036 -2.036 28.474 1.00 69.94 383 HIS A N 1
ATOM 2938 C CA . HIS A 1 383 ? -4.215 -3.001 27.379 1.00 69.94 383 HIS A CA 1
ATOM 2939 C C . HIS A 1 383 ? -3.347 -4.276 27.499 1.00 69.94 383 HIS A C 1
ATOM 2941 O O . HIS A 1 383 ? -2.576 -4.584 26.581 1.00 69.94 383 HIS A O 1
ATOM 2947 N N . PRO A 1 384 ? -3.422 -5.012 28.626 1.00 72.50 384 PRO A N 1
ATOM 2948 C CA . PRO A 1 384 ? -2.548 -6.150 28.871 1.00 72.50 384 PRO A CA 1
ATOM 2949 C C . PRO A 1 384 ? -2.839 -7.324 27.928 1.00 72.50 384 PRO A C 1
ATOM 2951 O O . PRO A 1 384 ? -3.990 -7.657 27.641 1.00 72.50 384 PRO A O 1
ATOM 2954 N N . VAL A 1 385 ? -1.764 -7.987 27.504 1.00 80.44 385 VAL A N 1
ATOM 2955 C CA . VAL A 1 385 ? -1.791 -9.283 26.821 1.00 80.44 385 VAL A CA 1
ATOM 2956 C C . VAL A 1 385 ? -0.943 -10.248 27.634 1.00 80.44 385 VAL A C 1
ATOM 2958 O O . VAL A 1 385 ? 0.183 -9.921 28.004 1.00 80.44 385 VAL A O 1
ATOM 2961 N N . PHE A 1 386 ? -1.477 -11.428 27.924 1.00 76.00 386 PHE A N 1
ATOM 2962 C CA . PHE A 1 386 ? -0.766 -12.467 28.666 1.00 76.00 386 PHE A CA 1
ATOM 2963 C C . PHE A 1 386 ? -1.041 -13.841 28.065 1.00 76.00 386 PHE A C 1
ATOM 2965 O O . PHE A 1 386 ? -2.054 -14.069 27.402 1.00 76.00 386 PHE A O 1
ATOM 2972 N N . GLU A 1 387 ? -0.129 -14.773 28.314 1.00 77.62 387 GLU A N 1
ATOM 2973 C CA . GLU A 1 387 ? -0.280 -16.153 27.875 1.00 77.62 387 GLU A CA 1
ATOM 2974 C C . GLU A 1 387 ? -1.172 -16.932 28.855 1.00 77.62 387 GLU A C 1
ATOM 2976 O O . GLU A 1 387 ? -0.932 -16.951 30.064 1.00 77.62 387 GLU A O 1
ATOM 2981 N N . SER A 1 388 ? -2.194 -17.613 28.336 1.00 74.31 388 SER A N 1
ATOM 2982 C CA . SER A 1 388 ? -3.107 -18.450 29.114 1.00 74.31 388 SER A CA 1
ATOM 2983 C C . SER A 1 388 ? -3.188 -19.869 28.555 1.00 74.31 388 SER A C 1
ATOM 2985 O O . SER A 1 388 ? -3.598 -20.094 27.416 1.00 74.31 388 SER A O 1
ATOM 2987 N N . ARG A 1 389 ? -2.844 -20.859 29.391 1.00 71.75 389 ARG A N 1
ATOM 2988 C CA . ARG A 1 389 ? -2.971 -22.302 29.085 1.00 71.75 389 ARG A CA 1
ATOM 2989 C C . ARG A 1 389 ? -4.368 -22.864 29.371 1.00 71.75 389 ARG A C 1
ATOM 2991 O O . ARG A 1 389 ? -4.695 -23.954 28.917 1.00 71.75 389 ARG A O 1
ATOM 2998 N N . GLY A 1 390 ? -5.164 -22.147 30.167 1.00 66.25 390 GLY A N 1
ATOM 2999 C CA . GLY A 1 390 ? -6.512 -22.539 30.601 1.00 66.25 390 GLY A CA 1
ATOM 3000 C C . GLY A 1 390 ? -7.619 -21.689 29.980 1.00 66.25 390 GLY A C 1
ATOM 3001 O O . GLY A 1 390 ? -8.717 -21.623 30.528 1.00 66.25 390 GLY A O 1
ATOM 3002 N N . ALA A 1 391 ? -7.309 -20.992 28.888 1.00 72.62 391 ALA A N 1
ATOM 3003 C CA . ALA A 1 391 ? -8.238 -20.150 28.158 1.00 72.62 391 ALA A CA 1
ATOM 3004 C C . ALA A 1 391 ? -9.375 -20.988 27.550 1.00 72.62 391 ALA A C 1
ATOM 3006 O O . ALA A 1 391 ? -9.134 -21.930 26.797 1.00 72.62 391 ALA A O 1
ATOM 3007 N N . THR A 1 392 ? -10.617 -20.633 27.881 1.00 77.69 392 THR A N 1
ATOM 3008 C CA . THR A 1 392 ? -11.819 -21.246 27.303 1.00 77.69 392 THR A CA 1
ATOM 3009 C C . THR A 1 392 ? -12.355 -20.334 26.207 1.00 77.69 392 THR A C 1
ATOM 3011 O O . THR A 1 392 ? -12.693 -19.183 26.486 1.00 77.69 392 THR A O 1
ATOM 3014 N N . LEU A 1 393 ? -12.410 -20.837 24.972 1.00 78.50 393 LEU A N 1
ATOM 3015 C CA . LEU A 1 393 ? -12.956 -20.104 23.829 1.00 78.50 393 LEU A CA 1
ATOM 3016 C C . LEU A 1 393 ? -14.471 -19.956 23.973 1.00 78.50 393 LEU A C 1
ATOM 3018 O O . LEU A 1 393 ? -15.164 -20.903 24.345 1.00 78.50 393 LEU A O 1
ATOM 3022 N N . ILE A 1 394 ? -14.969 -18.768 23.660 1.00 75.75 394 ILE A N 1
ATOM 3023 C CA . ILE A 1 394 ? -16.392 -18.456 23.584 1.00 75.75 394 ILE A CA 1
ATOM 3024 C C . ILE A 1 394 ? -16.728 -18.271 22.104 1.00 75.75 394 ILE A C 1
ATOM 3026 O O . ILE A 1 394 ? -15.972 -17.642 21.366 1.00 75.75 394 ILE A O 1
ATOM 3030 N N . ASP A 1 395 ? -17.842 -18.840 21.649 1.00 78.12 395 ASP A N 1
ATOM 3031 C CA . ASP A 1 395 ? -18.253 -18.854 20.236 1.00 78.12 395 ASP A CA 1
ATOM 3032 C C . ASP A 1 395 ? -18.876 -17.518 19.774 1.00 78.12 395 ASP A C 1
ATOM 3034 O O . ASP A 1 395 ? -19.975 -17.475 19.230 1.00 78.12 395 ASP A O 1
ATOM 3038 N N . ARG A 1 396 ? -18.211 -16.405 20.109 1.00 74.50 396 ARG A N 1
ATOM 3039 C CA . ARG A 1 396 ? -18.607 -15.008 19.860 1.00 74.50 396 ARG A CA 1
ATOM 3040 C C . ARG A 1 396 ? -17.350 -14.147 19.747 1.00 74.50 396 ARG A C 1
ATOM 3042 O O . ARG A 1 396 ? -16.324 -14.464 20.360 1.00 74.50 396 ARG A O 1
ATOM 3049 N N . MET A 1 397 ? -17.425 -13.032 19.032 1.00 79.56 397 MET A N 1
ATOM 3050 C CA . MET A 1 397 ? -16.354 -12.031 19.067 1.00 79.56 397 MET A CA 1
ATOM 3051 C C . MET A 1 397 ? -16.430 -11.229 20.369 1.00 79.56 397 MET A C 1
ATOM 3053 O O . MET A 1 397 ? -17.504 -11.056 20.943 1.00 79.56 397 MET A O 1
ATOM 3057 N N . LEU A 1 398 ? -15.296 -10.722 20.859 1.00 78.06 398 LEU A N 1
ATOM 3058 C CA . LEU A 1 398 ? -15.281 -9.948 22.104 1.00 78.06 398 LEU A CA 1
ATOM 3059 C C . LEU A 1 398 ? -16.194 -8.711 22.033 1.00 78.06 398 LEU A C 1
ATOM 3061 O O . LEU A 1 398 ? -16.940 -8.458 22.979 1.00 78.06 398 LEU A O 1
ATOM 3065 N N . HIS A 1 399 ? -16.178 -7.995 20.905 1.00 74.81 399 HIS A N 1
ATOM 3066 C CA . HIS A 1 399 ? -16.982 -6.786 20.698 1.00 74.81 399 HIS A CA 1
ATOM 3067 C C . HIS A 1 399 ? -18.502 -7.046 20.704 1.00 74.81 399 HIS A C 1
ATOM 3069 O O . HIS A 1 399 ? -19.276 -6.119 20.901 1.00 74.81 399 HIS A O 1
ATOM 3075 N N . GLU A 1 400 ? -18.944 -8.298 20.537 1.00 70.38 400 GLU A N 1
ATOM 3076 C CA . GLU A 1 400 ? -20.361 -8.698 20.610 1.00 70.38 400 GLU A CA 1
ATOM 3077 C C . GLU A 1 400 ? -20.830 -8.987 22.049 1.00 70.38 400 GLU A C 1
ATOM 3079 O O . GLU A 1 400 ? -22.024 -9.174 22.297 1.00 70.38 400 GLU A O 1
ATOM 3084 N N . LEU A 1 401 ? -19.894 -9.129 22.993 1.00 65.25 401 LEU A N 1
ATOM 3085 C CA . LEU A 1 401 ? -20.164 -9.472 24.395 1.00 65.25 401 LEU A CA 1
ATOM 3086 C C . LEU A 1 401 ? -19.997 -8.283 25.338 1.00 65.25 401 LEU A C 1
ATOM 3088 O O . LEU A 1 401 ? -20.543 -8.290 26.440 1.00 65.25 401 LEU A O 1
ATOM 3092 N N . THR A 1 402 ? -19.242 -7.276 24.920 1.00 61.19 402 THR A N 1
ATOM 3093 C CA . THR A 1 402 ? -19.141 -5.994 25.609 1.00 61.19 402 THR A CA 1
ATOM 3094 C C . THR A 1 402 ? -20.259 -5.092 25.099 1.00 61.19 402 THR A C 1
ATOM 3096 O O . THR A 1 402 ? -20.276 -4.747 23.921 1.00 61.19 402 THR A O 1
ATOM 3099 N N . SER A 1 403 ? -21.217 -4.732 25.957 1.00 41.28 403 SER A N 1
ATOM 3100 C CA . SER A 1 403 ? -22.241 -3.740 25.621 1.00 41.28 403 SER A CA 1
ATOM 3101 C C . SER A 1 403 ? -21.558 -2.442 25.204 1.00 41.28 403 SER A C 1
ATOM 3103 O O . SER A 1 403 ? -20.831 -1.855 26.005 1.00 41.28 403 SER A O 1
ATOM 3105 N N . VAL A 1 404 ? -21.791 -2.014 23.966 1.00 33.97 404 VAL A N 1
ATOM 3106 C CA . VAL A 1 404 ? -21.426 -0.683 23.486 1.00 33.97 404 VAL A CA 1
ATOM 3107 C C . VAL A 1 404 ? -22.268 0.316 24.279 1.00 33.97 404 VAL A C 1
ATOM 3109 O O . VAL A 1 404 ? -23.409 0.604 23.926 1.00 33.97 404 VAL A O 1
ATOM 3112 N N . GLY A 1 405 ? -21.723 0.795 25.396 1.00 27.59 405 GLY A N 1
ATOM 3113 C CA . GLY A 1 405 ? -21.884 2.199 25.723 1.00 27.59 405 GLY A CA 1
ATOM 3114 C C . GLY A 1 405 ? -21.206 2.943 24.585 1.00 27.59 405 GLY A C 1
ATOM 3115 O O . GLY A 1 405 ? -20.016 2.749 24.338 1.00 27.59 405 GLY A O 1
ATOM 3116 N N . VAL A 1 406 ? -22.002 3.666 23.807 1.00 36.62 406 VAL A N 1
ATOM 3117 C CA . VAL A 1 406 ? -21.481 4.766 23.007 1.00 36.62 406 VAL A CA 1
ATOM 3118 C C . VAL A 1 406 ? -20.999 5.768 24.050 1.00 36.62 406 VAL A C 1
ATOM 3120 O O . VAL A 1 406 ? -21.810 6.519 24.573 1.00 36.62 406 VAL A O 1
ATOM 3123 N N . ASP A 1 407 ? -19.734 5.663 24.447 1.00 28.81 407 ASP A N 1
ATOM 3124 C CA . ASP A 1 407 ? -19.066 6.722 25.189 1.00 28.81 407 ASP A CA 1
ATOM 3125 C C . ASP A 1 407 ? -18.402 7.603 24.132 1.00 28.81 407 ASP A C 1
ATOM 3127 O O . ASP A 1 407 ? -17.484 7.177 23.426 1.00 28.81 407 ASP A O 1
ATOM 3131 N N . ASP A 1 408 ? -19.043 8.756 23.982 1.00 28.09 408 ASP A N 1
ATOM 3132 C CA . ASP A 1 408 ? -18.742 9.966 23.232 1.00 28.09 408 ASP A CA 1
ATOM 3133 C C . ASP A 1 408 ? -17.405 10.021 22.469 1.00 28.09 408 ASP A C 1
ATOM 3135 O O . ASP A 1 408 ? -16.299 9.959 23.015 1.00 28.09 408 ASP A O 1
ATOM 3139 N N . ASP A 1 409 ? -17.539 10.243 21.157 1.00 36.69 409 ASP A N 1
ATOM 3140 C CA . ASP A 1 409 ? -16.611 11.099 20.429 1.00 36.69 409 ASP A CA 1
ATOM 3141 C C . ASP A 1 409 ? -16.512 12.430 21.199 1.00 36.69 409 ASP A C 1
ATOM 3143 O O . ASP A 1 409 ? -17.476 13.183 21.199 1.00 36.69 409 ASP A O 1
ATOM 3147 N N . ASP A 1 410 ? -15.379 12.660 21.868 1.00 36.28 410 ASP A N 1
ATOM 3148 C CA . ASP A 1 410 ? -14.837 13.932 22.388 1.00 36.28 410 ASP A CA 1
ATOM 3149 C C . ASP A 1 410 ? -14.370 13.801 23.845 1.00 36.28 410 ASP A C 1
ATOM 3151 O O . ASP A 1 410 ? -15.135 13.953 24.785 1.00 36.28 410 ASP A O 1
ATOM 3155 N N . ASP A 1 411 ? -13.066 13.575 24.029 1.00 29.61 411 ASP A N 1
ATOM 3156 C CA . ASP A 1 411 ? -12.349 14.075 25.209 1.00 29.61 411 ASP A CA 1
ATOM 3157 C C . ASP A 1 411 ? -10.862 14.260 24.862 1.00 29.61 411 ASP A C 1
ATOM 3159 O O . ASP A 1 411 ? -9.945 13.559 25.301 1.00 29.61 411 ASP A O 1
ATOM 3163 N N . PHE A 1 412 ? -10.626 15.229 23.978 1.00 28.83 412 PHE A N 1
ATOM 3164 C CA . PHE A 1 412 ? -9.382 15.988 23.955 1.00 28.83 412 PHE A CA 1
ATOM 3165 C C . PHE A 1 412 ? -9.716 17.401 24.431 1.00 28.83 412 PHE A C 1
ATOM 3167 O O . PHE A 1 412 ? -9.920 18.300 23.621 1.00 28.83 412 PHE A O 1
ATOM 3174 N N . GLU A 1 413 ? -9.761 17.594 25.748 1.00 25.98 413 GLU A N 1
ATOM 3175 C CA . GLU A 1 413 ? -9.710 18.926 26.347 1.00 25.98 413 GLU A CA 1
ATOM 3176 C C . GLU A 1 413 ? -8.340 19.149 27.016 1.00 25.98 413 GLU A C 1
ATOM 3178 O O . GLU A 1 413 ? -7.878 18.313 27.804 1.00 25.98 413 GLU A O 1
ATOM 3183 N N . PRO A 1 414 ? -7.639 20.249 26.684 1.00 27.95 414 PRO A N 1
ATOM 3184 C CA . PRO A 1 414 ? -6.359 20.596 27.274 1.00 27.95 414 PRO A CA 1
ATOM 3185 C C . PRO A 1 414 ? -6.585 21.331 28.602 1.00 27.95 414 PRO A C 1
ATOM 3187 O O . PRO A 1 414 ? -7.101 22.443 28.625 1.00 27.95 414 PRO A O 1
ATOM 3190 N N . GLY A 1 415 ? -6.163 20.727 29.712 1.00 26.27 415 GLY A N 1
ATOM 3191 C CA . GLY A 1 415 ? -6.149 21.393 31.014 1.00 26.27 415 GLY A CA 1
ATOM 3192 C C . GLY A 1 415 ? -5.056 22.462 31.095 1.00 26.27 415 GLY A C 1
ATOM 3193 O O . GLY A 1 415 ? -3.868 22.145 31.015 1.00 26.27 415 GLY A O 1
ATOM 3194 N N . SER A 1 416 ? -5.491 23.710 31.247 1.00 28.08 416 SER A N 1
ATOM 3195 C CA . SER A 1 416 ? -4.730 24.912 31.593 1.00 28.08 416 SER A CA 1
ATOM 3196 C C . SER A 1 416 ? -4.515 25.057 33.110 1.00 28.08 416 SER A C 1
ATOM 3198 O O . SER A 1 416 ? -5.396 24.699 33.886 1.00 28.08 416 SER A O 1
ATOM 3200 N N . ASP A 1 417 ? -3.369 25.658 33.447 1.00 29.44 417 ASP A N 1
ATOM 3201 C CA . ASP A 1 417 ? -3.016 26.482 34.620 1.00 29.44 417 ASP A CA 1
ATOM 3202 C C . ASP A 1 417 ? -3.037 25.866 36.041 1.00 29.44 417 ASP A C 1
ATOM 3204 O O . ASP A 1 417 ? -4.070 25.457 36.559 1.00 29.44 417 ASP A O 1
ATOM 3208 N N . ASP A 1 418 ? -1.885 25.856 36.732 1.00 28.19 418 ASP A N 1
ATOM 3209 C CA . ASP A 1 418 ? -1.494 27.020 37.551 1.00 28.19 418 ASP A CA 1
ATOM 3210 C C . ASP A 1 418 ? -0.090 26.888 38.187 1.00 28.19 418 ASP A C 1
ATOM 3212 O O . ASP A 1 418 ? 0.327 25.836 38.681 1.00 28.19 418 ASP A O 1
ATOM 3216 N N . ASP A 1 419 ? 0.619 28.016 38.170 1.00 29.55 419 ASP A N 1
ATOM 3217 C CA . ASP A 1 419 ? 1.955 28.290 38.701 1.00 29.55 419 ASP A CA 1
ATOM 3218 C C . ASP A 1 419 ? 2.068 28.224 40.240 1.00 29.55 419 ASP A C 1
ATOM 3220 O O . ASP A 1 419 ? 1.148 28.622 40.960 1.00 29.55 419 ASP A O 1
ATOM 3224 N N . ARG A 1 420 ? 3.270 27.872 40.742 1.00 28.59 420 ARG A N 1
ATOM 3225 C CA . ARG A 1 420 ? 4.139 28.740 41.591 1.00 28.59 420 ARG A CA 1
ATOM 3226 C C . ARG A 1 420 ? 5.386 28.011 42.134 1.00 28.59 420 ARG A C 1
ATOM 3228 O O . ARG A 1 420 ? 5.317 27.249 43.091 1.00 28.59 420 ARG A O 1
ATOM 3235 N N . ASP A 1 421 ? 6.512 28.318 41.487 1.00 25.27 421 ASP A N 1
ATOM 3236 C CA . ASP A 1 421 ? 7.791 28.834 42.025 1.00 25.27 421 ASP A CA 1
ATOM 3237 C C . ASP A 1 421 ? 8.470 28.175 43.257 1.00 25.27 421 ASP A C 1
ATOM 3239 O O . ASP A 1 421 ? 7.974 28.267 44.378 1.00 25.27 421 ASP A O 1
ATOM 3243 N N . ALA A 1 422 ? 9.679 27.611 43.067 1.00 24.52 422 ALA A N 1
ATOM 3244 C CA . ALA A 1 422 ? 10.945 28.233 43.513 1.00 24.52 422 ALA A CA 1
ATOM 3245 C C . ALA A 1 422 ? 12.187 27.305 43.384 1.00 24.52 422 ALA A C 1
ATOM 3247 O O . ALA A 1 422 ? 12.252 26.224 43.964 1.00 24.52 422 ALA A O 1
ATOM 3248 N N . THR A 1 423 ? 13.232 27.860 42.748 1.00 26.20 423 THR A N 1
ATOM 3249 C CA . THR A 1 423 ? 14.696 27.588 42.837 1.00 26.20 423 THR A CA 1
ATOM 3250 C C . THR A 1 423 ? 15.413 26.606 41.875 1.00 26.20 423 THR A C 1
ATOM 3252 O O . THR A 1 423 ? 15.375 25.394 42.038 1.00 26.20 423 THR A O 1
ATOM 3255 N N . ARG A 1 424 ? 16.119 27.222 40.893 1.00 24.14 424 ARG A N 1
ATOM 3256 C CA . ARG A 1 424 ? 17.526 27.047 40.408 1.00 24.14 424 ARG A CA 1
ATOM 3257 C C . ARG A 1 424 ? 18.246 25.736 40.792 1.00 24.14 424 ARG A C 1
ATOM 3259 O O . ARG A 1 424 ? 18.286 25.396 41.962 1.00 24.14 424 ARG A O 1
ATOM 3266 N N . ASP A 1 425 ? 18.935 24.998 39.918 1.00 22.50 425 ASP A N 1
ATOM 3267 C CA . ASP A 1 425 ? 19.818 25.415 38.821 1.00 22.50 425 ASP A CA 1
ATOM 3268 C C . ASP A 1 425 ? 20.091 24.258 37.826 1.00 22.50 425 ASP A C 1
ATOM 3270 O O . ASP A 1 425 ? 20.320 23.115 38.214 1.00 22.50 425 ASP A O 1
ATOM 3274 N N . THR A 1 426 ? 20.233 24.653 36.557 1.00 22.14 426 THR A N 1
ATOM 3275 C CA . THR A 1 426 ? 21.123 24.123 35.499 1.00 22.14 426 THR A CA 1
ATOM 3276 C C . THR A 1 426 ? 20.851 22.811 34.739 1.00 22.14 426 THR A C 1
ATOM 3278 O O . THR A 1 426 ? 20.653 21.740 35.299 1.00 22.14 426 THR A O 1
ATOM 3281 N N . CYS A 1 427 ? 21.072 22.976 33.426 1.00 22.50 427 CYS A N 1
ATOM 3282 C CA . CYS A 1 427 ? 21.403 22.069 32.320 1.00 22.50 427 CYS A CA 1
ATOM 3283 C C . CYS A 1 427 ? 20.264 21.469 31.463 1.00 22.50 427 CYS A C 1
ATOM 3285 O O . CYS A 1 427 ? 19.438 20.670 31.890 1.00 22.50 427 CYS A O 1
ATOM 3287 N N . GLU A 1 428 ? 20.283 21.945 30.216 1.00 22.52 428 GLU A N 1
ATOM 3288 C CA . GLU A 1 428 ? 19.421 21.740 29.054 1.00 22.52 428 GLU A CA 1
ATOM 3289 C C . GLU A 1 428 ? 19.442 20.286 28.542 1.00 22.52 428 GLU A C 1
ATOM 3291 O O . GLU A 1 428 ? 20.503 19.666 28.503 1.00 22.52 428 GLU A O 1
ATOM 3296 N N . ASP A 1 429 ? 18.288 19.744 28.124 1.00 23.30 429 ASP A N 1
ATOM 3297 C CA . ASP A 1 429 ? 17.958 19.541 26.696 1.00 23.30 429 ASP A CA 1
ATOM 3298 C C . ASP A 1 429 ? 16.585 18.831 26.547 1.00 23.30 429 ASP A C 1
ATOM 3300 O O . ASP A 1 429 ? 16.448 17.613 26.700 1.00 23.30 429 ASP A O 1
ATOM 3304 N N . GLU A 1 430 ? 15.543 19.618 26.251 1.00 22.20 430 GLU A N 1
ATOM 3305 C CA . GLU A 1 430 ? 14.242 19.173 25.737 1.00 22.20 430 GLU A CA 1
ATOM 3306 C C . GLU A 1 430 ? 13.998 19.834 24.371 1.00 22.20 430 GLU A C 1
ATOM 3308 O O . GLU A 1 430 ? 14.008 21.056 24.257 1.00 22.20 430 GLU A O 1
ATOM 3313 N N . SER A 1 431 ? 13.676 19.042 23.342 1.00 25.05 431 SER A N 1
ATOM 3314 C CA . SER A 1 431 ? 12.555 19.305 22.412 1.00 25.05 431 SER A CA 1
ATOM 3315 C C . SER A 1 431 ? 12.420 18.162 21.383 1.00 25.05 431 SER A C 1
ATOM 3317 O O . SER A 1 431 ? 13.371 17.732 20.742 1.00 25.05 431 SER A O 1
ATOM 3319 N N . LEU A 1 432 ? 11.299 17.427 21.410 1.00 25.30 432 LEU A N 1
ATOM 3320 C CA . LEU A 1 432 ? 10.113 17.571 20.535 1.00 25.30 432 LEU A CA 1
ATOM 3321 C C . LEU A 1 432 ? 10.390 17.183 19.066 1.00 25.30 432 LEU A C 1
ATOM 3323 O O . LEU A 1 432 ? 11.016 17.907 18.310 1.00 25.30 432 LEU A O 1
ATOM 3327 N N . ARG A 1 433 ? 10.069 15.948 18.651 1.00 26.47 433 ARG A N 1
ATOM 3328 C CA . ARG A 1 433 ? 8.754 15.485 18.133 1.00 26.47 433 ARG A CA 1
ATOM 3329 C C . ARG A 1 433 ? 8.338 16.168 16.815 1.00 26.47 433 ARG A C 1
ATOM 3331 O O . ARG A 1 433 ? 7.510 17.067 16.813 1.00 26.47 433 ARG A O 1
ATOM 3338 N N . GLU A 1 434 ? 8.817 15.624 15.693 1.00 24.00 434 GLU A N 1
ATOM 3339 C CA . GLU A 1 434 ? 8.275 15.869 14.348 1.00 24.00 434 GLU A CA 1
ATOM 3340 C C . GLU A 1 434 ? 7.410 14.693 13.855 1.00 24.00 434 GLU A C 1
ATOM 3342 O O . GLU A 1 434 ? 7.764 13.514 13.968 1.00 24.00 434 GLU A O 1
ATOM 3347 N N . SER A 1 435 ? 6.247 15.042 13.305 1.00 24.33 435 SER A N 1
ATOM 3348 C CA . SER A 1 435 ? 5.235 14.173 12.701 1.00 24.33 435 SER A CA 1
ATOM 3349 C C . SER A 1 435 ? 5.615 13.756 11.273 1.00 24.33 435 SER A C 1
ATOM 3351 O O . SER A 1 435 ? 5.820 14.600 10.402 1.00 24.33 435 SER A O 1
ATOM 3353 N N . VAL A 1 436 ? 5.661 12.443 11.030 1.00 28.05 436 VAL A N 1
ATOM 3354 C CA . VAL A 1 436 ? 6.071 11.802 9.772 1.00 28.05 436 VAL A CA 1
ATOM 3355 C C . VAL A 1 436 ? 4.844 11.490 8.913 1.00 28.05 436 VAL A C 1
ATOM 3357 O O . VAL A 1 436 ? 4.124 10.537 9.190 1.00 28.05 436 VAL A O 1
ATOM 3360 N N . SER A 1 437 ? 4.620 12.264 7.851 1.00 26.03 437 SER A N 1
ATOM 3361 C CA . SER A 1 437 ? 3.679 11.914 6.778 1.00 26.03 437 SER A CA 1
ATOM 3362 C C . SER A 1 437 ? 4.053 12.635 5.482 1.00 26.03 437 SER A C 1
ATOM 3364 O O . SER A 1 437 ? 3.681 13.782 5.276 1.00 26.03 437 SER A O 1
ATOM 3366 N N . THR A 1 438 ? 4.856 11.932 4.675 1.00 24.27 438 THR A N 1
ATOM 3367 C CA . THR A 1 438 ? 5.026 11.915 3.203 1.00 24.27 438 THR A CA 1
ATOM 3368 C C . THR A 1 438 ? 6.498 11.627 2.920 1.00 24.27 438 THR A C 1
ATOM 3370 O O . THR A 1 438 ? 7.302 12.523 2.655 1.00 24.27 438 THR A O 1
ATOM 3373 N N . ALA A 1 439 ? 6.878 10.355 3.039 1.00 24.27 439 ALA A N 1
ATOM 3374 C CA . ALA A 1 439 ? 8.205 9.888 2.674 1.00 24.27 439 ALA A CA 1
ATOM 3375 C C . ALA A 1 439 ? 8.342 9.900 1.143 1.00 24.27 439 ALA A C 1
ATOM 3377 O O . ALA A 1 439 ? 8.138 8.894 0.470 1.00 24.27 439 ALA A O 1
ATOM 3378 N N . ARG A 1 440 ? 8.725 11.052 0.579 1.00 26.66 440 ARG A N 1
ATOM 3379 C CA . ARG A 1 440 ? 9.599 11.029 -0.600 1.00 26.66 440 ARG A CA 1
ATOM 3380 C C . ARG A 1 440 ? 10.831 10.217 -0.203 1.00 26.66 440 ARG A C 1
ATOM 3382 O O . ARG A 1 440 ? 11.360 10.451 0.884 1.00 26.66 440 ARG A O 1
ATOM 3389 N N . ARG A 1 441 ? 11.268 9.289 -1.062 1.00 30.14 441 ARG A N 1
ATOM 3390 C CA . ARG A 1 441 ? 12.589 8.644 -0.991 1.00 30.14 441 ARG A CA 1
ATOM 3391 C C . ARG A 1 441 ? 13.631 9.712 -0.639 1.00 30.14 441 ARG A C 1
ATOM 3393 O O . ARG A 1 441 ? 13.990 10.525 -1.483 1.00 30.14 441 ARG A O 1
ATOM 3400 N N . ARG A 1 442 ? 14.052 9.757 0.625 1.00 26.64 442 ARG A N 1
ATOM 3401 C CA . ARG A 1 442 ? 15.227 10.503 1.066 1.00 26.64 442 ARG A CA 1
ATOM 3402 C C . ARG A 1 442 ? 16.327 9.465 1.178 1.00 26.64 442 ARG A C 1
ATOM 3404 O O . ARG A 1 442 ? 16.335 8.689 2.130 1.00 26.64 442 ARG A O 1
ATOM 3411 N N . SER A 1 443 ? 17.224 9.444 0.197 1.00 25.78 443 SER A N 1
ATOM 3412 C CA . SER A 1 443 ? 18.592 9.025 0.465 1.00 25.78 443 SER A CA 1
ATOM 3413 C C . SER A 1 443 ? 19.096 9.889 1.620 1.00 25.78 443 SER A C 1
ATOM 3415 O O . SER A 1 443 ? 18.923 11.112 1.649 1.00 25.78 443 SER A O 1
ATOM 3417 N N . ARG A 1 444 ? 19.629 9.234 2.642 1.00 25.98 444 ARG A N 1
ATOM 3418 C CA . ARG A 1 444 ? 20.287 9.897 3.757 1.00 25.98 444 ARG A CA 1
ATOM 3419 C C . ARG A 1 444 ? 21.659 10.333 3.239 1.00 25.98 444 ARG A C 1
ATOM 3421 O O . ARG A 1 444 ? 22.604 9.572 3.373 1.00 25.98 444 ARG A O 1
ATOM 3428 N N . ARG A 1 445 ? 21.765 11.515 2.618 1.00 29.62 445 ARG A N 1
ATOM 3429 C CA . ARG A 1 445 ? 23.076 12.150 2.406 1.00 29.62 445 ARG A CA 1
ATOM 3430 C C . ARG A 1 445 ? 23.617 12.517 3.788 1.00 29.62 445 ARG A C 1
ATOM 3432 O O . ARG A 1 445 ? 23.145 13.461 4.414 1.00 29.62 445 ARG A O 1
ATOM 3439 N N . ILE A 1 446 ? 24.519 11.689 4.298 1.00 29.12 446 ILE A N 1
ATOM 3440 C CA . ILE A 1 446 ? 25.555 12.136 5.222 1.00 29.12 446 ILE A CA 1
ATOM 3441 C C . ILE A 1 446 ? 26.629 12.703 4.298 1.00 29.12 446 ILE A C 1
ATOM 3443 O O . ILE A 1 446 ? 27.134 11.981 3.444 1.00 29.12 446 ILE A O 1
ATOM 3447 N N . GLU A 1 447 ? 26.910 13.997 4.410 1.00 36.31 447 GLU A N 1
ATOM 3448 C CA . GLU A 1 447 ? 28.083 14.597 3.782 1.00 36.31 447 GLU A CA 1
ATOM 3449 C C . GLU A 1 447 ? 29.332 13.932 4.359 1.00 36.31 447 GLU A C 1
ATOM 3451 O O . GLU A 1 447 ? 29.701 14.161 5.507 1.00 36.31 447 GLU A O 1
ATOM 3456 N N . LEU A 1 448 ? 29.968 13.089 3.556 1.00 31.62 448 LEU A N 1
ATOM 3457 C CA . LEU A 1 448 ? 31.370 12.730 3.700 1.00 31.62 448 LEU A CA 1
ATOM 3458 C C . LEU A 1 448 ? 31.984 12.845 2.307 1.00 31.62 448 LEU A C 1
ATOM 3460 O O . LEU A 1 448 ? 32.213 11.857 1.618 1.00 31.62 448 LEU A O 1
ATOM 3464 N N . GLN A 1 449 ? 32.211 14.087 1.876 1.00 35.56 449 GLN A N 1
ATOM 3465 C CA . GLN A 1 449 ? 33.167 14.339 0.806 1.00 35.56 449 GLN A CA 1
ATOM 3466 C C . GLN A 1 449 ? 34.563 13.997 1.340 1.00 35.56 449 GLN A C 1
ATOM 3468 O O . GLN A 1 449 ? 35.056 14.612 2.281 1.00 35.56 449 GLN A O 1
ATOM 3473 N N . THR A 1 450 ? 35.130 12.938 0.764 1.00 31.00 450 THR A N 1
ATOM 3474 C CA . THR A 1 450 ? 36.559 12.692 0.517 1.00 31.00 450 THR A CA 1
ATOM 3475 C C . THR A 1 450 ? 37.553 13.563 1.297 1.00 31.00 450 THR A C 1
ATOM 3477 O O . THR A 1 450 ? 37.744 14.746 1.009 1.00 31.00 450 THR A O 1
ATOM 3480 N N . ALA A 1 451 ? 38.274 12.917 2.214 1.00 33.53 451 ALA A N 1
ATOM 3481 C CA . ALA A 1 451 ? 39.286 13.498 3.094 1.00 33.53 451 ALA A CA 1
ATOM 3482 C C . ALA A 1 451 ? 40.503 14.153 2.395 1.00 33.53 451 ALA A C 1
ATOM 3484 O O . ALA A 1 451 ? 41.284 14.802 3.080 1.00 33.53 451 ALA A O 1
ATOM 3485 N N . ASP A 1 452 ? 40.646 14.075 1.067 1.00 34.62 452 ASP A N 1
ATOM 3486 C CA . ASP A 1 452 ? 41.838 14.582 0.359 1.00 34.62 452 ASP A CA 1
ATOM 3487 C C . ASP A 1 452 ? 41.639 15.894 -0.429 1.00 34.62 452 ASP A C 1
ATOM 3489 O O . ASP A 1 452 ? 42.588 16.414 -1.009 1.00 34.62 452 ASP A O 1
ATOM 3493 N N . GLN A 1 453 ? 40.449 16.507 -0.392 1.00 32.00 453 GLN A N 1
ATOM 3494 C CA . GLN A 1 453 ? 40.251 17.907 -0.833 1.00 32.00 453 GLN A CA 1
ATOM 3495 C C . GLN A 1 453 ? 39.932 18.870 0.324 1.00 32.00 453 GLN A C 1
ATOM 3497 O O . GLN A 1 453 ? 39.903 20.088 0.142 1.00 32.00 453 GLN A O 1
ATOM 3502 N N . ALA A 1 454 ? 39.771 18.340 1.540 1.00 31.00 454 ALA A N 1
ATOM 3503 C CA . ALA A 1 454 ? 39.386 19.088 2.735 1.00 31.00 454 ALA A CA 1
ATOM 3504 C C . ALA A 1 454 ? 40.470 20.046 3.276 1.00 31.00 454 ALA A C 1
ATOM 3506 O O . ALA A 1 454 ? 40.206 20.808 4.203 1.00 31.00 454 ALA A O 1
ATOM 3507 N N . VAL A 1 455 ? 41.681 20.054 2.707 1.00 31.33 455 VAL A N 1
ATOM 3508 C CA . VAL A 1 455 ? 42.799 20.868 3.220 1.00 31.33 455 VAL A CA 1
ATOM 3509 C C . VAL A 1 455 ? 42.870 22.268 2.579 1.00 31.33 455 VAL A C 1
ATOM 3511 O O . VAL A 1 455 ? 43.592 23.122 3.083 1.00 31.33 455 VAL A O 1
ATOM 3514 N N . ALA A 1 456 ? 42.085 22.573 1.533 1.00 28.94 456 ALA A N 1
ATOM 3515 C CA . ALA A 1 456 ? 42.205 23.854 0.812 1.00 28.94 456 ALA A CA 1
ATOM 3516 C C . ALA A 1 456 ? 41.013 24.832 0.911 1.00 28.94 456 ALA A C 1
ATOM 3518 O O . ALA A 1 456 ? 41.136 25.948 0.418 1.00 28.94 456 ALA A O 1
ATOM 3519 N N . PHE A 1 457 ? 39.888 24.489 1.553 1.00 34.66 457 PHE A N 1
ATOM 3520 C CA . PHE A 1 457 ? 38.695 25.367 1.581 1.00 34.66 457 PHE A CA 1
ATOM 3521 C C . PHE A 1 457 ? 38.126 25.661 2.978 1.00 34.66 457 PHE A C 1
ATOM 3523 O O . PHE A 1 457 ? 37.012 26.157 3.116 1.00 34.66 457 PHE A O 1
ATOM 3530 N N . ALA A 1 458 ? 38.907 25.423 4.034 1.00 30.23 458 ALA A N 1
ATOM 3531 C CA . ALA A 1 458 ? 38.545 25.774 5.410 1.00 30.23 458 ALA A CA 1
ATOM 3532 C C . ALA A 1 458 ? 38.749 27.271 5.747 1.00 30.23 458 ALA A C 1
ATOM 3534 O O . ALA A 1 458 ? 38.884 27.627 6.916 1.00 30.23 458 ALA A O 1
ATOM 3535 N N . ILE A 1 459 ? 38.791 28.167 4.753 1.00 34.50 459 ILE A N 1
ATOM 3536 C CA . ILE A 1 459 ? 39.010 29.600 4.979 1.00 34.50 459 ILE A CA 1
ATOM 3537 C C . ILE A 1 459 ? 37.888 30.407 4.294 1.00 34.50 459 ILE A C 1
ATOM 3539 O O . ILE A 1 459 ? 37.911 30.600 3.085 1.00 34.50 459 ILE A O 1
ATOM 3543 N N . LEU A 1 460 ? 36.946 30.899 5.124 1.00 32.66 460 LEU A N 1
ATOM 3544 C CA . LEU A 1 460 ? 35.992 32.014 4.903 1.00 32.66 460 LEU A CA 1
ATOM 3545 C C . LEU A 1 460 ? 34.625 31.770 4.209 1.00 32.66 460 LEU A C 1
ATOM 3547 O O . LEU A 1 460 ? 34.225 32.556 3.354 1.00 32.66 460 LEU A O 1
ATOM 3551 N N . GLY A 1 461 ? 33.812 30.806 4.658 1.00 35.94 461 GLY A N 1
ATOM 3552 C CA . GLY A 1 461 ? 32.370 30.810 4.344 1.00 35.94 461 GLY A CA 1
ATOM 3553 C C . GLY A 1 461 ? 31.512 30.146 5.422 1.00 35.94 461 GLY A C 1
ATOM 3554 O O . GLY A 1 461 ? 31.727 28.981 5.740 1.00 35.94 461 GLY A O 1
ATOM 3555 N N . GLU A 1 462 ? 30.546 30.866 6.000 1.00 44.81 462 GLU A N 1
ATOM 3556 C CA . GLU A 1 462 ? 29.510 30.262 6.852 1.00 44.81 462 GLU A CA 1
ATOM 3557 C C . GLU A 1 462 ? 28.719 29.220 6.042 1.00 44.81 462 GLU A C 1
ATOM 3559 O O . GLU A 1 462 ? 28.206 29.522 4.963 1.00 44.81 462 GLU A O 1
ATOM 3564 N N . VAL A 1 463 ? 28.592 27.992 6.553 1.00 55.78 463 VAL A N 1
ATOM 35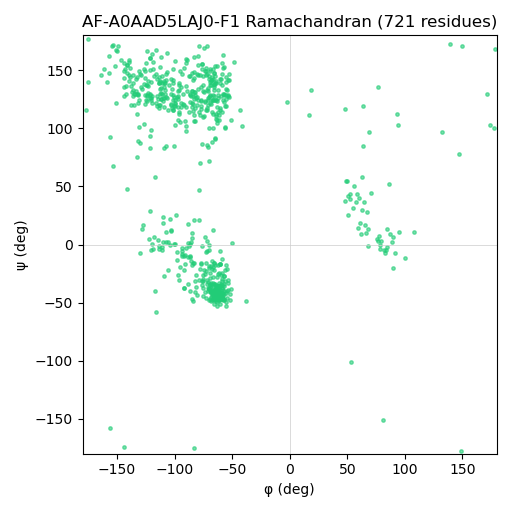65 C CA . VAL A 1 463 ? 27.737 26.965 5.940 1.00 55.78 463 VAL A CA 1
ATOM 3566 C C . VAL A 1 463 ? 26.276 27.371 6.151 1.00 55.78 463 VAL A C 1
ATOM 3568 O O . VAL A 1 463 ? 25.715 27.192 7.233 1.00 55.78 463 VAL A O 1
ATOM 3571 N N . ILE A 1 464 ? 25.650 27.950 5.124 1.00 64.81 464 ILE A N 1
ATOM 3572 C CA . ILE A 1 464 ? 24.245 28.374 5.174 1.00 64.81 464 ILE A CA 1
ATOM 3573 C C . ILE A 1 464 ? 23.349 27.134 5.098 1.00 64.81 464 ILE A C 1
ATOM 3575 O O . ILE A 1 464 ? 23.251 26.470 4.066 1.00 64.81 464 ILE A O 1
ATOM 3579 N N . ARG A 1 465 ? 22.671 26.823 6.205 1.00 68.62 465 ARG A N 1
ATOM 3580 C CA . ARG A 1 465 ? 21.747 25.688 6.308 1.00 68.62 465 ARG A CA 1
ATOM 3581 C C . ARG A 1 465 ? 20.384 26.017 5.687 1.00 68.62 465 ARG A C 1
ATOM 3583 O O . ARG A 1 465 ? 19.792 27.051 5.985 1.00 68.62 465 ARG A O 1
ATOM 3590 N N . GLU A 1 466 ? 19.852 25.104 4.870 1.00 80.12 466 GLU A N 1
ATOM 3591 C CA . GLU A 1 466 ? 18.497 25.215 4.310 1.00 80.12 466 GLU A CA 1
ATOM 3592 C C . GLU A 1 466 ? 17.428 25.089 5.417 1.00 80.12 466 GLU A C 1
ATOM 3594 O O . GLU A 1 466 ? 17.400 24.066 6.114 1.00 80.12 466 GLU A O 1
ATOM 3599 N N . PRO A 1 467 ? 16.520 26.071 5.579 1.00 81.81 467 PRO A N 1
ATOM 3600 C CA . PRO A 1 467 ? 15.453 25.986 6.572 1.00 81.81 467 PRO A CA 1
ATOM 3601 C C . PRO A 1 467 ? 14.448 24.875 6.248 1.00 81.81 467 PRO A C 1
ATOM 3603 O O . PRO A 1 467 ? 14.058 24.685 5.093 1.00 81.81 467 PRO A O 1
ATOM 3606 N N . LEU A 1 468 ? 13.949 24.175 7.269 1.00 75.56 468 LEU A N 1
ATOM 3607 C CA . LEU A 1 468 ? 12.962 23.104 7.088 1.00 75.56 468 LEU A CA 1
ATOM 3608 C C . LEU A 1 468 ? 11.533 23.636 6.944 1.00 75.56 468 LEU A C 1
ATOM 3610 O O . LEU A 1 468 ? 10.677 22.973 6.357 1.00 75.56 468 LEU A O 1
ATOM 3614 N N . ASN A 1 469 ? 11.256 24.810 7.509 1.00 79.00 469 ASN A N 1
ATOM 3615 C CA . ASN A 1 469 ? 9.935 25.423 7.528 1.00 79.00 469 ASN A CA 1
ATOM 3616 C C . ASN A 1 469 ? 10.021 26.953 7.649 1.00 79.00 469 ASN A C 1
ATOM 3618 O O . ASN A 1 469 ? 11.081 27.521 7.903 1.00 79.00 469 ASN A O 1
ATOM 3622 N N . LEU A 1 470 ? 8.878 27.624 7.478 1.00 82.81 470 LEU A N 1
ATOM 3623 C CA . LEU A 1 470 ? 8.786 29.087 7.512 1.00 82.81 470 LEU A CA 1
ATOM 3624 C C . LEU A 1 470 ? 9.246 29.691 8.853 1.00 82.81 470 LEU A C 1
ATOM 3626 O O . LEU A 1 470 ? 9.827 30.771 8.862 1.00 82.81 470 LEU A O 1
ATOM 3630 N N . ALA A 1 471 ? 9.010 29.012 9.980 1.00 82.94 471 ALA A N 1
ATOM 3631 C CA . ALA A 1 471 ? 9.420 29.511 11.293 1.00 82.94 471 ALA A CA 1
ATOM 3632 C C . ALA A 1 471 ? 10.946 29.474 11.470 1.00 82.94 471 ALA A C 1
ATOM 3634 O O . ALA A 1 471 ? 11.524 30.401 12.028 1.00 82.94 471 ALA A O 1
ATOM 3635 N N . GLU A 1 472 ? 11.606 28.431 10.966 1.00 82.88 472 GLU A N 1
ATOM 3636 C CA . GLU A 1 472 ? 13.067 28.344 10.937 1.00 82.88 472 GLU A CA 1
ATOM 3637 C C . GLU A 1 472 ? 13.670 29.364 9.964 1.00 82.88 472 GLU A C 1
ATOM 3639 O O . GLU A 1 472 ? 14.623 30.048 10.326 1.00 82.88 472 GLU A O 1
ATOM 3644 N N . ALA A 1 473 ? 13.062 29.557 8.786 1.00 85.00 473 ALA A N 1
ATOM 3645 C CA . ALA A 1 473 ? 13.509 30.561 7.819 1.00 85.00 473 ALA A CA 1
ATOM 3646 C C . ALA A 1 473 ? 13.463 31.981 8.407 1.00 85.00 473 ALA A C 1
ATOM 3648 O O . ALA A 1 473 ? 14.414 32.740 8.243 1.00 85.00 473 ALA A O 1
ATOM 3649 N N . ARG A 1 474 ? 12.408 32.318 9.161 1.00 85.50 474 ARG A N 1
ATOM 3650 C CA . ARG A 1 474 ? 12.269 33.616 9.851 1.00 85.50 474 ARG A CA 1
ATOM 3651 C C . ARG A 1 474 ? 13.324 33.872 10.920 1.00 85.50 474 ARG A C 1
ATOM 3653 O O . ARG A 1 474 ? 13.626 35.023 11.203 1.00 85.50 474 ARG A O 1
ATOM 3660 N N . ARG A 1 475 ? 13.855 32.810 11.528 1.00 84.56 475 ARG A N 1
ATOM 3661 C CA . ARG A 1 475 ? 14.936 32.897 12.520 1.00 84.56 475 ARG A CA 1
ATOM 3662 C C . ARG A 1 475 ? 16.325 32.895 11.883 1.00 84.56 475 ARG A C 1
ATOM 3664 O O . ARG A 1 475 ? 17.298 33.136 12.587 1.00 84.56 475 ARG A O 1
ATOM 3671 N N . SER A 1 476 ? 16.427 32.599 10.586 1.00 83.38 476 SER A N 1
ATOM 3672 C CA . SER A 1 476 ? 17.711 32.564 9.890 1.00 83.38 476 SER A CA 1
ATOM 3673 C C . SER A 1 476 ? 18.237 33.981 9.615 1.00 83.38 476 SER A C 1
ATOM 3675 O O . SER A 1 476 ? 17.443 34.867 9.282 1.00 83.38 476 SER A O 1
ATOM 3677 N N . PRO A 1 477 ? 19.563 34.205 9.673 1.00 83.81 477 PRO A N 1
ATOM 3678 C CA . PRO A 1 477 ? 20.167 35.479 9.272 1.00 83.81 477 PRO A CA 1
ATOM 3679 C C . PRO A 1 477 ? 19.842 35.866 7.821 1.00 83.81 477 PRO A C 1
ATOM 3681 O O . PRO A 1 477 ? 19.775 37.042 7.481 1.00 83.81 477 PRO A O 1
ATOM 3684 N N . GLN A 1 478 ? 19.586 34.870 6.969 1.00 87.00 478 GLN A N 1
ATOM 3685 C CA . GLN A 1 478 ? 19.241 35.026 5.558 1.00 87.00 478 GLN A CA 1
ATOM 3686 C C . GLN A 1 478 ? 17.725 35.185 5.327 1.00 87.00 478 GLN A C 1
ATOM 3688 O O . GLN A 1 478 ? 17.255 35.005 4.204 1.00 87.00 478 GLN A O 1
ATOM 3693 N N . TRP A 1 479 ? 16.932 35.518 6.356 1.00 88.38 479 TRP A N 1
ATOM 3694 C CA . TRP A 1 479 ? 15.473 35.657 6.240 1.00 88.38 479 TRP A CA 1
ATOM 3695 C C . TRP A 1 479 ? 15.048 36.575 5.090 1.00 88.38 479 TRP A C 1
ATOM 3697 O O . TRP A 1 479 ? 14.142 36.217 4.350 1.00 88.38 479 TRP A O 1
ATOM 3707 N N . VAL A 1 480 ? 15.722 37.713 4.893 1.00 90.00 480 VAL A N 1
ATOM 3708 C CA . VAL A 1 480 ? 15.393 38.676 3.824 1.00 90.00 480 VAL A CA 1
ATOM 3709 C C . VAL A 1 480 ? 15.436 38.020 2.437 1.00 90.00 480 VAL A C 1
ATOM 3711 O O . VAL A 1 480 ? 14.564 38.251 1.601 1.00 90.00 480 VAL A O 1
ATOM 3714 N N . GLU A 1 481 ? 16.417 37.149 2.211 1.00 89.88 481 GLU A N 1
ATOM 3715 C CA . GLU A 1 481 ? 16.585 36.408 0.960 1.00 89.88 481 GLU A CA 1
ATOM 3716 C C . GLU A 1 481 ? 15.504 35.332 0.785 1.00 89.88 481 GLU A C 1
ATOM 3718 O O . GLU A 1 481 ? 14.943 35.164 -0.302 1.00 89.88 481 GLU A O 1
ATOM 3723 N N . TRP A 1 482 ? 15.157 34.636 1.871 1.00 90.62 482 TRP A N 1
ATOM 3724 C CA . TRP A 1 482 ? 14.076 33.653 1.871 1.00 90.62 482 TRP A CA 1
ATOM 3725 C C . TRP A 1 482 ? 12.695 34.289 1.694 1.00 90.62 482 TRP A C 1
ATOM 3727 O O . TRP A 1 482 ? 11.880 33.747 0.952 1.00 90.62 482 TRP A O 1
ATOM 3737 N N . ASP A 1 483 ? 12.437 35.435 2.317 1.00 90.62 483 ASP A N 1
ATOM 3738 C CA . ASP A 1 483 ? 11.186 36.188 2.204 1.00 90.62 483 ASP A CA 1
ATOM 3739 C C . ASP A 1 483 ? 10.986 36.736 0.788 1.00 90.62 483 ASP A C 1
ATOM 3741 O O . ASP A 1 483 ? 9.904 36.606 0.207 1.00 90.62 483 ASP A O 1
ATOM 3745 N N . ARG A 1 484 ? 12.064 37.230 0.165 1.00 90.50 484 ARG A N 1
ATOM 3746 C CA . ARG A 1 484 ? 12.061 37.589 -1.257 1.00 90.50 484 ARG A CA 1
ATOM 3747 C C . ARG A 1 484 ? 11.712 36.388 -2.135 1.00 90.50 484 ARG A C 1
ATOM 3749 O O . ARG A 1 484 ? 10.833 36.496 -2.986 1.00 90.50 484 ARG A O 1
ATOM 3756 N N . ALA A 1 485 ? 12.329 35.229 -1.894 1.00 90.75 485 ALA A N 1
ATOM 3757 C CA . ALA A 1 485 ? 12.035 34.012 -2.650 1.00 90.75 485 ALA A CA 1
ATOM 3758 C C . ALA A 1 485 ? 10.585 33.521 -2.457 1.00 90.75 485 ALA A C 1
ATOM 3760 O O . ALA A 1 485 ? 9.975 33.028 -3.406 1.00 90.75 485 ALA A O 1
ATOM 3761 N N . ILE A 1 486 ? 10.016 33.661 -1.252 1.00 91.44 486 ILE A N 1
ATOM 3762 C CA . ILE A 1 486 ? 8.599 33.363 -0.980 1.00 91.44 486 ILE A CA 1
ATOM 3763 C C . ILE A 1 486 ? 7.699 34.320 -1.758 1.00 91.44 486 ILE A C 1
ATOM 3765 O O . ILE A 1 486 ? 6.738 33.878 -2.382 1.00 91.44 486 ILE A O 1
ATOM 3769 N N . THR A 1 487 ? 8.013 35.614 -1.730 1.00 90.50 487 THR A N 1
ATOM 3770 C CA . THR A 1 487 ? 7.245 36.650 -2.426 1.00 90.50 487 THR A CA 1
ATOM 3771 C C . THR A 1 487 ? 7.233 36.408 -3.930 1.00 90.50 487 THR A C 1
ATOM 3773 O O . THR A 1 487 ? 6.162 36.414 -4.533 1.00 90.50 487 THR A O 1
ATOM 3776 N N . GLU A 1 488 ? 8.391 36.105 -4.524 1.00 90.31 488 GLU A N 1
ATOM 3777 C CA . GLU A 1 488 ? 8.504 35.727 -5.939 1.00 90.31 488 GLU A CA 1
ATOM 3778 C C . GLU A 1 488 ? 7.649 34.497 -6.278 1.00 90.31 488 GLU A C 1
ATOM 3780 O O . GLU A 1 488 ? 6.915 34.511 -7.265 1.00 90.31 488 GLU A O 1
ATOM 3785 N N . GLU A 1 489 ? 7.716 33.441 -5.462 1.00 91.44 489 GLU A N 1
ATOM 3786 C CA . GLU A 1 489 ? 6.949 32.207 -5.671 1.00 91.44 489 GLU A CA 1
ATOM 3787 C C . GLU A 1 489 ? 5.437 32.457 -5.573 1.00 91.44 489 GLU A C 1
ATOM 3789 O O . GLU A 1 489 ? 4.675 32.041 -6.446 1.00 91.44 489 GLU A O 1
ATOM 3794 N N . VAL A 1 490 ? 4.980 33.156 -4.530 1.00 90.50 490 VAL A N 1
ATOM 3795 C CA . VAL A 1 490 ? 3.555 33.455 -4.331 1.00 90.50 490 VAL A CA 1
ATOM 3796 C C . VAL A 1 490 ? 3.032 34.348 -5.455 1.00 90.50 490 VAL A C 1
ATOM 3798 O O . VAL A 1 490 ? 1.969 34.056 -6.008 1.00 90.50 490 VAL A O 1
ATOM 3801 N N . GLN A 1 491 ? 3.781 35.385 -5.842 1.00 89.31 491 GLN A N 1
ATOM 3802 C CA . GLN A 1 491 ? 3.404 36.264 -6.947 1.00 89.31 491 GLN A CA 1
ATOM 3803 C C . GLN A 1 491 ? 3.320 35.488 -8.265 1.00 89.31 491 GLN A C 1
ATOM 3805 O O . GLN A 1 491 ? 2.307 35.574 -8.954 1.00 89.31 491 GLN A O 1
ATOM 3810 N N . ALA A 1 492 ? 4.302 34.631 -8.565 1.00 87.44 492 ALA A N 1
ATOM 3811 C CA . ALA A 1 492 ? 4.269 33.786 -9.756 1.00 87.44 492 ALA A CA 1
ATOM 3812 C C . ALA A 1 492 ? 3.041 32.856 -9.782 1.00 87.44 492 ALA A C 1
ATOM 3814 O O . ALA A 1 492 ? 2.478 32.592 -10.847 1.00 87.44 492 ALA A O 1
ATOM 3815 N N . LEU A 1 493 ? 2.585 32.355 -8.630 1.00 90.88 493 LEU A N 1
ATOM 3816 C CA . LEU A 1 493 ? 1.366 31.546 -8.545 1.00 90.88 493 LEU A CA 1
ATOM 3817 C C . LEU A 1 493 ? 0.096 32.377 -8.795 1.00 90.88 493 LEU A C 1
ATOM 3819 O O . LEU A 1 493 ? -0.822 31.878 -9.457 1.00 90.88 493 LEU A O 1
ATOM 3823 N N . PHE A 1 494 ? 0.045 33.626 -8.324 1.00 89.06 494 PHE A N 1
ATOM 3824 C CA . PHE A 1 494 ? -1.041 34.561 -8.637 1.00 89.06 494 PHE A CA 1
ATOM 3825 C C . PHE A 1 494 ? -1.067 34.941 -10.118 1.00 89.06 494 PHE A C 1
ATOM 3827 O O . PHE A 1 494 ? -2.126 34.843 -10.738 1.00 89.06 494 PHE A O 1
ATOM 3834 N N . ASP A 1 495 ? 0.084 35.272 -10.702 1.00 86.88 495 ASP A N 1
ATOM 3835 C CA . ASP A 1 495 ? 0.217 35.624 -12.120 1.00 86.88 495 ASP A CA 1
ATOM 3836 C C . ASP A 1 495 ? -0.192 34.452 -13.029 1.00 86.88 495 ASP A C 1
ATOM 3838 O O . ASP A 1 495 ? -0.793 34.638 -14.086 1.00 86.88 495 ASP A O 1
ATOM 3842 N N . ASN A 1 496 ? 0.049 33.213 -12.583 1.00 85.25 496 ASN A N 1
ATOM 3843 C CA . ASN A 1 496 ? -0.418 32.002 -13.260 1.00 85.25 496 ASN A CA 1
ATOM 3844 C C . ASN A 1 496 ? -1.918 31.704 -13.053 1.00 85.25 496 ASN A C 1
ATOM 3846 O O . ASN A 1 496 ? -2.413 30.706 -13.588 1.00 85.25 496 ASN A O 1
ATOM 3850 N N . GLY A 1 497 ? -2.655 32.515 -12.287 1.00 88.69 497 GLY A N 1
ATOM 3851 C CA . GLY A 1 497 ? -4.080 32.319 -12.006 1.00 88.69 497 GLY A CA 1
ATOM 3852 C C . GLY A 1 497 ? -4.383 31.078 -11.160 1.00 88.69 497 GLY A C 1
ATOM 3853 O O . GLY A 1 497 ? -5.449 30.478 -11.303 1.00 88.69 497 GLY A O 1
ATOM 3854 N N . THR A 1 498 ? -3.437 30.656 -10.313 1.00 90.06 498 THR A N 1
ATOM 3855 C CA . THR A 1 498 ? -3.549 29.445 -9.473 1.00 90.06 498 THR A CA 1
ATOM 3856 C C . THR A 1 498 ? -4.604 29.603 -8.381 1.00 90.06 498 THR A C 1
ATOM 3858 O O . THR A 1 498 ? -5.269 28.631 -8.015 1.00 90.06 498 THR A O 1
ATOM 3861 N N . PHE A 1 499 ? -4.761 30.826 -7.870 1.00 90.56 499 PHE A N 1
ATOM 3862 C CA . PHE A 1 499 ? -5.585 31.141 -6.708 1.00 90.56 499 PHE A CA 1
ATOM 3863 C C . PHE A 1 499 ? -6.749 32.063 -7.059 1.00 90.56 499 PHE A C 1
ATOM 3865 O O . PHE A 1 499 ? -6.637 32.953 -7.899 1.00 90.56 499 PHE A O 1
ATOM 3872 N N . GLU A 1 500 ? -7.861 31.878 -6.354 1.00 89.69 500 GLU A N 1
ATOM 3873 C CA . GLU A 1 500 ? -9.009 32.778 -6.365 1.00 89.69 500 GLU A CA 1
ATOM 3874 C C . GLU A 1 500 ? -9.439 33.061 -4.921 1.00 89.69 500 GLU A C 1
ATOM 3876 O O . GLU A 1 500 ? -9.646 32.132 -4.139 1.00 89.69 500 GLU A O 1
ATOM 3881 N N . TRP A 1 501 ? -9.594 34.333 -4.550 1.00 89.06 501 TRP A N 1
ATOM 3882 C CA . TRP A 1 501 ? -10.094 34.698 -3.224 1.00 89.06 501 TRP A CA 1
ATOM 3883 C C . TRP A 1 501 ? -11.572 34.329 -3.083 1.00 89.06 501 TRP A C 1
ATOM 3885 O O . TRP A 1 501 ? -12.418 34.799 -3.847 1.00 89.06 501 TRP A O 1
ATOM 3895 N N . ARG A 1 502 ? -11.901 33.499 -2.089 1.00 87.94 502 ARG A N 1
ATOM 3896 C CA . ARG A 1 502 ? -13.278 33.077 -1.804 1.00 87.94 502 ARG A CA 1
ATOM 3897 C C . ARG A 1 502 ? -13.530 32.995 -0.303 1.00 87.94 502 ARG A C 1
ATOM 3899 O O . ARG A 1 502 ? -12.650 32.626 0.471 1.00 87.94 502 ARG A O 1
ATOM 3906 N N . THR A 1 503 ? -14.762 33.295 0.090 1.00 86.38 503 THR A N 1
ATOM 3907 C CA . THR A 1 503 ? -15.271 32.918 1.411 1.00 86.38 503 THR A CA 1
ATOM 3908 C C . THR A 1 503 ? -15.611 31.425 1.364 1.00 86.38 503 THR A C 1
ATOM 3910 O O . THR A 1 503 ? -16.346 31.020 0.456 1.00 86.38 503 THR A O 1
ATOM 3913 N N . PRO A 1 504 ? -15.053 30.591 2.258 1.00 84.12 504 PRO A N 1
ATOM 3914 C CA . PRO A 1 504 ? -15.349 29.165 2.255 1.00 84.12 504 PRO A CA 1
ATOM 3915 C C . PRO A 1 504 ? -16.808 28.936 2.693 1.00 84.12 504 PRO A C 1
ATOM 3917 O O . PRO A 1 504 ? -17.279 29.624 3.602 1.00 84.12 504 PRO A O 1
ATOM 3920 N N . PRO A 1 505 ? -17.544 27.996 2.072 1.00 83.00 505 PRO A N 1
ATOM 3921 C CA . PRO A 1 505 ? -18.865 27.601 2.554 1.00 83.00 505 PRO A CA 1
ATOM 3922 C C . PRO A 1 505 ? -18.811 27.070 4.001 1.00 83.00 505 PRO A C 1
ATOM 3924 O O . PRO A 1 505 ? -17.761 26.563 4.420 1.00 83.00 505 PRO A O 1
ATOM 3927 N N . PRO A 1 506 ? -19.926 27.116 4.756 1.00 76.19 506 PRO A N 1
ATOM 3928 C CA . PRO A 1 506 ? -19.990 26.547 6.102 1.00 76.19 506 PRO A CA 1
ATOM 3929 C C . PRO A 1 506 ? -19.540 25.078 6.110 1.00 76.19 506 PRO A C 1
ATOM 3931 O O . PRO A 1 506 ? -19.850 24.336 5.181 1.00 76.19 506 PRO A O 1
ATOM 3934 N N . ASN A 1 507 ? -18.808 24.662 7.148 1.00 75.12 507 ASN A N 1
ATOM 3935 C CA . ASN A 1 507 ? -18.262 23.304 7.318 1.00 75.12 507 ASN A CA 1
ATOM 3936 C C . ASN A 1 507 ? -17.268 22.828 6.238 1.00 75.12 507 ASN A C 1
ATOM 3938 O O . ASN A 1 507 ? -16.999 21.631 6.130 1.00 75.12 507 ASN A O 1
ATOM 3942 N N . THR A 1 508 ? -16.674 23.739 5.462 1.00 75.88 508 THR A N 1
ATOM 3943 C CA . THR A 1 508 ? -15.637 23.370 4.487 1.00 75.88 508 THR A CA 1
ATOM 3944 C C . THR A 1 508 ? -14.266 23.255 5.147 1.00 75.88 508 THR A C 1
ATOM 3946 O O . THR A 1 508 ? -13.817 24.165 5.844 1.00 75.88 508 THR A O 1
ATOM 3949 N N . VAL A 1 509 ? -13.561 22.152 4.889 1.00 79.62 509 VAL A N 1
ATOM 3950 C CA . VAL A 1 509 ? -12.185 21.962 5.361 1.00 79.62 509 VAL A CA 1
ATOM 3951 C C . VAL A 1 509 ? -11.240 22.836 4.537 1.00 79.62 509 VAL A C 1
ATOM 3953 O O . VAL A 1 509 ? -11.178 22.728 3.314 1.00 79.62 509 VAL A O 1
ATOM 3956 N N . VAL A 1 510 ? -10.482 23.696 5.215 1.00 88.19 510 VAL A N 1
ATOM 3957 C CA . VAL A 1 510 ? -9.455 24.538 4.591 1.00 88.19 510 VAL A CA 1
ATOM 3958 C C . VAL A 1 510 ? -8.083 23.940 4.881 1.00 88.19 510 VAL A C 1
ATOM 3960 O O . VAL A 1 510 ? -7.690 23.800 6.041 1.00 88.19 510 VAL A O 1
ATOM 3963 N N . LEU A 1 511 ? -7.340 23.598 3.829 1.00 90.31 511 LEU A N 1
ATOM 3964 C CA . LEU A 1 511 ? -5.993 23.051 3.945 1.00 90.31 511 LEU A CA 1
ATOM 3965 C C . LEU A 1 511 ? -5.000 24.116 4.426 1.00 90.31 511 LEU A C 1
ATOM 3967 O O . LEU A 1 511 ? -5.069 25.288 4.055 1.00 90.31 511 LEU A O 1
ATOM 3971 N N . ASP A 1 512 ? -4.024 23.688 5.220 1.00 89.62 512 ASP A N 1
ATOM 3972 C CA . ASP A 1 512 ? -2.832 24.495 5.484 1.00 89.62 512 ASP A CA 1
ATOM 3973 C C . ASP A 1 512 ? -1.849 24.411 4.302 1.00 89.62 512 ASP A C 1
ATOM 3975 O O . ASP A 1 512 ? -1.982 23.577 3.401 1.00 89.62 512 ASP A O 1
ATOM 3979 N N . HIS A 1 513 ? -0.816 25.247 4.336 1.00 90.62 513 HIS A N 1
ATOM 3980 C CA . HIS A 1 513 ? 0.300 25.216 3.395 1.00 90.62 513 HIS A CA 1
ATOM 3981 C C . HIS A 1 513 ? 1.619 24.877 4.107 1.00 90.62 513 HIS A C 1
ATOM 3983 O O . HIS A 1 513 ? 1.728 24.881 5.334 1.00 90.62 513 HIS A O 1
ATOM 3989 N N . THR A 1 514 ? 2.641 24.566 3.321 1.00 89.94 514 THR A N 1
ATOM 3990 C CA . THR A 1 514 ? 4.035 24.454 3.748 1.00 89.94 514 THR A CA 1
ATOM 3991 C C . THR A 1 514 ? 4.937 25.021 2.657 1.00 89.94 514 THR A C 1
ATOM 3993 O O . THR A 1 514 ? 4.551 25.053 1.490 1.00 89.94 514 THR A O 1
ATOM 3996 N N . ILE A 1 515 ? 6.127 25.492 3.022 1.00 89.19 515 ILE A N 1
ATOM 3997 C CA . ILE A 1 515 ? 7.083 26.078 2.081 1.00 89.19 515 ILE A CA 1
ATOM 3998 C C . ILE A 1 515 ? 8.371 25.273 2.159 1.00 89.19 515 ILE A C 1
ATOM 4000 O O . ILE A 1 515 ? 8.914 25.080 3.245 1.00 89.19 515 ILE A O 1
ATOM 4004 N N . GLN A 1 516 ? 8.837 24.787 1.009 1.00 88.25 516 GLN A N 1
ATOM 4005 C CA . GLN A 1 516 ? 10.130 24.116 0.892 1.00 88.25 516 GLN A CA 1
ATOM 4006 C C . GLN A 1 516 ? 11.182 25.109 0.410 1.00 88.25 516 GLN A C 1
ATOM 4008 O O . GLN A 1 516 ? 10.995 25.742 -0.629 1.00 88.25 516 GLN A O 1
ATOM 4013 N N . PHE A 1 517 ? 12.289 25.193 1.140 1.00 85.56 517 PHE A N 1
ATOM 4014 C CA . PHE A 1 517 ? 13.426 26.046 0.818 1.00 85.56 517 PHE A CA 1
ATOM 4015 C C . PHE A 1 517 ? 14.546 25.219 0.193 1.00 85.56 517 PHE A C 1
ATOM 4017 O O . PHE A 1 517 ? 14.795 24.086 0.606 1.00 85.56 517 PHE A O 1
ATOM 4024 N N . ARG A 1 518 ? 15.182 25.766 -0.843 1.00 83.06 518 ARG A N 1
ATOM 4025 C CA . ARG A 1 518 ? 16.331 25.173 -1.528 1.00 83.06 518 ARG A CA 1
ATOM 4026 C C . ARG A 1 518 ? 17.331 26.242 -1.929 1.00 83.06 518 ARG A C 1
ATOM 4028 O O . ARG A 1 518 ? 16.940 27.265 -2.492 1.00 83.06 518 ARG A O 1
ATOM 4035 N N . LEU A 1 519 ? 18.607 25.967 -1.710 1.00 82.81 519 LEU A N 1
ATOM 4036 C CA . LEU A 1 519 ? 19.711 26.731 -2.268 1.00 82.81 519 LEU A CA 1
ATOM 4037 C C . LEU A 1 519 ? 20.089 26.130 -3.620 1.00 82.81 519 LEU A C 1
ATOM 4039 O O . LEU A 1 519 ? 20.223 24.918 -3.777 1.00 82.81 519 LEU A O 1
ATOM 4043 N N . LYS A 1 520 ? 20.238 26.987 -4.626 1.00 77.69 520 LYS A N 1
ATOM 4044 C CA . LYS A 1 520 ? 20.899 26.618 -5.875 1.00 77.69 520 LYS A CA 1
ATOM 4045 C C . LYS A 1 520 ? 22.344 27.066 -5.786 1.00 77.69 520 LYS A C 1
ATOM 4047 O O . LYS A 1 520 ? 22.593 28.270 -5.773 1.00 77.69 520 LYS A O 1
ATOM 4052 N N . THR A 1 521 ? 23.253 26.105 -5.731 1.00 75.25 521 THR A N 1
ATOM 4053 C CA . THR A 1 521 ? 24.694 26.341 -5.768 1.00 75.25 521 THR A CA 1
ATOM 4054 C C . THR A 1 521 ? 25.229 26.202 -7.189 1.00 75.25 521 THR A C 1
ATOM 4056 O O . THR A 1 521 ? 24.668 25.469 -8.010 1.00 75.25 521 THR A O 1
ATOM 4059 N N . GLY A 1 522 ? 26.275 26.959 -7.497 1.00 67.06 522 GLY A N 1
ATOM 4060 C CA . GLY A 1 522 ? 27.025 26.839 -8.738 1.00 67.06 522 GLY A CA 1
ATOM 4061 C C . GLY A 1 522 ? 28.070 25.739 -8.690 1.00 67.06 522 GLY A C 1
ATOM 4062 O O . GLY A 1 522 ? 28.178 24.984 -7.722 1.00 67.06 522 GLY A O 1
ATOM 4063 N N . THR A 1 523 ? 28.852 25.644 -9.761 1.00 58.22 523 THR A N 1
ATOM 4064 C CA . THR A 1 523 ? 29.910 24.636 -9.903 1.00 58.22 523 THR A CA 1
ATOM 4065 C C . THR A 1 523 ? 31.065 24.837 -8.924 1.00 58.22 523 THR A C 1
ATOM 4067 O O . THR A 1 523 ? 31.792 23.885 -8.668 1.00 58.22 523 THR A O 1
ATOM 4070 N N . LEU A 1 524 ? 31.236 26.045 -8.373 1.00 56.81 524 LEU A N 1
ATOM 4071 C CA . LEU A 1 524 ? 32.266 26.371 -7.382 1.00 56.81 524 LEU A CA 1
ATOM 4072 C C . LEU A 1 524 ? 31.685 26.456 -5.957 1.00 56.81 524 LEU A C 1
ATOM 4074 O O . LEU A 1 524 ? 32.362 26.920 -5.042 1.00 56.81 524 LEU A O 1
ATOM 4078 N N . GLY A 1 525 ? 30.441 26.001 -5.754 1.00 58.56 525 GLY A N 1
ATOM 4079 C CA . GLY A 1 525 ? 29.763 26.011 -4.454 1.00 58.56 525 GLY A CA 1
ATOM 4080 C C . GLY A 1 525 ? 29.176 27.368 -4.048 1.00 58.56 525 GLY A C 1
ATOM 4081 O O . GLY A 1 525 ? 28.600 27.486 -2.969 1.00 58.56 525 GLY A O 1
ATOM 4082 N N . GLU A 1 526 ? 29.262 28.384 -4.905 1.00 73.88 526 GLU A N 1
ATOM 4083 C CA . GLU A 1 526 ? 28.681 29.703 -4.684 1.00 73.88 526 GLU A CA 1
ATOM 4084 C C . GLU A 1 526 ? 27.148 29.655 -4.712 1.00 73.88 526 GLU A C 1
ATOM 4086 O O . GLU A 1 526 ? 26.547 28.961 -5.534 1.00 73.88 526 GLU A O 1
ATOM 4091 N N . ILE A 1 527 ? 26.481 30.401 -3.828 1.00 78.44 527 ILE A N 1
ATOM 4092 C CA . ILE A 1 527 ? 25.014 30.468 -3.821 1.00 78.44 527 ILE A CA 1
ATOM 4093 C C . ILE A 1 527 ? 24.557 31.345 -4.988 1.00 78.44 527 ILE A C 1
ATOM 4095 O O . ILE A 1 527 ? 24.699 32.563 -4.961 1.00 78.44 527 ILE A O 1
ATOM 4099 N N . ILE A 1 528 ? 23.953 30.718 -5.996 1.00 80.31 528 ILE A N 1
ATOM 4100 C CA . ILE A 1 528 ? 23.395 31.396 -7.170 1.00 80.31 528 ILE A CA 1
ATOM 4101 C C . ILE A 1 528 ? 21.999 31.938 -6.863 1.00 80.31 528 ILE A C 1
ATOM 4103 O O . ILE A 1 528 ? 21.633 33.019 -7.322 1.00 80.31 528 ILE A O 1
ATOM 4107 N N . ARG A 1 529 ? 21.166 31.168 -6.146 1.00 84.75 529 ARG A N 1
ATOM 4108 C CA . ARG A 1 529 ? 19.766 31.556 -5.912 1.00 84.75 529 ARG A CA 1
ATOM 4109 C C . ARG A 1 529 ? 19.129 30.872 -4.706 1.00 84.75 529 ARG A C 1
ATOM 4111 O O . ARG A 1 529 ? 19.231 29.657 -4.549 1.00 84.75 529 ARG A O 1
ATOM 4118 N N . TYR A 1 530 ? 18.347 31.643 -3.956 1.00 87.12 530 TYR A N 1
ATOM 4119 C CA . TYR A 1 530 ? 17.391 31.155 -2.965 1.00 87.12 530 TYR A CA 1
ATOM 4120 C C . TYR A 1 530 ? 16.077 30.778 -3.658 1.00 87.12 530 TYR A C 1
ATOM 4122 O O . TYR A 1 530 ? 15.496 31.578 -4.392 1.00 87.12 530 TYR A O 1
ATOM 4130 N N . LYS A 1 531 ? 15.608 29.541 -3.474 1.00 87.56 531 LYS A N 1
ATOM 4131 C CA . LYS A 1 531 ? 14.368 29.038 -4.075 1.00 87.56 531 LYS A CA 1
ATOM 4132 C C . LYS A 1 531 ? 13.387 28.612 -2.989 1.00 87.56 531 LYS A C 1
ATOM 4134 O O . LYS A 1 531 ? 13.679 27.699 -2.221 1.00 87.56 531 LYS A O 1
ATOM 4139 N N . ALA A 1 532 ? 12.205 29.217 -2.981 1.00 90.19 532 ALA A N 1
ATOM 4140 C CA . ALA A 1 532 ? 11.060 28.754 -2.206 1.00 90.19 532 ALA A CA 1
ATOM 4141 C C . ALA A 1 532 ? 10.083 28.001 -3.122 1.00 90.19 532 ALA A C 1
ATOM 4143 O O . ALA A 1 532 ? 10.025 28.253 -4.324 1.00 90.19 532 ALA A O 1
ATOM 4144 N N . ARG A 1 533 ? 9.340 27.043 -2.567 1.00 89.69 533 ARG A N 1
ATOM 4145 C CA . ARG A 1 533 ? 8.231 26.360 -3.246 1.00 89.69 533 ARG A CA 1
ATOM 4146 C C . ARG A 1 533 ? 7.042 26.259 -2.313 1.00 89.69 533 ARG A C 1
ATOM 4148 O O . ARG A 1 533 ? 7.146 25.607 -1.269 1.00 89.69 533 ARG A O 1
ATOM 4155 N N . LEU A 1 534 ? 5.918 26.845 -2.704 1.00 91.62 534 LEU A N 1
ATOM 4156 C CA . LEU A 1 534 ? 4.687 26.763 -1.928 1.00 91.62 534 LEU A CA 1
ATOM 4157 C C . LEU A 1 534 ? 3.977 25.437 -2.211 1.00 91.62 534 LEU A C 1
ATOM 4159 O O . LEU A 1 534 ? 3.707 25.085 -3.358 1.00 91.62 534 LEU A O 1
ATOM 4163 N N . CYS A 1 535 ? 3.674 24.692 -1.153 1.00 92.19 535 CYS A N 1
ATOM 4164 C CA . CYS A 1 535 ? 3.012 23.398 -1.234 1.00 92.19 535 CYS A CA 1
ATOM 4165 C C . CYS A 1 535 ? 1.735 23.388 -0.384 1.00 92.19 535 CYS A C 1
ATOM 4167 O O . CYS A 1 535 ? 1.747 23.822 0.768 1.00 92.19 535 CYS A O 1
ATOM 4169 N N . ALA A 1 536 ? 0.652 22.824 -0.910 1.00 91.75 536 ALA A N 1
ATOM 4170 C CA . ALA A 1 536 ? -0.531 22.499 -0.121 1.00 91.75 536 ALA A CA 1
ATOM 4171 C C . ALA A 1 536 ? -0.252 21.305 0.807 1.00 91.75 536 ALA A C 1
ATOM 4173 O O . ALA A 1 536 ? 0.479 20.378 0.448 1.00 91.75 536 ALA A O 1
ATOM 4174 N N . ARG A 1 537 ? -0.873 21.283 1.991 1.00 87.31 537 ARG A N 1
ATOM 4175 C CA . ARG A 1 537 ? -0.841 20.136 2.914 1.00 87.31 537 ARG A CA 1
ATOM 4176 C C . ARG A 1 537 ? -1.797 19.031 2.457 1.00 87.31 537 ARG A C 1
ATOM 4178 O O . ARG A 1 537 ? -2.826 18.784 3.081 1.00 87.31 537 ARG A O 1
ATOM 4185 N N . GLY A 1 538 ? -1.461 18.361 1.352 1.00 82.81 538 GLY A N 1
ATOM 4186 C CA . GLY A 1 538 ? -2.268 17.257 0.821 1.00 82.81 538 GLY A CA 1
ATOM 4187 C C . GLY A 1 538 ? -2.285 16.006 1.702 1.00 82.81 538 GLY A C 1
ATOM 4188 O O . GLY A 1 538 ? -3.159 15.153 1.566 1.00 82.81 538 GLY A O 1
ATOM 4189 N N . ASP A 1 539 ? -1.380 15.904 2.677 1.00 73.81 539 ASP A N 1
ATOM 4190 C CA . ASP A 1 539 ? -1.451 14.902 3.742 1.00 73.81 539 ASP A CA 1
ATOM 4191 C C . ASP A 1 539 ? -2.752 15.005 4.553 1.00 73.81 539 ASP A C 1
ATOM 4193 O O . ASP A 1 539 ? -3.250 13.974 5.001 1.00 73.81 539 ASP A O 1
ATOM 4197 N N . LYS A 1 540 ? -3.330 16.212 4.662 1.00 75.38 540 LYS A N 1
ATOM 4198 C CA . LYS A 1 540 ? -4.606 16.485 5.340 1.00 75.38 540 LYS A CA 1
ATOM 4199 C C . LYS A 1 540 ? -5.849 16.333 4.443 1.00 75.38 540 LYS A C 1
ATOM 4201 O O . LYS A 1 540 ? -6.955 16.527 4.939 1.00 75.38 540 LYS A O 1
ATOM 4206 N N . GLN A 1 541 ? -5.692 16.001 3.156 1.00 75.69 541 GLN A N 1
ATOM 4207 C CA . GLN A 1 541 ? -6.828 15.764 2.253 1.00 75.69 541 GLN A CA 1
ATOM 4208 C C . GLN A 1 541 ? -7.567 14.463 2.596 1.00 75.69 541 GLN A C 1
ATOM 4210 O O . GLN A 1 541 ? -6.945 13.442 2.905 1.00 75.69 541 GLN A O 1
ATOM 4215 N N . ARG A 1 542 ? -8.894 14.483 2.462 1.00 63.97 542 ARG A N 1
ATOM 4216 C CA . ARG A 1 542 ? -9.802 13.354 2.679 1.00 63.97 542 ARG A CA 1
ATOM 4217 C C . ARG A 1 542 ? -10.139 12.669 1.355 1.00 63.97 542 ARG A C 1
ATOM 4219 O O . ARG A 1 542 ? -10.622 13.298 0.414 1.00 63.97 542 ARG A O 1
ATOM 4226 N N . PHE A 1 543 ? -9.900 11.362 1.296 1.00 53.34 543 PHE A N 1
ATOM 4227 C CA . PHE A 1 543 ? -10.291 10.523 0.162 1.00 53.34 543 PHE A CA 1
ATOM 4228 C C . PHE A 1 543 ? -11.818 10.548 -0.033 1.00 53.34 543 PHE A C 1
ATOM 4230 O O . PHE A 1 543 ? -12.553 10.578 0.952 1.00 53.34 543 PHE A O 1
ATOM 4237 N N . MET A 1 544 ? -12.280 10.550 -1.288 1.00 59.78 544 MET A N 1
ATOM 4238 C CA . MET A 1 544 ? -13.688 10.680 -1.723 1.00 59.78 544 MET A CA 1
ATOM 4239 C C . MET A 1 544 ? -14.350 12.043 -1.467 1.00 59.78 544 MET A C 1
ATOM 4241 O O . MET A 1 544 ? -15.496 12.238 -1.865 1.00 59.78 544 MET A O 1
ATOM 4245 N N . VAL A 1 545 ? -13.640 12.992 -0.852 1.00 63.75 545 VAL A N 1
ATOM 4246 C CA . VAL A 1 545 ? -14.120 14.368 -0.635 1.00 63.75 545 VAL A CA 1
ATOM 4247 C C . VAL A 1 545 ? -13.239 15.356 -1.393 1.00 63.75 545 VAL A C 1
ATOM 4249 O O . VAL A 1 545 ? -13.720 16.063 -2.271 1.00 63.75 545 VAL A O 1
ATOM 4252 N N . ASP A 1 546 ? -11.935 15.352 -1.107 1.00 64.94 546 ASP A N 1
ATOM 4253 C CA . ASP A 1 546 ? -10.971 16.296 -1.690 1.00 64.94 546 ASP A CA 1
ATOM 4254 C C . ASP A 1 546 ? -10.257 15.729 -2.927 1.00 64.94 546 ASP A C 1
ATOM 4256 O O . ASP A 1 546 ? -9.637 16.471 -3.691 1.00 64.94 546 ASP A O 1
ATOM 4260 N N . PHE A 1 547 ? -10.273 14.403 -3.087 1.00 71.19 547 PHE A N 1
ATOM 4261 C CA . PHE A 1 547 ? -9.725 13.689 -4.240 1.00 71.19 547 PHE A CA 1
ATOM 4262 C C . PHE A 1 547 ? -10.311 12.273 -4.328 1.00 71.19 547 PHE A C 1
ATOM 4264 O O . PHE A 1 547 ? -10.646 11.663 -3.310 1.00 71.19 547 PHE A O 1
ATOM 4271 N N . VAL A 1 548 ? -10.394 11.739 -5.549 1.00 54.78 548 VAL A N 1
ATOM 4272 C CA . VAL A 1 548 ? -10.905 10.380 -5.822 1.00 54.78 548 VAL A CA 1
ATOM 4273 C C . VAL A 1 548 ? -9.832 9.480 -6.433 1.00 54.78 548 VAL A C 1
ATOM 4275 O O . VAL A 1 548 ? -9.724 8.323 -6.060 1.00 54.78 548 VAL A O 1
ATOM 4278 N N . ASP A 1 549 ? -9.011 10.001 -7.341 1.00 64.44 549 ASP A N 1
ATOM 4279 C CA . ASP A 1 549 ? -7.996 9.227 -8.061 1.00 64.44 549 ASP A CA 1
ATOM 4280 C C . ASP A 1 549 ? -6.689 10.025 -8.103 1.00 64.44 549 ASP A C 1
ATOM 4282 O O . ASP A 1 549 ? -6.685 11.226 -8.382 1.00 64.44 549 ASP A O 1
ATOM 4286 N N . THR A 1 550 ? -5.580 9.359 -7.791 1.00 74.44 550 THR A N 1
ATOM 4287 C CA . THR A 1 550 ? -4.239 9.956 -7.717 1.00 74.44 550 THR A CA 1
ATOM 4288 C C . THR A 1 550 ? -3.255 9.316 -8.686 1.00 74.44 550 THR A C 1
ATOM 4290 O O . THR A 1 550 ? -2.078 9.676 -8.680 1.00 74.44 550 THR A O 1
ATOM 4293 N N . TYR A 1 551 ? -3.686 8.332 -9.476 1.00 74.44 551 TYR A N 1
ATOM 4294 C CA . TYR A 1 551 ? -2.784 7.584 -10.335 1.00 74.44 551 TYR A CA 1
ATOM 4295 C C . TYR A 1 551 ? -2.265 8.459 -11.481 1.00 74.44 551 TYR A C 1
ATOM 4297 O O . TYR A 1 551 ? -3.033 9.059 -12.232 1.00 74.44 551 TYR A O 1
ATOM 4305 N N . ALA A 1 552 ? -0.942 8.492 -11.630 1.00 81.75 552 ALA A N 1
ATOM 4306 C CA . ALA A 1 552 ? -0.247 9.078 -12.765 1.00 81.75 552 ALA A CA 1
ATOM 4307 C C . ALA A 1 552 ? 0.861 8.106 -13.203 1.00 81.75 552 ALA A C 1
ATOM 4309 O O . ALA A 1 552 ? 1.628 7.652 -12.346 1.00 81.75 552 ALA A O 1
ATOM 4310 N N . PRO A 1 553 ? 0.958 7.755 -14.496 1.00 84.12 553 PRO A N 1
ATOM 4311 C CA . PRO A 1 553 ? 2.055 6.938 -14.990 1.00 84.12 553 PRO A CA 1
ATOM 4312 C C . PRO A 1 553 ? 3.383 7.701 -14.870 1.00 84.12 553 PRO A C 1
ATOM 4314 O O . PRO A 1 553 ? 3.430 8.927 -14.989 1.00 84.12 553 PRO A O 1
ATOM 4317 N N . VAL A 1 554 ? 4.466 6.963 -14.629 1.00 85.94 554 VAL A N 1
ATOM 4318 C CA . VAL A 1 554 ? 5.833 7.493 -14.559 1.00 85.94 554 VAL A CA 1
ATOM 4319 C C . VAL A 1 554 ? 6.734 6.574 -15.371 1.00 85.94 554 VAL A C 1
ATOM 4321 O O . VAL A 1 554 ? 6.715 5.362 -15.143 1.00 85.94 554 VAL A O 1
ATOM 4324 N N . ALA A 1 555 ? 7.530 7.145 -16.281 1.00 86.44 555 ALA A N 1
ATOM 4325 C CA . ALA A 1 555 ? 8.449 6.368 -17.101 1.00 86.44 555 ALA A CA 1
ATOM 4326 C C . ALA A 1 555 ? 9.409 5.571 -16.215 1.00 86.44 555 ALA A C 1
ATOM 4328 O O . ALA A 1 555 ? 10.062 6.106 -15.314 1.00 86.44 555 ALA A O 1
ATOM 4329 N N . THR A 1 556 ? 9.514 4.274 -16.487 1.00 87.12 556 THR A N 1
ATOM 4330 C CA . THR A 1 556 ? 10.491 3.435 -15.791 1.00 87.12 556 THR A CA 1
ATOM 4331 C C . THR A 1 556 ? 11.899 3.682 -16.335 1.00 87.12 556 THR A C 1
ATOM 4333 O O . THR A 1 556 ? 12.080 4.030 -17.502 1.00 87.12 556 THR A O 1
ATOM 4336 N N . LEU A 1 557 ? 12.933 3.419 -15.530 1.00 85.75 557 LEU A N 1
ATOM 4337 C CA . LEU A 1 557 ? 14.318 3.472 -16.023 1.00 85.75 557 LEU A CA 1
ATOM 4338 C C . LEU A 1 557 ? 14.570 2.482 -17.173 1.00 85.75 557 LEU A C 1
ATOM 4340 O O . LEU A 1 557 ? 15.433 2.728 -18.011 1.00 85.75 557 LEU A O 1
ATOM 4344 N N . VAL A 1 558 ? 13.809 1.384 -17.247 1.00 88.94 558 VAL A N 1
ATOM 4345 C CA . VAL A 1 558 ? 13.861 0.452 -18.383 1.00 88.94 558 VAL A CA 1
ATOM 4346 C C . VAL A 1 558 ? 13.379 1.150 -19.653 1.00 88.94 558 VAL A C 1
ATOM 4348 O O . VAL A 1 558 ? 14.067 1.093 -20.665 1.00 88.94 558 VAL A O 1
ATOM 4351 N N . THR A 1 559 ? 12.259 1.869 -19.586 1.00 91.38 559 THR A N 1
ATOM 4352 C CA . THR A 1 559 ? 11.710 2.650 -20.704 1.00 91.38 559 THR A CA 1
ATOM 4353 C C . THR A 1 559 ? 12.685 3.721 -21.176 1.00 91.38 559 THR A C 1
ATOM 4355 O O . THR A 1 559 ? 12.925 3.839 -22.374 1.00 91.38 559 THR A O 1
ATOM 4358 N N . VAL A 1 560 ? 13.322 4.438 -20.246 1.00 92.50 560 VAL A N 1
ATOM 4359 C CA . VAL A 1 560 ? 14.355 5.436 -20.572 1.00 92.50 560 VAL A CA 1
ATOM 4360 C C . VAL A 1 560 ? 15.552 4.788 -21.280 1.00 92.50 560 VAL A C 1
ATOM 4362 O O . VAL A 1 560 ? 16.031 5.297 -22.290 1.00 92.50 560 VAL A O 1
ATOM 4365 N N . ARG A 1 561 ? 16.021 3.626 -20.808 1.00 92.25 561 ARG A N 1
ATOM 4366 C CA . ARG A 1 561 ? 17.108 2.881 -21.469 1.00 92.25 561 ARG A CA 1
ATOM 4367 C C . ARG A 1 561 ? 16.700 2.396 -22.859 1.00 92.25 561 ARG A C 1
ATOM 4369 O O . ARG A 1 561 ? 17.472 2.545 -23.799 1.00 92.25 561 ARG A O 1
ATOM 4376 N N . VAL A 1 562 ? 15.489 1.858 -23.009 1.00 93.25 562 VAL A N 1
ATOM 4377 C CA . VAL A 1 562 ? 14.943 1.437 -24.310 1.00 93.25 562 VAL A CA 1
ATOM 4378 C C . VAL A 1 562 ? 14.842 2.624 -25.267 1.00 93.25 562 VAL A C 1
ATOM 4380 O O . VAL A 1 562 ? 15.220 2.491 -26.427 1.00 93.25 562 VAL A O 1
ATOM 4383 N N . PHE A 1 563 ? 14.410 3.792 -24.787 1.00 95.38 563 PHE A N 1
ATOM 4384 C CA . PHE A 1 563 ? 14.400 5.024 -25.570 1.00 95.38 563 PHE A CA 1
ATOM 4385 C C . PHE A 1 563 ? 15.798 5.340 -26.122 1.00 95.38 563 PHE A C 1
ATOM 4387 O O . PHE A 1 563 ? 15.946 5.507 -27.331 1.00 95.38 563 PHE A O 1
ATOM 4394 N N . PHE A 1 564 ? 16.843 5.321 -25.287 1.00 94.62 564 PHE A N 1
ATOM 4395 C CA . PHE A 1 564 ? 18.216 5.551 -25.756 1.00 94.62 564 PHE A CA 1
ATOM 4396 C C . PHE A 1 564 ? 18.733 4.460 -26.704 1.00 94.62 564 PHE A C 1
ATOM 4398 O O . PHE A 1 564 ? 19.438 4.774 -27.662 1.00 94.62 564 PHE A O 1
ATOM 4405 N N . VAL A 1 565 ? 18.339 3.198 -26.509 1.00 94.25 565 VAL A N 1
ATOM 4406 C CA . VAL A 1 565 ? 18.647 2.113 -27.457 1.00 94.25 565 VAL A CA 1
ATOM 4407 C C . VAL A 1 565 ? 18.022 2.386 -28.827 1.00 94.25 565 VAL A C 1
ATOM 4409 O O . VAL A 1 565 ? 18.677 2.174 -29.846 1.00 94.25 565 VAL A O 1
ATOM 4412 N N . LEU A 1 566 ? 16.781 2.881 -28.880 1.00 93.31 566 LEU A N 1
ATOM 4413 C CA . LEU A 1 566 ? 16.131 3.264 -30.138 1.00 93.31 566 LEU A CA 1
ATOM 4414 C C . LEU A 1 566 ? 16.823 4.464 -30.788 1.00 93.31 566 LEU A C 1
ATOM 4416 O O . LEU A 1 566 ? 17.059 4.442 -31.994 1.00 93.31 566 LEU A O 1
ATOM 4420 N N . VAL A 1 567 ? 17.197 5.472 -29.994 1.00 94.25 567 VAL A N 1
ATOM 4421 C CA . VAL A 1 567 ? 17.961 6.639 -30.460 1.00 94.25 567 VAL A CA 1
ATOM 4422 C C . VAL A 1 567 ? 19.274 6.210 -31.114 1.00 94.25 567 VAL A C 1
ATOM 4424 O O . VAL A 1 567 ? 19.567 6.653 -32.222 1.00 94.25 567 VAL A O 1
ATOM 4427 N N . ALA A 1 568 ? 20.025 5.316 -30.467 1.00 93.62 568 ALA A N 1
ATOM 4428 C CA . ALA A 1 568 ? 21.282 4.778 -30.977 1.00 93.62 568 ALA A CA 1
ATOM 4429 C C . ALA A 1 568 ? 21.072 3.934 -32.247 1.00 93.62 568 ALA A C 1
ATOM 4431 O O . ALA A 1 568 ? 21.682 4.184 -33.284 1.00 93.62 568 ALA A O 1
ATOM 4432 N N . LYS A 1 569 ? 20.145 2.968 -32.202 1.00 93.12 5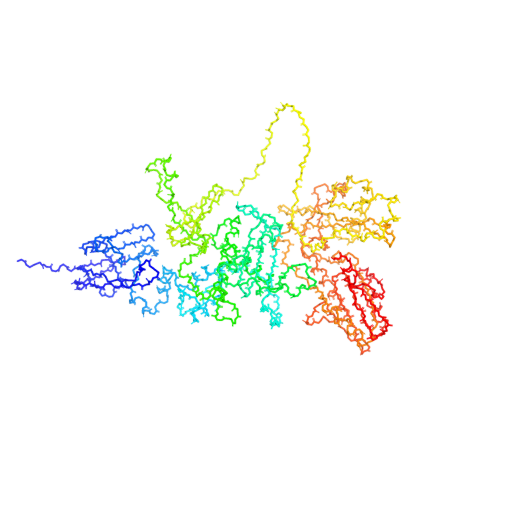69 LYS A N 1
ATOM 4433 C CA . LYS A 1 569 ? 19.902 2.021 -33.302 1.00 93.12 569 LYS A CA 1
ATOM 4434 C C . LYS A 1 569 ? 19.373 2.688 -34.571 1.00 93.12 569 LYS A C 1
ATOM 4436 O O . LYS A 1 569 ? 19.654 2.217 -35.669 1.00 93.12 569 LYS A O 1
ATOM 4441 N N . LEU A 1 570 ? 18.575 3.744 -34.424 1.00 90.88 570 LEU A N 1
ATOM 4442 C CA . LEU A 1 570 ? 17.955 4.461 -35.539 1.00 90.88 570 LEU A CA 1
ATOM 4443 C C . LEU A 1 570 ? 18.701 5.754 -35.906 1.00 90.88 570 LEU A C 1
ATOM 4445 O O . LEU A 1 570 ? 18.274 6.450 -36.826 1.00 90.88 570 LEU A O 1
ATOM 4449 N N . GLY A 1 571 ? 19.794 6.083 -35.205 1.00 90.94 571 GLY A N 1
ATOM 4450 C CA . GLY A 1 571 ? 20.585 7.291 -35.446 1.00 90.94 571 GLY A CA 1
ATOM 4451 C C . GLY A 1 571 ? 19.786 8.587 -35.268 1.00 90.94 571 GLY A C 1
ATOM 4452 O O . GLY A 1 571 ? 19.925 9.505 -36.071 1.00 90.94 571 GLY A O 1
ATOM 4453 N N . LEU A 1 572 ? 18.912 8.661 -34.258 1.00 93.81 572 LEU A N 1
ATOM 4454 C CA . LEU A 1 572 ? 18.036 9.820 -34.035 1.00 93.81 572 LEU A CA 1
ATOM 4455 C C . LEU A 1 572 ? 18.780 10.952 -33.318 1.00 93.81 572 LEU A C 1
ATOM 4457 O O . LEU A 1 572 ? 19.614 10.702 -32.450 1.00 93.81 572 LEU A O 1
ATOM 4461 N N . VAL A 1 573 ? 18.442 12.203 -33.611 1.00 93.69 573 VAL A N 1
ATOM 4462 C CA . VAL A 1 573 ? 18.825 13.360 -32.789 1.00 93.69 573 VAL A CA 1
ATOM 4463 C C . VAL A 1 573 ? 17.911 13.392 -31.568 1.00 93.69 573 VAL A C 1
ATOM 4465 O O . VAL A 1 573 ? 16.712 13.179 -31.713 1.00 93.69 573 VAL A O 1
ATOM 4468 N N . VAL A 1 574 ? 18.463 13.629 -30.376 1.00 95.38 574 VAL A N 1
ATOM 4469 C CA . VAL A 1 574 ? 17.713 13.697 -29.113 1.00 95.38 574 VAL A CA 1
ATOM 4470 C C . VAL A 1 574 ? 17.979 15.029 -28.425 1.00 95.38 574 VAL A C 1
ATOM 4472 O O . VAL A 1 574 ? 19.125 15.469 -28.364 1.00 95.38 574 VAL A O 1
ATOM 4475 N N . ARG A 1 575 ? 16.929 15.644 -27.885 1.00 95.19 575 ARG A N 1
ATOM 4476 C CA . ARG A 1 575 ? 17.014 16.837 -27.041 1.00 95.19 575 ARG A CA 1
ATOM 4477 C C . ARG A 1 575 ? 16.192 16.650 -25.771 1.00 95.19 575 ARG A C 1
ATOM 4479 O O . ARG A 1 575 ? 15.186 15.937 -25.772 1.00 95.19 575 ARG A O 1
ATOM 4486 N N . GLN A 1 576 ? 16.630 17.288 -24.699 1.00 94.81 576 GLN A N 1
ATOM 4487 C CA . GLN A 1 576 ? 15.990 17.283 -23.393 1.00 94.81 576 GLN A CA 1
ATOM 4488 C C . GLN A 1 576 ? 15.342 18.636 -23.122 1.00 94.81 576 GLN A C 1
ATOM 4490 O O . GLN A 1 576 ? 15.881 19.678 -23.488 1.00 94.81 576 GLN A O 1
ATOM 4495 N N . GLY A 1 577 ? 14.222 18.637 -22.413 1.00 91.62 577 GLY A N 1
ATOM 4496 C CA . GLY A 1 577 ? 13.729 19.858 -21.797 1.00 91.62 577 GLY A CA 1
ATOM 4497 C C . GLY A 1 577 ? 12.878 19.603 -20.565 1.00 91.62 577 GLY A C 1
ATOM 4498 O O . GLY A 1 577 ? 12.551 18.463 -20.246 1.00 91.62 577 GLY A O 1
ATOM 4499 N N . ASP A 1 578 ? 12.559 20.689 -19.876 1.00 91.00 578 ASP A N 1
ATOM 4500 C CA . ASP A 1 578 ? 11.867 20.718 -18.585 1.00 91.00 578 ASP A CA 1
ATOM 4501 C C . ASP A 1 578 ? 10.635 21.624 -18.680 1.00 91.00 578 ASP A C 1
ATOM 4503 O O . ASP A 1 578 ? 10.677 22.667 -19.340 1.00 91.00 578 ASP A O 1
ATOM 4507 N N . VAL A 1 579 ? 9.539 21.254 -18.016 1.00 87.81 579 VAL A N 1
ATOM 4508 C CA . VAL A 1 579 ? 8.376 22.131 -17.829 1.00 87.81 579 VAL A CA 1
ATOM 4509 C C . VAL A 1 579 ? 8.461 22.812 -16.458 1.00 87.81 579 VAL A C 1
ATOM 4511 O O . VAL A 1 579 ? 8.135 22.200 -15.432 1.00 87.81 579 VAL A O 1
ATOM 4514 N N . PRO A 1 580 ? 8.771 24.122 -16.402 1.00 85.06 580 PRO A N 1
ATOM 4515 C CA . PRO A 1 580 ? 8.826 24.840 -15.141 1.00 85.06 580 PRO A CA 1
ATOM 4516 C C . PRO A 1 580 ? 7.464 24.852 -14.446 1.00 85.06 580 PRO A C 1
ATOM 4518 O O . PRO A 1 580 ? 6.448 25.252 -15.021 1.00 85.06 580 PRO A O 1
ATOM 4521 N N . ALA A 1 581 ? 7.457 24.454 -13.171 1.00 82.88 581 ALA A N 1
ATOM 4522 C CA . ALA A 1 581 ? 6.253 24.408 -12.339 1.00 82.88 581 ALA A CA 1
ATOM 4523 C C . ALA A 1 581 ? 5.098 23.620 -12.993 1.00 82.88 581 ALA A C 1
ATOM 4525 O O . ALA A 1 581 ? 3.942 24.042 -12.936 1.00 82.88 581 ALA A O 1
ATOM 4526 N N . ALA A 1 582 ? 5.421 22.466 -13.588 1.00 85.81 582 ALA A N 1
ATOM 4527 C CA . ALA A 1 582 ? 4.518 21.581 -14.326 1.00 85.81 582 ALA A CA 1
ATOM 4528 C C . ALA A 1 582 ? 3.102 21.447 -13.733 1.00 85.81 582 ALA A C 1
ATOM 4530 O O . ALA A 1 582 ? 2.111 21.644 -14.431 1.00 85.81 582 ALA A O 1
ATOM 4531 N N . TYR A 1 583 ? 2.975 21.198 -12.426 1.00 89.19 583 TYR A N 1
ATOM 4532 C CA . TYR A 1 583 ? 1.661 21.000 -11.795 1.00 89.19 583 TYR A CA 1
ATOM 4533 C C . TYR A 1 583 ? 0.750 22.226 -11.905 1.00 89.19 583 TYR A C 1
ATOM 4535 O O . TYR A 1 583 ? -0.439 22.089 -12.174 1.00 89.19 583 TYR A O 1
ATOM 4543 N N . VAL A 1 584 ? 1.320 23.427 -11.821 1.00 88.88 584 VAL A N 1
ATOM 4544 C CA . VAL A 1 584 ? 0.580 24.694 -11.900 1.00 88.88 584 VAL A CA 1
ATOM 4545 C C . VAL A 1 584 ? 0.100 24.983 -13.327 1.00 88.88 584 VAL A C 1
ATOM 4547 O O . VAL A 1 584 ? -0.659 25.919 -13.563 1.00 88.88 584 VAL A O 1
ATOM 4550 N N . LYS A 1 585 ? 0.499 24.179 -14.316 1.00 89.12 585 LYS A N 1
ATOM 4551 C CA . LYS A 1 585 ? -0.032 24.268 -15.680 1.00 89.12 585 LYS A CA 1
ATOM 4552 C C . LYS A 1 585 ? -1.349 23.503 -15.854 1.00 89.12 585 LYS A C 1
ATOM 4554 O O . LYS A 1 585 ? -2.059 23.765 -16.822 1.00 89.12 585 LYS A O 1
ATOM 4559 N N . ALA A 1 586 ? -1.699 22.608 -14.928 1.00 91.56 586 ALA A N 1
ATOM 4560 C CA . ALA A 1 586 ? -2.926 21.821 -14.982 1.00 91.56 586 ALA A CA 1
ATOM 4561 C C . ALA A 1 586 ? -4.058 22.447 -14.164 1.00 91.56 586 ALA A C 1
ATOM 4563 O O . ALA A 1 586 ? -3.852 22.914 -13.044 1.00 91.56 586 ALA A O 1
ATOM 4564 N N . ASN A 1 587 ? -5.272 22.420 -14.713 1.00 91.88 587 ASN A N 1
ATOM 4565 C CA . ASN A 1 587 ? -6.468 22.842 -13.991 1.00 91.88 587 ASN A CA 1
ATOM 4566 C C . ASN A 1 587 ? -6.849 21.798 -12.938 1.00 91.88 587 ASN A C 1
ATOM 4568 O O . ASN A 1 587 ? -6.677 20.602 -13.153 1.00 91.88 587 ASN A O 1
ATOM 4572 N N . LEU A 1 588 ? -7.384 22.266 -11.814 1.00 90.94 588 LEU A N 1
ATOM 4573 C CA . LEU A 1 588 ? -7.883 21.419 -10.741 1.00 90.94 588 LEU A CA 1
ATOM 4574 C C . LEU A 1 588 ? -9.417 21.360 -10.829 1.00 90.94 588 LEU A C 1
ATOM 4576 O O . LEU A 1 588 ? -10.058 22.405 -10.687 1.00 90.94 588 LEU A O 1
ATOM 4580 N N . PRO A 1 589 ? -10.020 20.187 -11.095 1.00 84.88 589 PRO A N 1
ATOM 4581 C CA . PRO A 1 589 ? -11.472 20.064 -11.169 1.00 84.88 589 PRO A CA 1
ATOM 4582 C C . PRO A 1 589 ? -12.130 20.093 -9.783 1.00 84.88 589 PRO A C 1
ATOM 4584 O O . PRO A 1 589 ? -13.253 20.581 -9.652 1.00 84.88 589 PRO A O 1
ATOM 4587 N N . GLU A 1 590 ? -11.454 19.592 -8.744 1.00 83.94 590 GLU A N 1
ATOM 4588 C CA . GLU A 1 590 ? -11.979 19.615 -7.380 1.00 83.94 590 GLU A CA 1
ATOM 4589 C C . GLU A 1 590 ? -11.944 21.024 -6.770 1.00 83.94 590 GLU A C 1
ATOM 4591 O O . GLU A 1 590 ? -11.062 21.841 -7.040 1.00 83.94 590 GLU A O 1
ATOM 4596 N N . THR A 1 591 ? -12.905 21.309 -5.888 1.00 88.12 591 THR A N 1
ATOM 4597 C CA . THR A 1 591 ? -12.947 22.585 -5.166 1.00 88.12 591 THR A CA 1
ATOM 4598 C C . THR A 1 591 ? -12.170 22.450 -3.863 1.00 88.12 591 THR A C 1
ATOM 4600 O O . THR A 1 591 ? -12.702 21.963 -2.871 1.00 88.12 591 THR A O 1
ATOM 4603 N N . ILE A 1 592 ? -10.911 22.892 -3.866 1.00 89.75 592 ILE A N 1
ATOM 4604 C CA . ILE A 1 592 ? -10.033 22.842 -2.691 1.00 89.75 592 ILE A CA 1
ATOM 4605 C C . ILE A 1 592 ? -9.744 24.253 -2.193 1.00 89.75 592 ILE A C 1
ATOM 4607 O O . ILE A 1 592 ? -9.405 25.143 -2.976 1.00 89.75 592 ILE A O 1
ATOM 4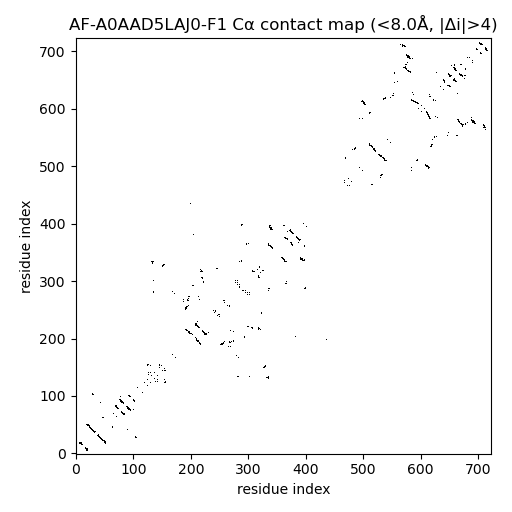611 N N . TYR A 1 593 ? -9.834 24.439 -0.877 1.00 91.94 593 TYR A N 1
ATOM 4612 C CA . TYR A 1 593 ? -9.503 25.691 -0.209 1.00 91.94 593 TYR A CA 1
ATOM 4613 C C . TYR A 1 593 ? -8.211 25.552 0.593 1.00 91.94 593 TYR A C 1
ATOM 4615 O O . TYR A 1 593 ? -7.981 24.535 1.245 1.00 91.94 593 TYR A O 1
ATOM 4623 N N . MET A 1 594 ? -7.378 26.587 0.565 1.00 92.12 594 MET A N 1
ATOM 4624 C CA . MET A 1 594 ? -6.101 26.656 1.266 1.00 92.12 594 MET A CA 1
ATOM 4625 C C . MET A 1 594 ? -5.962 27.997 1.990 1.00 92.12 594 MET A C 1
ATOM 4627 O O . MET A 1 594 ? -6.366 29.042 1.474 1.00 92.12 594 MET A O 1
ATOM 4631 N N . LYS A 1 595 ? -5.375 27.986 3.189 1.00 90.38 595 LYS A N 1
ATOM 4632 C CA . LYS A 1 595 ? -5.082 29.216 3.931 1.00 90.38 595 LYS A CA 1
ATOM 4633 C C . LYS A 1 595 ? -3.989 30.030 3.227 1.00 90.38 595 LYS A C 1
ATOM 4635 O O . LYS A 1 595 ? -2.984 29.433 2.819 1.00 90.38 595 LYS A O 1
ATOM 4640 N N . PRO A 1 596 ? -4.137 31.364 3.139 1.00 89.00 596 PRO A N 1
ATOM 4641 C CA . PRO A 1 596 ? -3.104 32.229 2.586 1.00 89.00 596 PRO A CA 1
ATOM 4642 C C . PRO A 1 596 ? -1.822 32.176 3.425 1.00 89.00 596 PRO A C 1
ATOM 4644 O O . PRO A 1 596 ? -1.858 31.917 4.631 1.00 89.00 596 PRO A O 1
ATOM 4647 N N . VAL A 1 597 ? -0.685 32.444 2.784 1.00 86.44 597 VAL A N 1
ATOM 4648 C CA . VAL A 1 597 ? 0.603 32.593 3.476 1.00 86.44 597 VAL A CA 1
ATOM 4649 C C . VAL A 1 597 ? 0.550 33.841 4.375 1.00 86.44 597 VAL A C 1
ATOM 4651 O O . VAL A 1 597 ? 0.094 34.892 3.910 1.00 86.44 597 VAL A O 1
ATOM 4654 N N . PRO A 1 598 ? 0.989 33.772 5.650 1.00 79.94 598 PRO A N 1
ATOM 4655 C CA . PRO A 1 598 ? 0.977 34.933 6.539 1.00 79.94 598 PRO A CA 1
ATOM 4656 C C . PRO A 1 598 ? 1.775 36.099 5.942 1.00 79.94 598 PRO A C 1
ATOM 4658 O O . PRO A 1 598 ? 2.929 35.909 5.567 1.00 79.94 598 PRO A O 1
ATOM 4661 N N . GLY A 1 599 ? 1.172 37.289 5.877 1.00 76.38 599 GLY A N 1
ATOM 4662 C CA . GLY A 1 599 ? 1.756 38.482 5.239 1.00 76.38 599 GLY A CA 1
ATOM 4663 C C . GLY A 1 599 ? 1.231 38.780 3.828 1.00 76.38 599 GLY A C 1
ATOM 4664 O O . GLY A 1 599 ? 1.415 39.889 3.346 1.00 76.38 599 GLY A O 1
ATOM 4665 N N . PHE A 1 600 ? 0.505 37.846 3.201 1.00 76.19 600 PHE A N 1
ATOM 4666 C CA . PHE A 1 600 ? -0.072 38.005 1.853 1.00 76.19 600 PHE A CA 1
ATOM 4667 C C . PHE A 1 600 ? -1.601 38.191 1.858 1.00 76.19 600 PHE A C 1
ATOM 4669 O O . PHE A 1 600 ? -2.253 38.121 0.813 1.00 76.19 600 PHE A O 1
ATOM 4676 N N . ALA A 1 601 ? -2.200 38.405 3.032 1.00 68.75 601 ALA A N 1
ATOM 4677 C CA . ALA A 1 601 ? -3.609 38.768 3.142 1.00 68.75 601 ALA A CA 1
ATOM 4678 C C . ALA A 1 601 ? -3.795 40.231 2.710 1.00 68.75 601 ALA A C 1
ATOM 4680 O O . ALA A 1 601 ? -3.166 41.128 3.264 1.00 68.75 601 ALA A O 1
ATOM 4681 N N . GLN A 1 602 ? -4.640 40.475 1.706 1.00 67.56 602 GLN A N 1
ATOM 4682 C CA . GLN A 1 602 ? -4.930 41.830 1.230 1.00 67.56 602 GLN A CA 1
ATOM 4683 C C . GLN A 1 602 ? -5.939 42.538 2.145 1.00 67.56 602 GLN A C 1
ATOM 4685 O O . GLN A 1 602 ? -6.880 41.912 2.643 1.00 67.56 602 GLN A O 1
ATOM 4690 N N . ALA A 1 603 ? -5.786 43.858 2.303 1.00 59.94 603 ALA A N 1
ATOM 4691 C CA . ALA A 1 603 ? -6.766 44.704 2.983 1.00 59.94 603 ALA A CA 1
ATOM 4692 C C . ALA A 1 603 ? -8.153 44.545 2.324 1.00 59.94 603 ALA A C 1
ATOM 4694 O O . ALA A 1 603 ? -8.287 44.672 1.107 1.00 59.94 603 ALA A O 1
ATOM 4695 N N . GLY A 1 604 ? -9.179 44.207 3.114 1.00 64.44 604 GLY A N 1
ATOM 4696 C CA . GLY A 1 604 ? -10.539 43.920 2.624 1.00 64.44 604 GLY A CA 1
ATOM 4697 C C . GLY A 1 604 ? -10.820 42.457 2.233 1.00 64.44 604 GLY A C 1
ATOM 4698 O O . GLY A 1 604 ? -11.930 42.139 1.799 1.00 64.44 604 GLY A O 1
ATOM 4699 N N . GLN A 1 605 ? -9.856 41.544 2.396 1.00 69.19 605 GLN A N 1
ATOM 4700 C CA . GLN A 1 605 ? -10.049 40.091 2.236 1.00 69.19 605 GLN A CA 1
ATOM 4701 C C . GLN A 1 605 ? -9.963 39.336 3.580 1.00 69.19 605 GLN A C 1
ATOM 4703 O O . GLN A 1 605 ? -9.670 38.141 3.611 1.00 69.19 605 GLN A O 1
ATOM 4708 N N . GLU A 1 606 ? -10.221 40.021 4.696 1.00 68.94 606 GLU A N 1
ATOM 4709 C CA . GLU A 1 606 ? -10.200 39.431 6.039 1.00 68.94 606 GLU A CA 1
ATOM 4710 C C . GLU A 1 606 ? -11.194 38.261 6.143 1.00 68.94 606 GLU A C 1
ATOM 4712 O O . GLU A 1 606 ? -12.345 38.353 5.716 1.00 68.94 606 GLU A O 1
ATOM 4717 N N . GLY A 1 607 ? -10.720 37.115 6.643 1.00 73.81 607 GLY A N 1
ATOM 4718 C CA . GLY A 1 607 ? -11.510 35.881 6.751 1.00 73.81 607 GLY A CA 1
ATOM 4719 C C . GLY A 1 607 ? -11.688 35.083 5.450 1.00 73.81 607 GLY A C 1
ATOM 4720 O O . GLY A 1 607 ? -12.305 34.017 5.477 1.00 73.81 607 GLY A O 1
ATOM 4721 N N . LYS A 1 608 ? -11.147 35.538 4.311 1.00 85.19 608 LYS A N 1
ATOM 4722 C CA . LYS A 1 608 ? -11.184 34.783 3.048 1.00 85.19 608 LYS A CA 1
ATOM 4723 C C . LYS A 1 608 ? -9.971 33.876 2.883 1.00 85.19 608 LYS A C 1
ATOM 4725 O O . LYS A 1 608 ? -8.900 34.103 3.440 1.00 85.19 608 LYS A O 1
ATOM 4730 N N . VAL A 1 609 ? -10.154 32.837 2.077 1.00 90.12 609 VAL A N 1
ATOM 4731 C CA . VAL A 1 609 ? -9.147 31.807 1.804 1.00 90.12 609 VAL A CA 1
ATOM 4732 C C . VAL A 1 609 ? -8.887 31.705 0.303 1.00 90.12 609 VAL A C 1
ATOM 4734 O O . VAL A 1 609 ? -9.647 32.236 -0.515 1.00 90.12 609 VAL A O 1
ATOM 4737 N N . TRP A 1 610 ? -7.811 31.022 -0.080 1.00 92.19 610 TRP A N 1
ATOM 4738 C CA . TRP A 1 610 ? -7.514 30.754 -1.483 1.00 92.19 610 TRP A CA 1
ATOM 4739 C C . TRP A 1 610 ? -8.251 29.504 -1.938 1.00 92.19 610 TRP A C 1
ATOM 4741 O O . TRP A 1 610 ? -8.000 28.411 -1.438 1.00 92.19 610 TRP A O 1
ATOM 4751 N N . ARG A 1 611 ? -9.134 29.641 -2.922 1.00 92.44 611 ARG A N 1
ATOM 4752 C CA . ARG A 1 611 ? -9.620 28.508 -3.706 1.00 92.44 611 ARG A CA 1
ATOM 4753 C C . ARG A 1 611 ? -8.579 28.177 -4.775 1.00 92.44 611 ARG A C 1
ATOM 4755 O O . ARG A 1 611 ? -8.193 29.053 -5.550 1.00 92.44 611 ARG A O 1
ATOM 4762 N N . LEU A 1 612 ? -8.152 26.920 -4.830 1.00 92.81 612 LEU A N 1
ATOM 4763 C CA . LEU A 1 612 ? -7.226 26.427 -5.845 1.00 92.81 612 LEU A CA 1
ATOM 4764 C C . LEU A 1 612 ? -7.973 26.215 -7.169 1.00 92.81 612 LEU A C 1
ATOM 4766 O O . LEU A 1 612 ? -8.961 25.485 -7.220 1.00 92.81 612 LEU A O 1
ATOM 4770 N N . ARG A 1 613 ? -7.509 26.869 -8.237 1.00 92.69 613 ARG A N 1
ATOM 4771 C CA . ARG A 1 613 ? -7.993 26.670 -9.617 1.00 92.69 613 ARG A CA 1
ATOM 4772 C C . ARG A 1 613 ? -7.111 25.720 -10.417 1.00 92.69 613 ARG A C 1
ATOM 4774 O O . ARG A 1 613 ? -7.572 25.106 -11.376 1.00 92.69 613 ARG A O 1
ATOM 4781 N N . LYS A 1 614 ? -5.839 25.633 -10.041 1.00 93.12 614 LYS A N 1
ATOM 4782 C CA . LYS A 1 614 ? -4.826 24.802 -10.689 1.00 93.12 614 LYS A CA 1
ATOM 4783 C C . LYS A 1 614 ? -4.176 23.876 -9.676 1.00 93.12 614 LYS A C 1
ATOM 4785 O O . LYS A 1 614 ? -4.203 24.150 -8.474 1.00 93.12 614 LYS A O 1
ATOM 4790 N N . ALA A 1 615 ? -3.624 22.770 -10.158 1.00 92.38 615 ALA A N 1
ATOM 4791 C CA . ALA A 1 615 ? -2.939 21.825 -9.297 1.00 92.38 615 ALA A CA 1
ATOM 4792 C C . ALA A 1 615 ? -1.692 22.476 -8.675 1.00 92.38 615 ALA A C 1
ATOM 4794 O O . ALA A 1 615 ? -0.949 23.210 -9.323 1.00 92.38 615 ALA A O 1
ATOM 4795 N N . LEU A 1 616 ? -1.465 22.204 -7.392 1.00 92.06 616 LEU A N 1
ATOM 4796 C CA . LEU A 1 616 ? -0.347 22.744 -6.624 1.00 92.06 616 LEU A CA 1
ATOM 4797 C C . LEU A 1 616 ? 0.496 21.598 -6.066 1.00 92.06 616 LEU A C 1
ATOM 4799 O O . LEU A 1 616 ? -0.018 20.518 -5.760 1.00 92.06 616 LEU A O 1
ATOM 4803 N N . TYR A 1 617 ? 1.797 21.834 -5.895 1.00 89.31 617 TYR A N 1
ATOM 4804 C CA . TYR A 1 617 ? 2.667 20.888 -5.203 1.00 89.31 617 TYR A CA 1
ATOM 4805 C C . TYR A 1 617 ? 2.094 20.517 -3.830 1.00 89.31 617 TYR A C 1
ATOM 4807 O O . TYR A 1 617 ? 1.538 21.350 -3.121 1.00 89.31 617 TYR A O 1
ATOM 4815 N N . GLY A 1 618 ? 2.229 19.248 -3.456 1.00 87.94 618 GLY A N 1
ATOM 4816 C CA . GLY A 1 618 ? 1.739 18.731 -2.179 1.00 87.94 618 GLY A CA 1
ATOM 4817 C C . GLY A 1 618 ? 0.306 18.198 -2.209 1.00 87.94 618 GLY A C 1
ATOM 4818 O O . GLY A 1 618 ? 0.004 17.357 -1.369 1.00 87.94 618 GLY A O 1
ATOM 4819 N N . LEU A 1 619 ? -0.534 18.574 -3.185 1.00 89.88 619 LEU A N 1
ATOM 4820 C CA . LEU A 1 619 ? -1.827 17.906 -3.395 1.00 89.88 619 LEU A CA 1
ATOM 4821 C C . LEU A 1 619 ? -1.627 16.465 -3.880 1.00 89.88 619 LEU A C 1
ATOM 4823 O O . LEU A 1 619 ? -0.737 16.186 -4.689 1.00 89.88 619 LEU A O 1
ATOM 4827 N N . ARG A 1 620 ? -2.498 15.555 -3.437 1.00 83.06 620 ARG A N 1
ATOM 4828 C CA . ARG A 1 620 ? -2.420 14.125 -3.771 1.00 83.06 620 ARG A CA 1
ATOM 4829 C C . ARG A 1 620 ? -2.667 13.828 -5.251 1.00 83.06 620 ARG A C 1
ATOM 4831 O O . ARG A 1 620 ? -2.038 12.926 -5.792 1.00 83.06 620 ARG A O 1
ATOM 4838 N N . GLN A 1 621 ? -3.523 14.601 -5.915 1.00 87.81 621 GLN A N 1
ATOM 4839 C CA . GLN A 1 621 ? -3.877 14.431 -7.329 1.00 87.81 621 GLN A CA 1
ATOM 4840 C C . GLN A 1 621 ? -3.036 15.274 -8.305 1.00 87.81 621 GLN A C 1
ATOM 4842 O O . GLN A 1 621 ? -3.204 15.151 -9.515 1.00 87.81 621 GLN A O 1
ATOM 4847 N N . ALA A 1 622 ? -2.120 16.125 -7.823 1.00 90.06 622 ALA A N 1
ATOM 4848 C CA . ALA A 1 622 ? -1.440 17.102 -8.683 1.00 90.06 622 ALA A CA 1
ATOM 4849 C C . ALA A 1 622 ? -0.668 16.471 -9.853 1.00 90.06 622 ALA A C 1
ATOM 4851 O O . ALA A 1 622 ? -0.740 16.963 -10.978 1.00 90.06 622 ALA A O 1
ATOM 4852 N N . GLY A 1 623 ? 0.029 15.357 -9.602 1.00 89.62 623 GLY A N 1
ATOM 4853 C CA . GLY A 1 623 ? 0.765 14.641 -10.648 1.00 89.62 623 GLY A CA 1
ATOM 4854 C C . GLY A 1 623 ? -0.148 14.065 -11.734 1.00 89.62 623 GLY A C 1
ATOM 4855 O O . GLY A 1 623 ? 0.212 14.078 -12.908 1.00 89.62 623 GLY A O 1
ATOM 4856 N N . ARG A 1 624 ? -1.351 13.619 -11.357 1.00 88.69 624 ARG A N 1
ATOM 4857 C CA . ARG A 1 624 ? -2.357 13.087 -12.283 1.00 88.69 624 ARG A CA 1
ATOM 4858 C C . ARG A 1 624 ? -2.943 14.178 -13.164 1.00 88.69 624 ARG A C 1
ATOM 4860 O O . ARG A 1 624 ? -3.013 13.991 -14.374 1.00 88.69 624 ARG A O 1
ATOM 4867 N N . GLU A 1 625 ? -3.343 15.303 -12.577 1.00 92.31 625 GLU A N 1
ATOM 4868 C CA . GLU A 1 625 ? -3.908 16.413 -13.354 1.00 92.31 625 GLU A CA 1
ATOM 4869 C C . GLU A 1 625 ? -2.882 16.978 -14.340 1.00 92.31 625 GLU A C 1
ATOM 4871 O O . GLU A 1 625 ? -3.214 17.251 -15.494 1.00 92.31 625 GLU A O 1
ATOM 4876 N N . TRP A 1 626 ? -1.611 17.050 -13.933 1.00 93.75 626 TRP A N 1
ATOM 4877 C CA . TRP A 1 626 ? -0.524 17.365 -14.854 1.00 93.75 626 TRP A CA 1
ATOM 4878 C C . TRP A 1 626 ? -0.387 16.345 -15.980 1.00 93.75 626 TRP A C 1
ATOM 4880 O O . TRP A 1 626 ? -0.391 16.732 -17.148 1.00 93.75 626 TRP A O 1
ATOM 4890 N N . ASN A 1 627 ? -0.317 15.052 -15.650 1.00 93.31 627 ASN A N 1
ATOM 4891 C CA . ASN A 1 627 ? -0.183 14.009 -16.658 1.00 93.31 627 ASN A CA 1
ATOM 4892 C C . ASN A 1 627 ? -1.329 14.046 -17.679 1.00 93.31 627 ASN A C 1
ATOM 4894 O O . ASN A 1 627 ? -1.062 13.969 -18.871 1.00 93.31 627 ASN A O 1
ATOM 4898 N N . LYS A 1 628 ? -2.577 14.242 -17.238 1.00 92.31 628 LYS A N 1
ATOM 4899 C CA . LYS A 1 628 ? -3.727 14.397 -18.139 1.00 92.31 628 LYS A CA 1
ATOM 4900 C C . LYS A 1 628 ? -3.578 15.585 -19.081 1.00 92.31 628 LYS A C 1
ATOM 4902 O O . LYS A 1 628 ? -3.862 15.454 -20.267 1.00 92.31 628 LYS A O 1
ATOM 4907 N N . ALA A 1 629 ? -3.144 16.733 -18.561 1.00 94.19 629 ALA A N 1
ATOM 4908 C CA . ALA A 1 629 ? -2.992 17.944 -19.357 1.00 94.19 629 ALA A CA 1
ATOM 4909 C C . ALA A 1 629 ? -1.943 17.764 -20.466 1.00 94.19 629 ALA A C 1
ATOM 4911 O O . ALA A 1 629 ? -2.206 18.115 -21.616 1.00 94.19 629 ALA A O 1
ATOM 4912 N N . ILE A 1 630 ? -0.778 17.193 -20.138 1.00 94.50 630 ILE A N 1
ATOM 4913 C CA . ILE A 1 630 ? 0.287 16.974 -21.124 1.00 94.50 630 ILE A CA 1
ATOM 4914 C C . ILE A 1 630 ? -0.007 15.799 -22.066 1.00 94.50 630 ILE A C 1
ATOM 4916 O O . ILE A 1 630 ? 0.269 15.910 -23.256 1.00 94.50 630 ILE A O 1
ATOM 4920 N N . ASP A 1 631 ? -0.618 14.711 -21.585 1.00 94.38 631 ASP A N 1
ATOM 4921 C CA . ASP A 1 631 ? -1.069 13.585 -22.420 1.00 94.38 631 ASP A CA 1
ATOM 4922 C C . ASP A 1 631 ? -2.076 14.056 -23.475 1.00 94.38 631 ASP A C 1
ATOM 4924 O O . ASP A 1 631 ? -1.933 13.740 -24.656 1.00 94.38 631 ASP A O 1
ATOM 4928 N N . GLN A 1 632 ? -3.050 14.878 -23.071 1.00 95.19 632 GLN A N 1
ATOM 4929 C CA . GLN A 1 632 ? -4.003 15.479 -23.996 1.00 95.19 632 GLN A CA 1
ATOM 4930 C C . GLN A 1 632 ? -3.290 16.328 -25.056 1.00 95.19 632 GLN A C 1
ATOM 4932 O O . GLN A 1 632 ? -3.572 16.178 -26.242 1.00 95.19 632 GLN A O 1
ATOM 4937 N N . PHE A 1 633 ? -2.340 17.175 -24.655 1.00 95.44 633 PHE A N 1
ATOM 4938 C CA . PHE A 1 633 ? -1.578 17.993 -25.597 1.00 95.44 633 PHE A CA 1
ATOM 4939 C C . PHE A 1 633 ? -0.760 17.152 -26.590 1.00 95.44 633 PHE A C 1
ATOM 4941 O O . PHE A 1 633 ? -0.784 17.423 -27.789 1.00 95.44 633 PHE A O 1
ATOM 4948 N N . LEU A 1 634 ? -0.049 16.123 -26.118 1.00 95.50 634 LEU A N 1
ATOM 4949 C CA . LEU A 1 634 ? 0.762 15.258 -26.981 1.00 95.50 634 LEU A CA 1
ATOM 4950 C C . LEU A 1 634 ? -0.114 14.491 -27.982 1.00 95.50 634 LEU A C 1
ATOM 4952 O O . LEU A 1 634 ? 0.263 14.359 -29.147 1.00 95.50 634 LEU A O 1
ATOM 4956 N N . LYS A 1 635 ? -1.308 14.055 -27.564 1.00 95.81 635 LYS A N 1
ATOM 4957 C CA . LYS A 1 635 ? -2.307 13.445 -28.453 1.00 95.81 635 LYS A CA 1
ATOM 4958 C C . LYS A 1 635 ? -2.865 14.431 -29.474 1.00 95.81 635 LYS A C 1
ATOM 4960 O O . LYS A 1 635 ? -2.958 14.082 -30.646 1.00 95.81 635 LYS A O 1
ATOM 4965 N N . GLU A 1 636 ? -3.191 15.655 -29.058 1.00 95.44 636 GLU A N 1
ATOM 4966 C CA . GLU A 1 636 ? -3.638 16.737 -29.953 1.00 95.44 636 GLU A CA 1
ATOM 4967 C C . GLU A 1 636 ? -2.571 17.088 -31.001 1.00 95.44 636 GLU A C 1
ATOM 4969 O O . GLU A 1 636 ? -2.907 17.358 -32.152 1.00 95.44 636 GLU A O 1
ATOM 4974 N N . TYR A 1 637 ? -1.288 17.034 -30.631 1.00 94.00 637 TYR A N 1
ATOM 4975 C CA . TYR A 1 637 ? -0.171 17.227 -31.560 1.00 94.00 637 TYR A CA 1
ATOM 4976 C C . TYR A 1 637 ? -0.008 16.059 -32.556 1.00 94.00 637 TYR A C 1
ATOM 4978 O O . TYR A 1 637 ? 0.626 16.219 -33.597 1.00 94.00 637 TYR A O 1
ATOM 4986 N N . GLY A 1 638 ? -0.588 14.889 -32.265 1.00 94.44 638 GLY A N 1
ATOM 4987 C CA . GLY A 1 638 ? -0.565 13.705 -33.131 1.00 94.44 638 GLY A CA 1
ATOM 4988 C C . GLY A 1 638 ? 0.329 12.561 -32.643 1.00 94.44 638 GLY A C 1
ATOM 4989 O O . GLY A 1 638 ? 0.569 11.618 -33.397 1.00 94.44 638 GLY A O 1
ATOM 4990 N N . LEU A 1 639 ? 0.828 12.610 -31.403 1.00 96.44 639 LEU A N 1
ATOM 4991 C CA . LEU A 1 639 ? 1.563 11.494 -30.810 1.00 96.44 639 LEU A CA 1
ATOM 4992 C C . LEU A 1 639 ? 0.630 10.482 -30.144 1.00 96.44 639 LEU A C 1
ATOM 4994 O O . LEU A 1 639 ? -0.362 10.829 -29.509 1.00 96.44 639 LEU A O 1
ATOM 4998 N N . THR A 1 640 ? 1.001 9.208 -30.232 1.00 96.06 640 THR A N 1
ATOM 4999 C CA . THR A 1 640 ? 0.274 8.101 -29.605 1.00 96.06 640 THR A CA 1
ATOM 5000 C C . THR A 1 640 ? 1.118 7.492 -28.481 1.00 96.06 640 THR A C 1
ATOM 5002 O O . THR A 1 640 ? 2.289 7.184 -28.715 1.00 96.06 640 THR A O 1
ATOM 5005 N N . PRO A 1 641 ? 0.578 7.314 -27.259 1.00 95.38 641 PRO A N 1
ATOM 5006 C CA . PRO A 1 641 ? 1.285 6.614 -26.187 1.00 95.38 641 PRO A CA 1
ATOM 5007 C C . PRO A 1 641 ? 1.416 5.117 -26.498 1.00 95.38 641 PRO A C 1
ATOM 5009 O O . PRO A 1 641 ? 0.534 4.528 -27.121 1.00 95.38 641 PRO A O 1
ATOM 5012 N N . THR A 1 642 ? 2.489 4.476 -26.033 1.00 91.62 642 THR A N 1
ATOM 5013 C CA . THR A 1 642 ? 2.643 3.018 -26.164 1.00 91.62 642 THR A CA 1
ATOM 5014 C C . THR A 1 642 ? 1.774 2.249 -25.162 1.00 91.62 642 THR A C 1
ATOM 5016 O O . THR A 1 642 ? 1.453 2.745 -24.080 1.00 91.62 642 THR A O 1
ATOM 5019 N N . ASP A 1 643 ? 1.437 0.998 -25.496 1.00 86.19 643 ASP A N 1
ATOM 5020 C CA . ASP A 1 643 ? 0.647 0.117 -24.623 1.00 86.19 643 ASP A CA 1
ATOM 5021 C C . ASP A 1 643 ? 1.433 -0.416 -23.416 1.00 86.19 643 ASP A C 1
ATOM 5023 O O . ASP A 1 643 ? 0.840 -0.774 -22.397 1.00 86.19 643 ASP A O 1
ATOM 5027 N N . VAL A 1 644 ? 2.765 -0.486 -23.530 1.00 83.69 644 VAL A N 1
ATOM 5028 C CA . VAL A 1 644 ? 3.641 -1.042 -22.486 1.00 83.69 644 VAL A CA 1
ATOM 5029 C C . VAL A 1 644 ? 3.967 0.006 -21.427 1.00 83.69 644 VAL A C 1
ATOM 5031 O O . VAL A 1 644 ? 3.820 -0.266 -20.237 1.00 83.69 644 VAL A O 1
ATOM 5034 N N . ASP A 1 645 ? 4.383 1.203 -21.847 1.00 86.56 645 ASP A N 1
ATOM 5035 C CA . ASP A 1 645 ? 4.626 2.334 -20.954 1.00 86.56 645 ASP A CA 1
ATOM 5036 C C . ASP A 1 645 ? 3.961 3.594 -21.525 1.00 86.56 645 ASP A C 1
ATOM 5038 O O . ASP A 1 645 ? 4.379 4.144 -22.548 1.00 86.56 645 ASP A O 1
ATOM 5042 N N . ARG A 1 646 ? 2.920 4.073 -20.835 1.00 89.75 646 ARG A N 1
ATOM 5043 C CA . ARG A 1 646 ? 2.136 5.253 -21.240 1.00 89.75 646 ARG A CA 1
ATOM 5044 C C . ARG A 1 646 ? 2.895 6.575 -21.114 1.00 89.75 646 ARG A C 1
ATOM 5046 O O . ARG A 1 646 ? 2.346 7.626 -21.429 1.00 89.75 646 ARG A O 1
ATOM 5053 N N . CYS A 1 647 ? 4.140 6.536 -20.655 1.00 93.25 647 CYS A N 1
ATOM 5054 C CA . CYS A 1 647 ? 5.046 7.673 -20.665 1.00 93.25 647 CYS A CA 1
ATOM 5055 C C . CYS A 1 647 ? 5.944 7.732 -21.909 1.00 93.25 647 CYS A C 1
ATOM 5057 O O . CYS A 1 647 ? 6.634 8.732 -22.101 1.00 93.25 647 CYS A O 1
ATOM 5059 N N . LEU A 1 648 ? 5.939 6.699 -22.756 1.00 95.94 648 LEU A N 1
ATOM 5060 C CA . LEU A 1 648 ? 6.604 6.714 -24.054 1.00 95.94 648 LEU A CA 1
ATOM 5061 C C . LEU A 1 648 ? 5.564 6.952 -25.150 1.00 95.94 648 LEU A C 1
ATOM 5063 O O . LEU A 1 648 ? 4.596 6.204 -25.263 1.00 95.94 648 LEU A O 1
ATOM 5067 N N . TYR A 1 649 ? 5.781 7.978 -25.962 1.00 97.31 649 TYR A N 1
ATOM 5068 C CA . TYR A 1 649 ? 4.921 8.361 -27.074 1.00 97.31 649 TYR A CA 1
ATOM 5069 C C . TYR A 1 649 ? 5.687 8.271 -28.385 1.00 97.31 649 TYR A C 1
ATOM 5071 O O . TYR A 1 649 ? 6.903 8.480 -28.425 1.00 97.31 649 TYR A O 1
ATOM 5079 N N . PHE A 1 650 ? 4.962 7.996 -29.462 1.00 96.44 650 PHE A N 1
ATOM 5080 C CA . PHE A 1 650 ? 5.525 7.947 -30.799 1.00 96.44 650 PHE A CA 1
ATOM 5081 C C . PHE A 1 650 ? 4.580 8.535 -31.852 1.00 96.44 650 PHE A C 1
ATOM 5083 O O . PHE A 1 650 ? 3.360 8.533 -31.690 1.00 96.44 650 PHE A O 1
ATOM 5090 N N . ALA A 1 651 ? 5.156 9.018 -32.947 1.00 96.56 651 ALA A N 1
ATOM 5091 C CA . ALA A 1 651 ? 4.465 9.382 -34.178 1.00 96.56 651 ALA A CA 1
ATOM 5092 C C . ALA A 1 651 ? 5.375 9.094 -35.378 1.00 96.56 651 ALA A C 1
ATOM 5094 O O . ALA A 1 651 ? 6.597 9.029 -35.232 1.00 96.56 651 ALA A O 1
ATOM 5095 N N . TYR A 1 652 ? 4.795 8.948 -36.568 1.00 94.19 652 TYR A N 1
ATOM 5096 C CA . TYR A 1 652 ? 5.559 8.904 -37.813 1.00 94.19 652 TYR A CA 1
ATOM 5097 C C . TYR A 1 652 ? 5.461 10.258 -38.512 1.00 94.19 652 TYR A C 1
ATOM 5099 O O . TYR A 1 652 ? 4.378 10.664 -38.926 1.00 94.19 652 TYR A O 1
ATOM 5107 N N . VAL A 1 653 ? 6.594 10.944 -38.640 1.00 92.44 653 VAL A N 1
ATOM 5108 C CA . VAL A 1 653 ? 6.722 12.238 -39.320 1.00 92.44 653 VAL A CA 1
ATOM 5109 C C . VAL A 1 653 ? 7.785 12.082 -40.400 1.00 92.44 653 VAL A C 1
ATOM 5111 O O . VAL A 1 653 ? 8.857 11.545 -40.140 1.00 92.44 653 VAL A O 1
ATOM 5114 N N . ASP A 1 654 ? 7.480 12.471 -41.638 1.00 89.31 654 ASP A N 1
ATOM 5115 C CA . ASP A 1 654 ? 8.381 12.303 -42.791 1.00 89.31 654 ASP A CA 1
ATOM 5116 C C . ASP A 1 654 ? 8.926 10.862 -42.936 1.00 89.31 654 ASP A C 1
ATOM 5118 O O . ASP A 1 654 ? 10.109 10.630 -43.189 1.00 89.31 654 ASP A O 1
ATOM 5122 N N . SER A 1 655 ? 8.057 9.863 -42.729 1.00 89.44 655 SER A N 1
ATOM 5123 C CA . SER A 1 655 ? 8.401 8.424 -42.722 1.00 89.44 655 SER A CA 1
ATOM 5124 C C . SER A 1 655 ? 9.454 8.005 -41.680 1.00 89.44 655 SER A C 1
ATOM 5126 O O . SER A 1 655 ? 9.997 6.904 -41.754 1.00 89.44 655 SER A O 1
ATOM 5128 N N . SER A 1 656 ? 9.744 8.861 -40.699 1.00 92.38 656 SER A N 1
ATOM 5129 C CA . SER A 1 656 ? 10.686 8.621 -39.605 1.00 92.38 656 SER A CA 1
ATOM 5130 C C . SER A 1 656 ? 9.976 8.678 -38.252 1.00 92.38 656 SER A C 1
ATOM 5132 O O . SER A 1 656 ? 8.898 9.252 -38.111 1.00 92.38 656 SER A O 1
ATOM 5134 N N . LEU A 1 657 ? 10.564 8.029 -37.248 1.00 94.69 657 LEU A N 1
ATOM 5135 C CA . LEU A 1 657 ? 9.964 7.907 -35.923 1.00 94.69 657 LEU A CA 1
ATOM 5136 C C . LEU A 1 657 ? 10.269 9.150 -35.077 1.00 94.69 657 LEU A C 1
ATOM 5138 O O . LEU A 1 657 ? 11.436 9.454 -34.825 1.00 94.69 657 LEU A O 1
ATOM 5142 N N . LEU A 1 658 ? 9.223 9.846 -34.630 1.00 97.19 658 LEU A N 1
ATOM 5143 C CA . LEU A 1 658 ? 9.279 10.880 -33.597 1.00 97.19 658 LEU A CA 1
ATOM 5144 C C . LEU A 1 658 ? 8.950 10.217 -32.264 1.00 97.19 658 LEU A C 1
ATOM 5146 O O . LEU A 1 658 ? 7.859 9.680 -32.107 1.00 97.19 658 LEU A O 1
ATOM 5150 N N . LEU A 1 659 ? 9.887 10.241 -31.323 1.00 97.19 659 LEU A N 1
ATOM 5151 C CA . LEU A 1 659 ? 9.758 9.648 -29.997 1.00 97.19 659 LEU A CA 1
ATOM 5152 C C . LEU A 1 659 ? 9.734 10.731 -28.926 1.00 97.19 659 LEU A C 1
ATOM 5154 O O . LEU A 1 659 ? 10.531 11.666 -28.970 1.00 97.19 659 LEU A O 1
ATOM 5158 N N . VAL A 1 660 ? 8.876 10.559 -27.924 1.00 97.31 660 VAL A N 1
ATOM 5159 C CA . VAL A 1 660 ? 8.851 11.402 -26.725 1.00 97.31 660 VAL A CA 1
ATOM 5160 C C . VAL A 1 660 ? 8.800 10.514 -25.491 1.00 97.31 660 VAL A C 1
ATOM 5162 O O . VAL A 1 660 ? 7.876 9.720 -25.338 1.00 97.31 660 VAL A O 1
ATOM 5165 N N . CYS A 1 661 ? 9.779 10.646 -24.601 1.00 96.25 661 CYS A N 1
ATOM 5166 C CA . CYS A 1 661 ? 9.771 10.011 -23.287 1.00 96.25 661 CYS A CA 1
ATOM 5167 C C . CYS A 1 661 ? 9.482 11.073 -22.225 1.00 96.25 661 CYS A C 1
ATOM 5169 O O . CYS A 1 661 ? 10.274 11.993 -22.035 1.00 96.25 661 CYS A O 1
ATOM 5171 N N . LEU A 1 662 ? 8.350 10.932 -21.539 1.00 94.44 662 LEU A N 1
ATOM 5172 C CA . LEU A 1 662 ? 7.866 11.849 -20.513 1.00 94.44 662 LEU A CA 1
ATOM 5173 C C . LEU A 1 662 ? 8.157 11.296 -19.113 1.00 94.44 662 LEU A C 1
ATOM 5175 O O . LEU A 1 662 ? 7.620 10.260 -18.725 1.00 94.44 662 LEU A O 1
ATOM 5179 N N . TYR A 1 663 ? 8.937 12.011 -18.312 1.00 91.62 663 TYR A N 1
ATOM 5180 C CA . TYR A 1 663 ? 9.133 11.720 -16.896 1.00 91.62 663 TYR A CA 1
ATOM 5181 C C . TYR A 1 663 ? 8.704 12.925 -16.058 1.00 91.62 663 TYR A C 1
ATOM 5183 O O . TYR A 1 663 ? 9.487 13.824 -15.796 1.00 91.62 663 TYR A O 1
ATOM 5191 N N . VAL A 1 664 ? 7.445 12.930 -15.613 1.00 88.38 664 VAL A N 1
ATOM 5192 C CA . VAL A 1 664 ? 6.853 14.027 -14.825 1.00 88.38 664 VAL A CA 1
ATOM 5193 C C . VAL A 1 664 ? 7.035 15.391 -15.516 1.00 88.38 664 VAL A C 1
ATOM 5195 O O . VAL A 1 664 ? 6.256 15.693 -16.416 1.00 88.38 664 VAL A O 1
ATOM 5198 N N . ASP A 1 665 ? 7.998 16.210 -15.096 1.00 88.81 665 ASP A N 1
ATOM 5199 C CA . ASP A 1 665 ? 8.346 17.528 -15.637 1.00 88.81 665 ASP A CA 1
ATOM 5200 C C . ASP A 1 665 ? 9.439 17.487 -16.723 1.00 88.81 665 ASP A C 1
ATOM 5202 O O . ASP A 1 665 ? 9.473 18.379 -17.571 1.00 88.81 665 ASP A O 1
ATOM 5206 N N . ASP A 1 666 ? 10.250 16.428 -16.765 1.00 91.19 666 ASP A N 1
ATOM 5207 C CA . ASP A 1 666 ? 11.326 16.227 -17.737 1.00 91.19 666 ASP A CA 1
ATOM 5208 C C . ASP A 1 666 ? 10.843 15.480 -18.995 1.00 91.19 666 ASP A C 1
ATOM 5210 O O . ASP A 1 666 ? 10.145 14.462 -18.922 1.00 91.19 666 ASP A O 1
ATOM 5214 N N . LEU A 1 667 ? 11.262 15.941 -20.175 1.00 93.81 667 LEU A N 1
ATOM 5215 C CA . LEU A 1 667 ? 10.971 15.306 -21.459 1.00 93.81 667 LEU A CA 1
ATOM 5216 C C . LEU A 1 667 ? 12.253 15.049 -22.257 1.00 93.81 667 LEU A C 1
ATOM 5218 O O . LEU A 1 667 ? 13.113 15.920 -22.376 1.00 93.81 667 LEU A O 1
ATOM 5222 N N . LEU A 1 668 ? 12.327 13.876 -22.887 1.00 96.38 668 LEU A N 1
ATO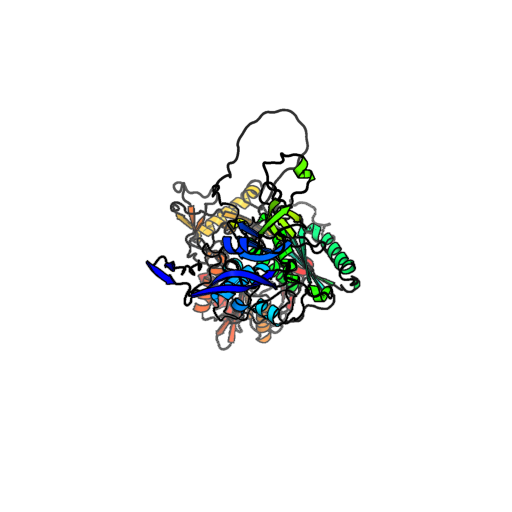M 5223 C CA . LEU A 1 668 ? 13.259 13.592 -23.979 1.00 96.38 668 LEU A CA 1
ATOM 5224 C C . LEU A 1 668 ? 12.482 13.507 -25.285 1.00 96.38 668 LEU A C 1
ATOM 5226 O O . LEU A 1 668 ? 11.512 12.756 -25.375 1.00 96.38 668 LEU A O 1
ATOM 5230 N N . VAL A 1 669 ? 12.929 14.231 -26.305 1.00 97.25 669 VAL A N 1
ATOM 5231 C CA . VAL A 1 669 ? 12.329 14.227 -27.642 1.00 97.25 669 VAL A CA 1
ATOM 5232 C C . VAL A 1 669 ? 13.386 13.789 -28.643 1.00 97.25 669 VAL A C 1
ATOM 5234 O O . VAL A 1 669 ? 14.486 14.339 -28.645 1.00 97.25 669 VAL A O 1
ATOM 5237 N N . ALA A 1 670 ? 13.071 12.809 -29.490 1.00 96.88 670 ALA A N 1
ATOM 5238 C CA . ALA A 1 670 ? 14.001 12.309 -30.492 1.00 96.88 670 ALA A CA 1
ATOM 5239 C C . ALA A 1 670 ? 13.368 12.103 -31.869 1.00 96.88 670 ALA A C 1
ATOM 5241 O O . ALA A 1 670 ? 12.259 11.591 -31.984 1.00 96.88 670 ALA A O 1
ATOM 5242 N N . HIS A 1 671 ? 14.098 12.470 -32.920 1.00 97.12 671 HIS A N 1
ATOM 5243 C CA . HIS A 1 671 ? 13.698 12.278 -34.314 1.00 97.12 671 HIS A CA 1
ATOM 5244 C C . HIS A 1 671 ? 14.927 12.269 -35.235 1.00 97.12 671 HIS A C 1
ATOM 5246 O O . HIS A 1 671 ? 15.996 12.742 -34.860 1.00 97.12 671 HIS A O 1
ATOM 5252 N N . LYS A 1 672 ? 14.794 11.747 -36.460 1.00 94.62 672 LYS A N 1
ATOM 5253 C CA . LYS A 1 672 ? 15.896 11.705 -37.439 1.00 94.62 672 LYS A CA 1
ATOM 5254 C C . LYS A 1 672 ? 16.315 13.102 -37.920 1.00 94.62 672 LYS A C 1
ATOM 5256 O O . LYS A 1 672 ? 17.497 13.366 -38.092 1.00 94.62 672 LYS A O 1
ATOM 5261 N N . ASN A 1 673 ? 15.336 13.978 -38.136 1.00 94.00 673 ASN A N 1
ATOM 5262 C CA . ASN A 1 673 ? 15.532 15.393 -38.457 1.00 94.00 673 ASN A CA 1
ATOM 5263 C C . ASN A 1 673 ? 15.334 16.246 -37.193 1.00 94.00 673 ASN A C 1
ATOM 5265 O O . ASN A 1 673 ? 14.242 16.219 -36.616 1.00 94.00 673 ASN A O 1
ATOM 5269 N N . GLU A 1 674 ? 16.363 17.004 -36.804 1.00 94.06 674 GLU A N 1
ATOM 5270 C CA . GLU A 1 674 ? 16.347 17.905 -35.645 1.00 94.06 674 GLU A CA 1
ATOM 5271 C C . GLU A 1 674 ? 15.250 18.974 -35.746 1.00 94.06 674 GLU A C 1
ATOM 5273 O O . GLU A 1 674 ? 14.656 19.338 -34.734 1.00 94.06 674 GLU A O 1
ATOM 5278 N N . GLU A 1 675 ? 14.892 19.415 -36.953 1.00 94.75 675 GLU A N 1
ATOM 5279 C CA . GLU A 1 675 ? 13.838 20.415 -37.140 1.00 94.75 675 GLU A CA 1
ATOM 5280 C C . GLU A 1 675 ? 12.494 19.951 -36.556 1.00 94.75 675 GLU A C 1
ATOM 5282 O O . GLU A 1 675 ? 11.776 20.732 -35.935 1.00 94.75 675 GLU A O 1
ATOM 5287 N N . GLN A 1 676 ? 12.170 18.659 -36.676 1.00 94.56 676 GLN A N 1
ATOM 5288 C CA . GLN A 1 676 ? 10.934 18.109 -36.110 1.00 94.56 676 GLN A CA 1
ATOM 5289 C C . GLN A 1 676 ? 10.977 18.049 -34.576 1.00 94.56 676 GLN A C 1
ATOM 5291 O O . GLN A 1 676 ? 9.951 18.251 -33.926 1.00 94.56 676 GLN A O 1
ATOM 5296 N N . VAL A 1 677 ? 12.163 17.830 -33.991 1.00 95.00 677 VAL A N 1
ATOM 5297 C CA . VAL A 1 677 ? 12.371 17.920 -32.536 1.00 95.00 677 VAL A CA 1
ATOM 5298 C C . VAL A 1 677 ? 12.107 19.352 -32.071 1.00 95.00 677 VAL A C 1
ATOM 5300 O O . VAL A 1 677 ? 11.312 19.569 -31.156 1.00 95.00 677 VAL A O 1
ATOM 5303 N N . LEU A 1 678 ? 12.713 20.332 -32.745 1.00 94.75 678 LEU A N 1
ATOM 5304 C CA . LEU A 1 678 ? 12.576 21.750 -32.413 1.00 94.75 678 LEU A CA 1
ATOM 5305 C C . LEU A 1 678 ? 11.143 22.261 -32.595 1.00 94.75 678 LEU A C 1
ATOM 5307 O O . LEU A 1 678 ? 10.674 23.040 -31.770 1.00 94.75 678 LEU A O 1
ATOM 5311 N N . ARG A 1 679 ? 10.413 21.794 -33.616 1.00 95.19 679 ARG A N 1
ATOM 5312 C CA . ARG A 1 679 ? 8.991 22.132 -33.810 1.00 95.19 679 ARG A CA 1
ATOM 5313 C C . ARG A 1 679 ? 8.129 21.682 -32.632 1.00 95.19 679 ARG A C 1
ATOM 5315 O O . ARG A 1 679 ? 7.348 22.484 -32.119 1.00 95.19 679 ARG A O 1
ATOM 5322 N N . LEU A 1 680 ? 8.299 20.444 -32.159 1.00 94.62 680 LEU A N 1
ATOM 5323 C CA . LEU A 1 680 ? 7.562 19.964 -30.987 1.00 94.62 680 LEU A CA 1
ATOM 5324 C C . LEU A 1 680 ? 7.971 20.728 -29.719 1.00 94.62 680 LEU A C 1
ATOM 5326 O O . LEU A 1 680 ? 7.107 21.119 -28.935 1.00 94.62 680 LEU A O 1
ATOM 5330 N N . MET A 1 681 ? 9.266 20.994 -29.528 1.00 93.88 681 MET A N 1
ATOM 5331 C CA . MET A 1 681 ? 9.743 21.798 -28.397 1.00 93.88 681 MET A CA 1
ATOM 5332 C C . MET A 1 681 ? 9.178 23.225 -28.421 1.00 93.88 681 MET A C 1
ATOM 5334 O O . MET A 1 681 ? 8.777 23.737 -27.378 1.00 93.88 681 MET A O 1
ATOM 5338 N N . ALA A 1 682 ? 9.071 23.849 -29.596 1.00 94.50 682 ALA A N 1
ATOM 5339 C CA . ALA A 1 682 ? 8.458 25.165 -29.757 1.00 94.50 682 ALA A CA 1
ATOM 5340 C C . ALA A 1 682 ? 6.956 25.143 -29.429 1.00 94.50 682 ALA A C 1
ATOM 5342 O O . ALA A 1 682 ? 6.472 26.031 -28.727 1.00 94.50 682 ALA A O 1
ATOM 5343 N N . ALA A 1 683 ? 6.231 24.107 -29.863 1.00 94.38 683 ALA A N 1
ATOM 5344 C CA . ALA A 1 683 ? 4.818 23.928 -29.532 1.00 94.38 683 ALA A CA 1
ATOM 5345 C C . ALA A 1 683 ? 4.600 23.715 -28.020 1.00 94.38 683 ALA A C 1
ATOM 5347 O O . ALA A 1 683 ? 3.709 24.326 -27.423 1.00 94.38 683 ALA A O 1
ATOM 5348 N N . LEU A 1 684 ? 5.449 22.905 -27.377 1.00 93.25 684 LEU A N 1
ATOM 5349 C CA . LEU A 1 684 ? 5.463 22.732 -25.920 1.00 93.25 684 LEU A CA 1
ATOM 5350 C C . LEU A 1 684 ? 5.779 24.049 -25.204 1.00 93.25 684 LEU A C 1
ATOM 5352 O O . LEU A 1 684 ? 5.141 24.378 -24.202 1.00 93.25 684 LEU A O 1
ATOM 5356 N N . ASN A 1 685 ? 6.727 24.830 -25.725 1.00 92.94 685 ASN A N 1
ATOM 5357 C CA . ASN A 1 685 ? 7.099 26.116 -25.148 1.00 92.94 685 ASN A CA 1
ATOM 5358 C C . ASN A 1 685 ? 5.953 27.130 -25.221 1.00 92.94 685 ASN A C 1
ATOM 5360 O O . ASN A 1 685 ? 5.638 27.772 -24.221 1.00 92.94 685 ASN A O 1
ATOM 5364 N N . GLN A 1 686 ? 5.259 27.203 -26.358 1.00 91.94 686 GLN A N 1
ATOM 5365 C CA . GLN A 1 686 ? 4.119 28.099 -26.538 1.00 91.94 686 GLN A CA 1
ATOM 5366 C C . GLN A 1 686 ? 3.001 27.839 -25.516 1.00 91.94 686 GLN A C 1
ATOM 5368 O O . GLN A 1 686 ? 2.373 28.786 -25.043 1.00 91.94 686 GLN A O 1
ATOM 5373 N N . ARG A 1 687 ? 2.750 26.572 -25.157 1.00 89.12 687 ARG A N 1
ATOM 5374 C CA . ARG A 1 687 ? 1.655 26.209 -24.243 1.00 89.12 687 ARG A CA 1
ATOM 5375 C C . ARG A 1 687 ? 2.066 26.143 -22.773 1.00 89.12 687 ARG A C 1
ATOM 5377 O O . ARG A 1 687 ? 1.281 26.526 -21.907 1.00 89.12 687 ARG A O 1
ATOM 5384 N N . TYR A 1 688 ? 3.272 25.661 -22.479 1.00 90.38 688 TYR A N 1
ATOM 5385 C CA . TYR A 1 688 ? 3.702 25.336 -21.114 1.00 90.38 688 TYR A CA 1
ATOM 5386 C C . TYR A 1 688 ? 4.961 26.069 -20.647 1.00 90.38 688 TYR A C 1
ATOM 5388 O O . TYR A 1 688 ? 5.394 25.823 -19.524 1.00 90.38 688 TYR A O 1
ATOM 5396 N N . GLN A 1 689 ? 5.514 26.996 -21.441 1.00 88.88 689 GLN A N 1
ATOM 5397 C CA . GLN A 1 689 ? 6.788 27.678 -21.149 1.00 88.88 689 GLN A CA 1
ATOM 5398 C C . GLN A 1 689 ? 7.946 26.679 -20.967 1.00 88.88 689 GLN A C 1
ATOM 5400 O O . GLN A 1 689 ? 8.799 26.830 -20.094 1.00 88.88 689 GLN A O 1
ATOM 5405 N N . PHE A 1 690 ? 7.910 25.611 -21.763 1.00 90.06 690 PHE A N 1
ATOM 5406 C CA . PHE A 1 690 ? 8.897 24.542 -21.814 1.00 90.06 690 PHE A CA 1
ATOM 5407 C C . PHE A 1 690 ? 10.310 25.071 -22.082 1.00 90.06 690 PHE A C 1
ATOM 5409 O O . PHE A 1 690 ? 10.551 25.799 -23.047 1.00 90.06 690 PHE A O 1
ATOM 5416 N N . LYS A 1 691 ? 11.255 24.663 -21.238 1.00 90.44 691 LYS A N 1
ATOM 5417 C CA . LYS A 1 691 ? 12.655 25.055 -21.324 1.00 90.44 691 LYS A CA 1
ATOM 5418 C C . LYS A 1 691 ? 13.452 23.984 -22.062 1.00 90.44 691 LYS A C 1
ATOM 5420 O O . LYS A 1 691 ? 13.646 22.892 -21.535 1.00 90.44 691 LYS A O 1
ATOM 5425 N N . ASP A 1 692 ? 13.962 24.324 -23.242 1.00 90.94 692 ASP A N 1
ATOM 5426 C CA . ASP A 1 692 ? 14.930 23.489 -23.960 1.00 90.94 692 ASP A CA 1
ATOM 5427 C C . ASP A 1 692 ? 16.285 23.513 -23.232 1.00 90.94 692 ASP A C 1
ATOM 5429 O O . ASP A 1 692 ? 16.821 24.580 -22.919 1.00 90.94 692 ASP A O 1
ATOM 5433 N N . MET A 1 693 ? 16.809 22.328 -22.926 1.00 89.44 693 MET A N 1
ATOM 5434 C CA . MET A 1 693 ? 18.097 22.122 -22.260 1.00 89.44 693 MET A CA 1
ATOM 5435 C C . MET A 1 693 ? 19.167 21.578 -23.213 1.00 89.44 693 MET A C 1
ATOM 5437 O O . MET A 1 693 ? 20.299 21.368 -22.793 1.00 89.44 693 MET A O 1
ATOM 5441 N N . GLY A 1 694 ? 18.842 21.405 -24.496 1.00 91.94 694 GLY A N 1
ATOM 5442 C CA . GLY A 1 694 ? 19.774 20.929 -25.506 1.00 91.94 694 GLY A CA 1
ATOM 5443 C C . GLY A 1 694 ? 19.950 19.417 -25.494 1.00 91.94 694 GLY A C 1
ATOM 5444 O O . GLY A 1 694 ? 19.027 18.661 -25.186 1.00 91.94 694 GLY A O 1
ATOM 5445 N N . THR A 1 695 ? 21.135 18.965 -25.897 1.00 90.75 695 THR A N 1
ATOM 5446 C CA . THR A 1 695 ? 21.492 17.543 -25.880 1.00 90.75 695 THR A CA 1
ATOM 5447 C C . THR A 1 695 ? 21.540 17.045 -24.429 1.00 90.75 695 THR A C 1
ATOM 5449 O O . THR A 1 695 ? 22.092 17.737 -23.577 1.00 90.75 695 THR A O 1
ATOM 5452 N N . PRO A 1 696 ? 20.966 15.870 -24.113 1.00 91.31 696 PRO A N 1
ATOM 5453 C CA . PRO A 1 696 ? 20.980 15.346 -22.752 1.00 91.31 696 PRO A CA 1
ATOM 5454 C C . PRO A 1 696 ? 22.399 14.964 -22.313 1.00 91.31 696 PRO A C 1
ATOM 5456 O O . PRO A 1 696 ? 22.945 13.988 -22.820 1.00 91.31 696 PRO A O 1
ATOM 5459 N N . ASP A 1 697 ? 22.940 15.683 -21.328 1.00 86.75 697 ASP A N 1
ATOM 5460 C CA . ASP A 1 697 ? 24.186 15.328 -20.624 1.00 86.75 697 ASP A CA 1
ATOM 5461 C C . ASP A 1 697 ? 23.904 14.581 -19.308 1.00 86.75 697 ASP A C 1
ATOM 5463 O O . ASP A 1 697 ? 24.677 13.731 -18.854 1.00 86.75 697 ASP A O 1
ATOM 5467 N N . GLN A 1 698 ? 22.766 14.887 -18.679 1.00 84.44 698 GLN A N 1
ATOM 5468 C CA . GLN A 1 698 ? 22.271 14.221 -17.480 1.00 84.44 698 GLN A CA 1
ATOM 5469 C C . GLN A 1 698 ? 20.752 14.065 -17.534 1.00 84.44 698 GLN A C 1
ATOM 5471 O O . GLN A 1 698 ? 20.017 15.034 -17.710 1.00 84.44 698 GLN A O 1
ATOM 5476 N N . PHE A 1 699 ? 20.271 12.848 -17.294 1.00 85.94 699 PHE A N 1
ATOM 5477 C CA . PHE A 1 699 ? 18.845 12.552 -17.229 1.00 85.94 699 PHE A CA 1
ATOM 5478 C C . PHE A 1 699 ? 18.549 11.604 -16.066 1.00 85.94 699 PHE A C 1
ATOM 5480 O O . PHE A 1 699 ? 19.076 10.493 -16.004 1.00 85.94 699 PHE A O 1
ATOM 5487 N N . LEU A 1 700 ? 17.713 12.043 -15.119 1.00 83.56 700 LEU A N 1
ATOM 5488 C CA . LEU A 1 700 ? 17.312 11.266 -13.933 1.00 83.56 700 LEU A CA 1
ATOM 5489 C C . LEU A 1 700 ? 18.491 10.704 -13.118 1.00 83.56 700 LEU A C 1
ATOM 5491 O O . LEU A 1 700 ? 18.450 9.571 -12.635 1.00 83.56 700 LEU A O 1
ATOM 5495 N N . GLY A 1 701 ? 19.560 11.493 -12.981 1.00 78.25 701 GLY A N 1
ATOM 5496 C CA . GLY A 1 701 ? 20.778 11.101 -12.262 1.00 78.25 701 GLY A CA 1
ATOM 5497 C C . GLY A 1 701 ? 21.690 10.133 -13.025 1.00 78.25 701 GLY A C 1
ATOM 5498 O O . GLY A 1 701 ? 22.689 9.684 -12.473 1.00 78.25 701 GLY A O 1
ATOM 5499 N N . MET A 1 702 ? 21.371 9.804 -14.281 1.00 86.00 702 MET A N 1
ATOM 5500 C CA . MET A 1 702 ? 22.293 9.131 -15.196 1.00 86.00 702 MET A CA 1
ATOM 5501 C C . MET A 1 702 ? 23.029 10.183 -16.012 1.00 86.00 702 MET A C 1
ATOM 5503 O O . MET A 1 702 ? 22.394 11.043 -16.622 1.00 86.00 702 MET A O 1
ATOM 5507 N N . ARG A 1 703 ? 24.354 10.093 -16.059 1.00 87.12 703 ARG A N 1
ATOM 5508 C CA . ARG A 1 703 ? 25.154 10.814 -17.041 1.00 87.12 703 ARG A CA 1
ATOM 5509 C C . ARG A 1 703 ? 24.992 10.121 -18.389 1.00 87.12 703 ARG A C 1
ATOM 5511 O O . ARG A 1 703 ? 25.086 8.894 -18.474 1.00 87.12 703 ARG A O 1
ATOM 5518 N N . VAL A 1 704 ? 24.707 10.913 -19.412 1.00 89.69 704 VAL A N 1
ATOM 5519 C CA . VAL A 1 704 ? 24.478 10.461 -20.780 1.00 89.69 704 VAL A CA 1
ATOM 5520 C C . VAL A 1 704 ? 25.613 11.009 -21.628 1.00 89.69 704 VAL A C 1
ATOM 5522 O O . VAL A 1 704 ? 25.821 12.213 -21.696 1.00 89.69 704 VAL A O 1
ATOM 5525 N N . GLU A 1 705 ? 26.370 10.119 -22.254 1.00 88.44 705 GLU A N 1
ATOM 5526 C CA . GLU A 1 705 ? 27.433 10.484 -23.183 1.00 88.44 705 GLU A CA 1
ATOM 5527 C C . GLU A 1 705 ? 27.140 9.867 -24.542 1.00 88.44 705 GLU A C 1
ATOM 5529 O O . GLU A 1 705 ? 26.698 8.720 -24.650 1.00 88.44 705 GLU A O 1
ATOM 5534 N N . ARG A 1 706 ? 27.394 10.629 -25.601 1.00 86.94 706 ARG A N 1
ATOM 5535 C CA . ARG A 1 706 ? 27.135 10.189 -26.968 1.00 86.94 706 ARG A CA 1
ATOM 5536 C C . ARG A 1 706 ? 28.375 10.418 -27.833 1.00 86.94 706 ARG A C 1
ATOM 5538 O O . ARG A 1 706 ? 28.486 11.480 -28.440 1.00 86.94 706 ARG A O 1
ATOM 5545 N N . PRO A 1 707 ? 29.313 9.452 -27.872 1.00 84.19 707 PRO A N 1
ATOM 5546 C CA . PRO A 1 707 ? 30.547 9.580 -28.649 1.00 84.19 707 PRO A CA 1
ATOM 5547 C C . PRO A 1 707 ? 30.286 9.698 -30.155 1.00 84.19 707 PRO A C 1
ATOM 5549 O O . PRO A 1 707 ? 30.985 10.421 -30.858 1.00 84.19 707 PRO A O 1
ATOM 5552 N N . ASP A 1 708 ? 29.264 8.993 -30.644 1.00 85.25 708 ASP A N 1
ATOM 5553 C CA . ASP A 1 708 ? 28.861 8.968 -32.046 1.00 85.25 708 ASP A CA 1
ATOM 5554 C C . ASP A 1 708 ? 27.337 8.735 -32.179 1.00 85.25 708 ASP A C 1
ATOM 5556 O O . ASP A 1 708 ? 26.673 8.364 -31.203 1.00 85.25 708 ASP A O 1
ATOM 5560 N N . PRO A 1 709 ? 26.727 8.943 -33.364 1.00 82.38 709 PRO A N 1
ATOM 5561 C CA . PRO A 1 709 ? 25.281 8.798 -33.541 1.00 82.38 709 PRO A CA 1
ATOM 5562 C C . PRO A 1 709 ? 24.718 7.406 -33.213 1.00 82.38 709 PRO A C 1
ATOM 5564 O O . PRO A 1 709 ? 23.534 7.314 -32.881 1.00 82.38 709 PRO A O 1
ATOM 5567 N N . SER A 1 710 ? 25.534 6.352 -33.288 1.00 85.56 710 SER A N 1
ATOM 5568 C CA . SER A 1 710 ? 25.145 4.955 -33.070 1.00 85.56 710 SER A CA 1
ATOM 5569 C C . SER A 1 710 ? 25.443 4.422 -31.665 1.00 85.56 710 SER A C 1
ATOM 5571 O O . SER A 1 710 ? 24.987 3.329 -31.327 1.00 85.56 710 SER A O 1
ATOM 5573 N N . THR A 1 711 ? 26.130 5.201 -30.825 1.00 87.25 711 THR A N 1
ATOM 5574 C CA . THR A 1 711 ? 26.538 4.791 -29.475 1.00 87.25 711 THR A CA 1
ATOM 5575 C C . THR A 1 711 ? 26.018 5.764 -28.423 1.00 87.25 711 THR A C 1
ATOM 5577 O O . THR A 1 711 ? 26.269 6.963 -28.493 1.00 87.25 711 THR A O 1
ATOM 5580 N N . VAL A 1 712 ? 25.338 5.245 -27.397 1.00 90.69 712 VAL A N 1
ATOM 5581 C CA . VAL A 1 712 ? 24.958 6.005 -26.196 1.00 90.69 712 VAL A CA 1
ATOM 5582 C C . VAL A 1 712 ? 25.508 5.284 -24.972 1.00 90.69 712 VAL A C 1
ATOM 5584 O O . VAL A 1 712 ? 25.212 4.110 -24.749 1.00 90.69 712 VAL A O 1
ATOM 5587 N N . LEU A 1 713 ? 26.301 5.994 -24.177 1.00 89.56 713 LEU A N 1
ATOM 5588 C CA . LEU A 1 713 ? 26.857 5.530 -22.915 1.00 89.56 713 LEU A CA 1
ATOM 5589 C C . LEU A 1 713 ? 26.048 6.134 -21.768 1.00 89.56 713 LEU A C 1
ATOM 5591 O O . LEU A 1 713 ? 25.821 7.341 -21.713 1.00 89.56 713 LEU A O 1
ATOM 5595 N N . LEU A 1 714 ? 25.607 5.281 -20.848 1.00 89.88 714 LEU A N 1
ATOM 5596 C CA . LEU A 1 714 ? 24.886 5.683 -19.646 1.00 89.88 714 LEU A CA 1
ATOM 5597 C C . LEU A 1 714 ? 25.733 5.302 -18.435 1.00 89.88 714 LEU A C 1
ATOM 5599 O O . LEU A 1 714 ? 26.039 4.123 -18.252 1.00 89.88 714 LEU A O 1
ATOM 5603 N N . SER A 1 715 ? 26.092 6.274 -17.601 1.00 84.94 715 SER A N 1
ATOM 5604 C CA . SER A 1 715 ? 26.839 6.037 -16.363 1.00 84.94 715 SER A CA 1
ATOM 5605 C C . SER A 1 715 ? 26.123 6.636 -15.154 1.00 84.94 715 SER A C 1
ATOM 5607 O O . SER A 1 715 ? 25.390 7.617 -15.247 1.00 84.94 715 SER A O 1
ATOM 5609 N N . GLN A 1 716 ? 26.300 6.006 -13.995 1.00 81.19 716 GLN A N 1
ATOM 5610 C CA . GLN A 1 716 ? 25.775 6.475 -12.707 1.00 81.19 716 GLN A CA 1
ATOM 5611 C C . GLN A 1 716 ? 26.915 6.695 -11.708 1.00 81.19 716 GLN A C 1
ATOM 5613 O O . GLN A 1 716 ? 26.725 6.551 -10.507 1.00 81.19 716 GLN A O 1
ATOM 5618 N N . THR A 1 717 ? 28.109 7.034 -12.200 1.00 72.88 717 THR A N 1
ATOM 5619 C CA . THR A 1 717 ? 29.319 7.177 -11.381 1.00 72.88 717 THR A CA 1
ATOM 5620 C C . THR A 1 717 ? 29.107 8.160 -10.232 1.00 72.88 717 THR A C 1
ATOM 5622 O O . THR A 1 717 ? 29.407 7.818 -9.102 1.00 72.88 717 THR A O 1
ATOM 5625 N N . ALA A 1 718 ? 28.439 9.292 -10.479 1.00 59.97 718 ALA A N 1
ATOM 5626 C CA . ALA A 1 718 ? 28.095 10.253 -9.428 1.00 59.97 718 ALA A CA 1
ATOM 5627 C C . ALA A 1 718 ? 27.190 9.658 -8.333 1.00 59.97 718 ALA A C 1
ATOM 5629 O O . ALA A 1 718 ? 27.351 9.974 -7.164 1.00 59.97 718 ALA A O 1
ATOM 5630 N N . TYR A 1 719 ? 26.256 8.767 -8.681 1.00 59.62 719 TYR A N 1
ATOM 5631 C CA . TYR A 1 719 ? 25.422 8.090 -7.685 1.00 59.62 719 TYR A CA 1
ATOM 5632 C C . TYR A 1 719 ? 26.231 7.085 -6.852 1.00 59.62 719 TYR A C 1
ATOM 5634 O O . TYR A 1 719 ? 25.998 6.977 -5.651 1.00 59.62 719 TYR A O 1
ATOM 5642 N N . VAL A 1 720 ? 27.171 6.378 -7.492 1.00 67.69 720 VAL A N 1
ATOM 5643 C CA . VAL A 1 720 ? 28.079 5.406 -6.857 1.00 67.69 720 VAL A CA 1
ATOM 5644 C C . VAL A 1 720 ? 29.135 6.089 -5.989 1.00 67.69 720 VAL A C 1
ATOM 5646 O O . VAL A 1 720 ? 29.519 5.537 -4.977 1.00 67.69 720 VAL A O 1
ATOM 5649 N N . GLU A 1 721 ? 29.613 7.271 -6.364 1.00 54.28 721 GLU A N 1
ATOM 5650 C CA . GLU A 1 721 ? 30.577 8.041 -5.567 1.00 54.28 721 GLU A CA 1
ATOM 5651 C C . GLU A 1 721 ? 29.904 8.766 -4.387 1.00 54.28 721 GLU A C 1
ATOM 5653 O O . GLU A 1 721 ? 30.563 9.107 -3.409 1.00 54.28 721 GLU A O 1
ATOM 5658 N N . GLU A 1 722 ? 28.586 8.988 -4.460 1.00 42.75 722 GLU A N 1
ATOM 5659 C CA . GLU A 1 722 ? 27.780 9.600 -3.397 1.00 42.75 722 GLU A CA 1
ATOM 5660 C C . GLU A 1 722 ? 27.246 8.614 -2.336 1.00 42.75 722 GLU A C 1
ATOM 5662 O O . GLU A 1 722 ? 26.678 9.076 -1.340 1.00 42.75 722 GLU A O 1
ATOM 5667 N N . HIS A 1 723 ? 27.366 7.295 -2.541 1.00 37.16 723 HIS A N 1
ATOM 5668 C CA . HIS A 1 723 ? 26.862 6.235 -1.645 1.00 37.16 723 HIS A CA 1
ATOM 5669 C C . HIS A 1 723 ? 27.955 5.215 -1.336 1.00 37.16 723 HIS A C 1
ATOM 5671 O O . HIS A 1 723 ? 27.913 4.655 -0.215 1.00 37.16 723 HIS A O 1
#

pLDDT: mean 73.58, std 20.12, range [22.14, 97.31]

Sequence (723 aa):
MTSKNKTLVIKVAEGRSVVAREKGQIKIQALVDDGKGNAITRDFVLDNVYYVPNFPKTLLSISTLMNSGYADDFKPFGCTVFGGNRKRVSCIASVVDGVYPIITQDLLSMSCADTVATALSMLGRDAETWHRRLGHLNYKTLKEMAKNNVVRGLHIVPGEKPPMCVVCALVKAVDRSPPTTRTSTDEFAAGVVSTDLSGPLAKSREGYRCFMVVVWRGFLQAYPMKKKSEATGKIKTFLKLIERQASIPSTEIKVIRTDGGSDSFQNGVAERAVLTVTEMASALLTDSGLLHLIWADALLHAVFLRNRIPRRGESVTPLEKLFGRRPDVSKVPIFGQAVSSRVPDEIRAKLKRFTKTRGELGAFVGCTDEVKGYNVYIPGPGHPVFESRGATLIDRMLHELTSVGVDDDDDFEPGSDDDRDATRDTCEDESLRESVSTARRRSRRIELQTADQAVAFAILGEVIREPLNLAEARRSPQWVEWDRAITEEVQALFDNGTFEWRTPPPNTVVLDHTIQFRLKTGTLGEIIRYKARLCARGDKQRFMVDFVDTYAPVATLVTVRVFFVLVAKLGLVVRQGDVPAAYVKANLPETIYMKPVPGFAQAGQEGKVWRLRKALYGLRQAGREWNKAIDQFLKEYGLTPTDVDRCLYFAYVDSSLLLVCLYVDDLLVAHKNEEQVLRLMAALNQRYQFKDMGTPDQFLGMRVERPDPSTVLLSQTAYVEEH

Solvent-accessible surface area (backbone atoms only — not comparable to full-atom values): 42804 Å² total; per-residue (Å²): 136,82,82,74,83,78,74,50,70,45,73,46,96,87,74,49,75,47,62,40,76,48,73,44,72,49,80,45,46,20,47,32,70,74,85,77,81,44,85,38,78,29,80,47,66,40,58,80,40,70,43,51,85,93,58,95,68,94,81,82,56,66,70,50,44,44,74,53,60,34,45,77,49,80,52,101,64,30,36,40,33,18,34,74,86,70,73,34,84,43,35,56,20,54,56,53,99,91,37,67,61,75,52,35,63,70,54,72,76,49,93,52,66,66,63,43,48,54,56,29,47,79,68,61,32,36,69,64,54,48,23,48,40,53,41,67,44,57,65,67,60,51,54,50,39,38,73,67,60,49,42,42,69,57,55,62,75,94,69,81,81,76,76,86,56,61,54,57,54,67,68,66,66,66,86,84,70,80,84,73,87,75,80,85,71,90,80,77,57,90,27,48,35,30,35,40,80,50,68,85,50,78,62,24,72,90,52,28,24,32,33,36,40,39,35,44,88,72,28,59,49,75,44,77,26,67,51,82,82,51,50,68,60,50,52,55,51,49,46,51,45,39,37,69,74,46,68,41,65,60,81,58,54,76,42,79,46,54,93,85,56,99,51,77,83,74,50,54,64,22,54,52,47,50,52,55,32,49,55,23,17,50,33,35,37,66,70,22,72,54,66,76,40,49,48,58,42,33,35,52,34,27,35,59,43,51,22,62,41,51,54,94,96,48,83,58,24,23,44,23,73,56,62,75,46,76,49,73,54,63,84,56,63,43,53,22,23,17,25,40,34,66,65,61,66,80,72,49,75,79,57,72,93,86,82,68,73,78,49,48,74,22,20,33,45,36,73,52,94,89,49,89,36,36,29,36,33,35,88,58,93,81,56,50,68,46,82,32,73,71,55,42,81,44,104,45,48,33,68,78,72,51,82,81,71,86,74,68,96,78,87,86,76,85,88,75,86,85,91,83,88,89,81,90,84,88,86,89,90,87,81,86,90,83,87,90,80,79,85,66,92,69,79,82,81,71,91,75,81,61,86,86,64,65,86,79,70,86,75,90,76,84,84,82,76,73,38,82,35,66,72,51,32,66,72,38,95,60,24,71,55,50,50,51,21,42,51,54,43,55,48,54,39,51,77,63,54,30,58,42,87,38,74,75,62,88,94,60,77,65,32,52,63,49,46,49,52,43,77,40,60,48,98,84,67,47,80,74,42,66,40,44,43,74,23,42,43,28,81,76,56,47,80,79,75,67,47,84,72,50,77,54,86,65,52,46,73,65,56,54,50,51,50,49,50,50,30,17,76,67,48,32,43,57,37,26,33,38,32,67,66,42,30,56,74,10,67,36,89,55,90,46,40,30,53,68,61,92,89,70,75,54,92,92,47,81,91,46,30,30,33,40,44,22,22,44,50,51,39,68,38,17,64,22,39,24,47,53,51,52,51,51,50,44,41,73,76,58,36,44,62,41,92,89,46,74,27,37,30,38,35,77,54,95,93,35,61,37,39,36,42,41,45,90,46,39,36,40,36,30,14,67,52,58,67,62,39,52,51,52,50,50,54,44,23,75,76,53,62,37,41,79,65,47,65,59,53,63,55,97,75,28,39,39,45,66,94,46,64,66,43,70,48,77,43,49,61,70,56,63,76,73,105

Radius of gyration: 35.24 Å; Cα contacts (8 Å, |Δi|>4): 1116; chains: 1; bounding box: 102×96×91 Å

Secondary structure (DSSP, 8-state):
-------PEEEPTTS-EEE--EEEEEEEEEEEE-SSS-EEEEEEEEEEEEE-TT-SSPPPPHHHHHHTT-EEEEETTEEEEEETTTTEEEEEEE-BTTB----BGGGGSS--HHHHHHHHHHTT-SHHHHHHHTTS--HHHHHHHHHTT-SBT----S-PPPPPPHHHHHHT-----------------TTEEEEEEE---PPPTT---EEEEEEETTEEEEEEESSGGGHHHHHHHHHHHHHHHS---GGG--EEE-TTSS-TTTTHHHHHHHHHHHHHHHHHHHHHT--GGGHHHHHHHHHHHHTTSPPTT-SS-HHHHHHS---B-TT-PPTTEEEEEEPPHHHHTTS-TTSS-SEEEEEEEEE-SSSS-EEEE--STT--EEEESSPEEEEEEGGGTS------S-----------------------------------------TTTTTS--SS----PPPSSHHHHHHSTTHHHHHHHHHHHHHHHHHTT-EEEEPPPTTPPEEPEEEEEEEEE-TTS-EEEEEEEEEE-GGGPPBTTTBS--------HHHHHHHHHHHHHHT-EEEEEE-TTGGGGSEEEEEEEEPPPTT-PPTT-TT-EEEEEE--TT-TTHHHHHHHHHHHHHHHHT-EE-SS-TTEEEEEETTEEEEEEEETTEEEEEESSHHHHHHHHHHHHHHH--EEEES-SEETTEEEEEEETTEEEEE-HHHHH--

InterPro domains:
  IPR012337 Ribonuclease H-like superfamily [SSF53098] (191-320)
  IPR013103 Reverse transcriptase, RNA-dependent DNA polymerase [PF07727] (507-721)
  IPR025724 GAG-pre-integrase domain [PF13976] (119-172)
  IPR036397 Ribonuclease H superfamily [G3DSA:3.30.420.10] (262-353)
  IPR039537 Retrotransposon Ty1/copia-like [PTHR42648] (131-377)
  IPR043502 DNA/RNA polymerase superfamily [SSF56672] (517-711)
  IPR054722 Retrovirus-related Pol polyprotein from transposon TNT 1-94-like, beta-barrel domain [PF22936] (6-70)

Foldseek 3Di:
DDDDPPFDWDQDPVRDIFTFDDWFKDWFFFWDQPVPLDTDTAIDMFHGDTHTPPDPDDDDDPVSLVVSQWDKDDDPFWIWIAHDNNPGTRFIFTDDPNDGDTHTPVQCVDPDPVSNQVVVLVSLQELVSVCLLLLNDDSVLLVVCQVLVQFAQHHYDPDDDDPPDPLCCVLVVDDDDDDDPDDPDDDLPFQEKAKEKDAQDDQALVRFRIKMWIAHPRQIDIDGDNDPVCVVVVVVVVQVCLCPQLVDHNVRRPYYDYPPDPDPPNNVVHVVVVVQLQSSLSSLCVVQVDDPSLSVLSSRQSSVSQQLRDDVPDSHGVVCVRRVDRHHSSPRGRFQFKKWAADDVVVVVPDDDPDDDRTAIFTFRHDDPVDCWTFTWHDDPSGDTDTGNPIDTDSGGSVVVDPDPVPDDDDPDDDDDDDDDDDDDDDDDDDDDDDDDDDDPDDPQPDDPDPVVVPPPPPDDDPQDFDPWPVSLCVGPCVVQQVVQVVVQVVVLVVLVFWDWDQDPPPDDAWEKTKGWDFDADPVRHGPGIHIFIATQQVPDDDPQQDPDQDDFFDDVVNVVVVVQCQQAVLKFKWKWFQPQLLSLFFDPGFHWYADDPPPQDDPSPNITITGGTGGHNRSNSLVRSRVVVLVVCVVVPWDADPVGSQWIWDQDPNWIWIWGDGRGMIMTIIRDVVVVVVVQVVCCVRRVMGIPTGDCDDPQWGWDDPDSNDIDTDNVVVVVSD

Organism: Pythium insidiosum (NCBI:txid114742)